Protein 6K67 (pdb70)

B-factor: mean 39.55, std 15.05, range [3.42, 124.25]

Radius of gyration: 27.29 Å; Cα contacts (8 Å, |Δi|>4): 750; chains: 4; bounding box: 52×38×87 Å

Organism: Homo sapiens (NCBI:txid9606)

Foldseek 3Di:
DQKAKDAADEEAFQAKDKIKIFHACQKLVVKAKWKWWDFPPGDIDTAATSQFHGDPPHDPLWGKHGDHRMIMIMRRGDDQRRQTWMKMWTAGNVVRGIDIYPTYGYHYD/DPVVVVVVVVVVVVVLVVLVVVQCQLPVVPPQWHALVSQQVVQVVPVDHDDSVVSLVLQVVLVPVPPSIHGSVSSVVSVVVVD/DQKAKDAADEEEFQAKDKIKIFHACQKLVPKWKWKWWAFVPGDIDTQATRQFHGDPPHDPLWGKHGDHRMIMIMRRGDDQRRQTWMKMWTAGNVVRGIDIYPTYGYHYD/DCVVVVVVVVVVVVVLVVLVVVVCQLVVVPPQWHALVSQQVVCVVVVHHDDSVVSQVLQVVQVPVPPSIAGSVSSCVSVVVD

Secondary structure (DSSP, 8-state):
--SEEPPPEEE-TT--EEEEEE--TTTTTTS--EEEEE-TTS--EEEEETTTEEPTT--TTEEEEEETTEEEEEESS--GGG-EEEEEEEEETTTTEEEE---EEEEE-/--HHHHHHHHHHHHHHHHHHHHHHHH-TT-SS-B-HHHHHHHHHHTT----HHHHHHHHHTT-SS-SSSB-HHHHHHHHHHH-/--SEEPPPEEE-TT--EEEEEE--TTTTTTS--EEEEE-TTS--EEEEETTTEEPTT--TTEEEEEETTEEEEEESS--GGG-EEEEEEEEETTTTEEEE---EEEEE-/--HHHHHHHHHHHHHHHHHHHHHHHH-TT--SSB-HHHHHHHHHHTT----HHHHHHHHHTT-SS-SSSB-HHHHHHHHHH-

Solvent-accessible surface area: 19875 Å² total; per-residue (Å²): 135,77,1,95,24,30,117,73,54,33,5,12,53,173,34,165,8,77,0,49,3,60,23,49,116,31,1,0,34,65,31,57,0,7,0,0,19,31,50,88,93,156,65,6,94,12,5,1,8,28,19,87,74,64,4,97,90,35,44,123,42,10,56,13,62,84,80,61,43,50,3,23,0,25,0,40,22,0,76,81,113,2,40,0,42,0,40,0,0,0,82,4,86,82,109,118,20,53,8,13,5,49,23,1,47,0,3,12,47,132,44,117,104,124,94,15,88,114,3,74,78,0,16,95,37,13,63,38,78,55,30,17,68,113,25,12,126,99,62,84,38,33,0,29,31,128,10,0,1,55,20,23,132,91,100,88,103,137,25,80,137,75,93,4,63,93,60,0,86,111,12,25,97,94,58,92,26,30,0,45,49,85,8,0,47,71,24,16,70,152,143,147,134,80,2,94,23,28,119,78,54,65,11,39,51,200,93,162,8,65,1,46,2,60,23,50,118,32,1,0,33,65,30,55,0,7,0,0,25,32,53,92,95,163,62,4,98,10,5,1,8,24,18,85,65,62,5,98,90,36,46,123,47,10,55,14,63,86,80,60,44,48,2,24,0,26,0,58,22,0,74,85,109,3,60,0,41,0,38,0,0,0,71,3,84,84,108,114,20,48,9,10,5,51,25,1,78,0,45,27,152,134,50,107,108,111,84,22,70,94,2,85,22,0,11,44,32,15,64,41,81,64,31,18,68,114,18,8,124,105,66,92,40,35,0,48,29,170,20,0,0,63,16,18,126,92,116,70,105,128,26,81,137,76,92,4,66,78,54,0,83,127,16,26,96,94,61,78,33,26,0,46,50,85,7,0,24,44,31,20,15,136,172

Sequence (383 aa):
PVLTQSPSVSAAPRQRVTISVSGSNSNIGSNTVNWIQQLPGRAPELLMYDDDLLAPGVSDRFSGSRSGTSASLTISGLQSEDEADYYAATWDDSLNGWVFGGGTKVTVLGSHMEKLMKAFESLQIFQFKEAFSLFDKDGDGTITTKELGTVMRSLGQNPTEAELQ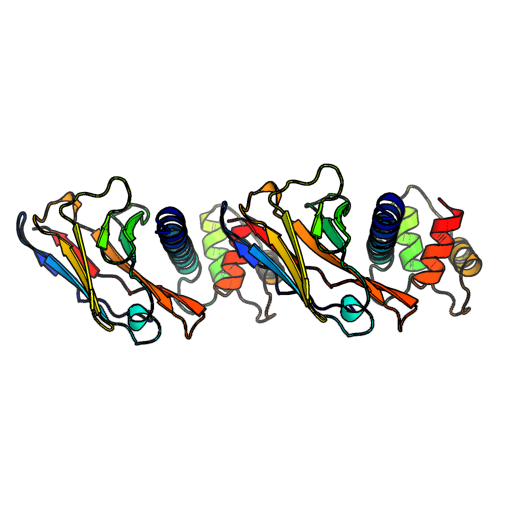DMINEVDADGNGTIDFPEFLTMMARKMPVLTQSPSVSAAPRQRVTISVSGSNSNIGSNTVNWIQQLPGRAPELLMYDDDLLAPGVSDRFSGSRSGTSASLTISGLQSEDEADYYAATWDDSLNGWVFGGGTKVTVLGSHMEKLMKAFESLQIFQFKEAFSLFDKDGDGTITTKELGTVMRSLGQNPTEAELQDMINEVDADGNGTIDFPEFLTMMARK

InterPro domains:
  IPR002048 EF-hand domain [PF13499] (12-73)
  IPR002048 EF-hand domain [PF13499] (83-147)
  IPR002048 EF-hand domain [PS50222] (8-43)
  IPR002048 EF-hand domain [PS50222] (44-79)
  IPR002048 EF-hand domain [PS50222] (81-116)
  IPR002048 EF-hand domain [PS50222] (117-149)
  IPR002048 EF-hand domain [SM00054] (12-40)
  IPR002048 EF-hand domain [SM00054] (48-76)
  IPR002048 EF-hand domain [SM00054] (85-113)
  IPR002048 EF-hand domain [SM00054] (121-149)
  IPR002048 EF-hand domain [cd00051] (12-74)
  IPR002048 EF-hand domain [cd00051] (85-147)
  IPR011992 EF-hand domain pair [SSF47473] (2-147)
  IPR018247 EF-Hand 1, calcium-binding site [PS00018] (21-33)
  IPR018247 EF-Hand 1, calcium-binding site [PS00018] (57-69)
  IPR018247 EF-Hand 1, calcium-binding site [PS00018] (94-106)
  IPR018247 EF-Hand 1, calcium-binding site [PS00018] (130-142)
  IPR050230 Calmodulin/Myosin light chain/Troponin C-like [PTHR23048] (2-148)

Structure (mmCIF, N/CA/C/O backbone):
data_6K67
#
_entry.id   6K67
#
_cell.length_a   115.298
_cell.length_b   115.298
_cell.length_c   93.275
_cell.angle_alpha   90.00
_cell.angle_beta   90.00
_cell.angle_gamma   120.00
#
_symmetry.space_group_name_H-M   'H 3'
#
loop_
_entity.id
_entity.type
_entity.pdbx_description
1 polymer '3LRH introbody'
2 polymer 'Engineered calmodulin'
3 non-polymer 'CALCIUM ION'
4 water water
#
loop_
_atom_site.group_PDB
_atom_site.id
_atom_site.type_symbol
_atom_site.label_atom_id
_atom_site.label_alt_id
_atom_site.label_comp_id
_atom_site.label_asym_id
_atom_site.label_entity_id
_atom_site.label_seq_id
_atom_site.pdbx_PDB_ins_code
_atom_site.Cartn_x
_atom_site.Cartn_y
_atom_site.Cartn_z
_atom_site.occupancy
_atom_site.B_iso_or_equiv
_atom_site.auth_seq_id
_atom_site.auth_comp_id
_atom_site.auth_asym_id
_atom_site.auth_atom_id
_atom_site.pdbx_PDB_model_num
ATOM 1 N N . PRO A 1 25 ? 84.985 98.210 -27.586 1.00 47.00 2 PRO A N 1
ATOM 2 C CA . PRO A 1 25 ? 83.533 97.855 -27.755 1.00 45.37 2 PRO A CA 1
ATOM 3 C C . PRO A 1 25 ? 82.683 99.132 -27.845 1.00 32.72 2 PRO A C 1
ATOM 4 O O . PRO A 1 25 ? 82.879 99.997 -27.060 1.00 36.41 2 PRO A O 1
ATOM 8 N N . VAL A 1 26 ? 81.800 99.239 -28.820 1.00 32.01 3 VAL A N 1
ATOM 9 C CA . VAL A 1 26 ? 80.938 100.451 -29.000 1.00 33.53 3 VAL A CA 1
ATOM 10 C C . VAL A 1 26 ? 79.875 100.487 -27.893 1.00 29.55 3 VAL A C 1
ATOM 11 O O . VAL A 1 26 ? 79.446 101.563 -27.516 1.00 33.81 3 VAL A O 1
ATOM 15 N N . LEU A 1 27 ? 79.432 99.337 -27.401 1.00 29.53 4 LEU A N 1
ATOM 16 C CA . LEU A 1 27 ? 78.457 99.282 -26.278 1.00 29.47 4 LEU A CA 1
ATOM 17 C C . LEU A 1 27 ? 79.215 99.054 -24.967 1.00 31.07 4 LEU A C 1
ATOM 18 O O . LEU A 1 27 ? 80.198 98.320 -24.964 1.00 28.19 4 LEU A O 1
ATOM 23 N N . THR A 1 28 ? 78.740 99.653 -23.883 1.00 24.58 5 THR A N 1
ATOM 24 C CA . THR A 1 28 ? 79.359 99.493 -22.567 1.00 24.30 5 THR A CA 1
ATOM 25 C C . THR A 1 28 ? 78.431 98.693 -21.671 1.00 25.42 5 THR A C 1
ATOM 26 O O . THR A 1 28 ? 77.286 99.139 -21.494 1.00 23.71 5 THR A O 1
ATOM 30 N N . GLN A 1 29 ? 78.943 97.615 -21.068 1.00 23.75 6 GLN A N 1
ATOM 31 C CA . GLN A 1 29 ? 78.169 96.719 -20.178 1.00 25.83 6 GLN A CA 1
ATOM 32 C C . GLN A 1 29 ? 78.491 96.975 -18.716 1.00 28.23 6 GLN A C 1
ATOM 33 O O . GLN A 1 29 ? 79.543 97.586 -18.403 1.00 26.77 6 GLN A O 1
ATOM 39 N N . SER A 1 30 ? 77.553 96.594 -17.855 1.00 27.78 7 SER A N 1
ATOM 40 C CA . SER A 1 30 ? 77.716 96.677 -16.386 1.00 27.52 7 SER A CA 1
ATOM 41 C C . SER A 1 30 ? 78.820 95.706 -15.958 1.00 30.14 7 SER A C 1
ATOM 42 O O . SER A 1 30 ? 79.115 94.715 -16.642 1.00 28.22 7 SER A O 1
ATOM 45 N N . PRO A 1 31 ? 79.501 95.993 -14.829 1.00 29.24 8 PRO A N 1
ATOM 46 C CA . PRO A 1 31 ? 80.641 95.192 -14.401 1.00 31.40 8 PRO A CA 1
ATOM 47 C C . PRO A 1 31 ? 80.219 93.774 -14.018 1.00 30.50 8 PRO A C 1
ATOM 48 O O . PRO A 1 31 ? 79.056 93.519 -13.717 1.00 27.94 8 PRO A O 1
ATOM 52 N N . SER A 1 32 ? 81.192 92.871 -13.989 1.00 31.40 9 SER A N 1
ATOM 53 C CA . SER A 1 32 ? 80.960 91.436 -13.690 1.00 29.06 9 SER A CA 1
ATOM 54 C C . SER A 1 32 ? 80.409 91.304 -12.274 1.00 32.36 9 SER A C 1
ATOM 55 O O . SER A 1 32 ? 80.643 92.205 -11.444 1.00 32.67 9 SER A O 1
ATOM 58 N N . VAL A 1 33 ? 79.580 90.297 -12.028 1.00 32.10 10 VAL A N 1
ATOM 59 C CA . VAL A 1 33 ? 78.790 90.226 -10.771 1.00 36.65 10 VAL A CA 1
ATOM 60 C C . VAL A 1 33 ? 78.872 88.796 -10.228 1.00 38.34 10 VAL A C 1
ATOM 61 O O . VAL A 1 33 ? 78.978 87.841 -11.029 1.00 37.15 10 VAL A O 1
ATOM 65 N N . SER A 1 34 ? 78.847 88.671 -8.905 1.00 38.20 11 SER A N 1
ATOM 66 C CA . SER A 1 34 ? 78.696 87.382 -8.175 1.00 39.69 11 SER A CA 1
ATOM 67 C C . SER A 1 34 ? 77.400 87.454 -7.374 1.00 37.33 11 SER A C 1
ATOM 68 O O . SER A 1 34 ? 77.125 88.514 -6.770 1.00 43.41 11 SER A O 1
ATOM 71 N N . ALA A 1 35 ? 76.627 86.381 -7.381 1.00 32.60 12 ALA A N 1
ATOM 72 C CA . ALA A 1 35 ? 75.346 86.302 -6.659 1.00 36.48 12 ALA A CA 1
ATOM 73 C C . ALA A 1 35 ? 75.065 84.850 -6.321 1.00 33.97 12 ALA A C 1
ATOM 74 O O . ALA A 1 35 ? 75.601 83.941 -6.967 1.00 36.81 12 ALA A O 1
ATOM 76 N N . ALA A 1 36 ? 74.248 84.643 -5.309 1.00 38.73 13 ALA A N 1
ATOM 77 C CA . ALA A 1 36 ? 73.917 83.305 -4.789 1.00 39.26 13 ALA A CA 1
ATOM 78 C C . ALA A 1 36 ? 72.733 82.781 -5.582 1.00 39.58 13 ALA A C 1
ATOM 79 O O . ALA A 1 36 ? 72.031 83.575 -6.203 1.00 40.67 13 ALA A O 1
ATOM 81 N N . PRO A 1 37 ? 72.498 81.453 -5.591 1.00 38.64 14 PRO A N 1
ATOM 82 C CA . PRO A 1 37 ? 71.320 80.863 -6.213 1.00 41.12 14 PRO A CA 1
ATOM 83 C C . PRO A 1 37 ? 69.993 81.478 -5.750 1.00 40.97 14 PRO A C 1
ATOM 84 O O . PRO A 1 37 ? 69.927 81.999 -4.650 1.00 41.40 14 PRO A O 1
ATOM 88 N N . ARG A 1 38 ? 69.023 81.522 -6.669 1.00 43.40 15 ARG A N 1
ATOM 89 C CA . ARG A 1 38 ? 67.666 82.113 -6.496 1.00 44.81 15 ARG A CA 1
ATOM 90 C C . ARG A 1 38 ? 67.675 83.648 -6.443 1.00 39.74 15 ARG A C 1
ATOM 91 O O . ARG A 1 38 ? 66.575 84.222 -6.412 1.00 43.25 15 ARG A O 1
ATOM 99 N N . GLN A 1 39 ? 68.824 84.314 -6.458 1.00 35.40 16 GLN A N 1
ATOM 100 C CA . GLN A 1 39 ? 68.883 85.793 -6.536 1.00 37.12 16 GLN A CA 1
ATOM 101 C C . GLN A 1 39 ? 68.439 86.275 -7.930 1.00 30.19 16 GLN A C 1
ATOM 102 O O . GLN A 1 39 ? 68.504 85.503 -8.901 1.00 29.65 16 GLN A O 1
ATOM 108 N N . ARG A 1 40 ? 68.050 87.536 -8.004 1.00 29.74 17 ARG A N 1
ATOM 109 C CA . ARG A 1 40 ? 67.750 88.264 -9.257 1.00 34.25 17 ARG A CA 1
ATOM 110 C C . ARG A 1 40 ? 69.006 89.038 -9.642 1.00 35.87 17 ARG A C 1
ATOM 111 O O . ARG A 1 40 ? 69.523 89.794 -8.809 1.00 40.51 17 ARG A O 1
ATOM 119 N N . VAL A 1 41 ? 69.504 88.836 -10.850 1.00 30.97 18 VAL A N 1
ATOM 120 C CA . VAL A 1 41 ? 70.653 89.630 -11.352 1.00 31.75 18 VAL A CA 1
ATOM 121 C C . VAL A 1 41 ? 70.191 90.356 -12.610 1.00 28.20 18 VAL A C 1
ATOM 122 O O . VAL A 1 41 ? 69.456 89.764 -13.447 1.00 25.07 18 VAL A O 1
ATOM 126 N N . THR A 1 42 ? 70.577 91.611 -12.710 1.00 23.18 19 THR A N 1
ATOM 127 C CA . THR A 1 42 ? 70.284 92.438 -13.901 1.00 26.67 19 THR A CA 1
ATOM 128 C C . THR A 1 42 ? 71.612 92.912 -14.452 1.00 28.34 19 THR A C 1
ATOM 129 O O . THR A 1 42 ? 72.378 93.564 -13.707 1.00 29.85 19 THR A O 1
ATOM 133 N N . ILE A 1 43 ? 71.855 92.583 -15.707 1.00 24.55 20 ILE A N 1
ATOM 134 C CA . ILE A 1 43 ? 73.010 93.068 -16.499 1.00 25.58 20 ILE A CA 1
ATOM 135 C C . ILE A 1 43 ? 72.457 94.180 -17.381 1.00 24.93 20 ILE A C 1
ATOM 136 O O . ILE A 1 43 ? 71.377 93.989 -17.984 1.00 23.63 20 ILE A O 1
ATOM 141 N N . SER A 1 44 ? 73.191 95.272 -17.505 1.00 21.96 21 SER A N 1
ATOM 142 C CA . SER A 1 44 ? 72.756 96.446 -18.290 1.00 23.57 21 SER A CA 1
ATOM 143 C C . SER A 1 44 ? 73.799 96.759 -19.351 1.00 22.90 21 SER A C 1
ATOM 144 O O . SER A 1 44 ? 74.939 96.296 -19.276 1.00 25.90 21 SER A O 1
ATOM 147 N N . VAL A 1 45 ? 73.362 97.450 -20.371 1.00 21.79 22 VAL A N 1
ATOM 148 C CA . VAL A 1 45 ? 74.237 97.922 -21.460 1.00 22.33 22 VAL A CA 1
ATOM 149 C C . VAL A 1 45 ? 73.755 99.312 -21.848 1.00 22.04 22 VAL A C 1
ATOM 150 O O . VAL A 1 45 ? 72.557 99.617 -21.724 1.00 22.02 22 VAL A O 1
ATOM 154 N N . SER A 1 46 ? 74.687 100.139 -22.281 1.00 23.75 23 SER A N 1
ATOM 155 C CA . SER A 1 46 ? 74.485 101.559 -22.592 1.00 21.30 23 SER A CA 1
ATOM 156 C C . SER A 1 46 ? 75.119 101.836 -23.940 1.00 24.02 23 SER A C 1
ATOM 157 O O . SER A 1 46 ? 76.320 101.489 -24.130 1.00 22.92 23 SER A O 1
ATOM 160 N N . GLY A 1 47 ? 74.353 102.421 -24.841 1.00 23.17 24 GLY A N 1
ATOM 161 C CA . GLY A 1 47 ? 74.841 102.745 -26.188 1.00 23.26 24 GLY A CA 1
ATOM 162 C C . GLY A 1 47 ? 74.554 104.169 -26.544 1.00 24.16 24 GLY A C 1
ATOM 163 O O . GLY A 1 47 ? 74.668 105.055 -25.700 1.00 24.31 24 GLY A O 1
ATOM 164 N N . SER A 1 48 ? 74.188 104.383 -27.788 1.00 23.27 25 SER A N 1
ATOM 165 C CA . SER A 1 48 ? 73.990 105.742 -28.312 1.00 26.90 25 SER A CA 1
ATOM 166 C C . SER A 1 48 ? 72.686 105.729 -29.093 1.00 25.21 25 SER A C 1
ATOM 167 O O . SER A 1 48 ? 72.111 104.623 -29.346 1.00 24.96 25 SER A O 1
ATOM 170 N N . ASN A 1 49 ? 72.255 106.904 -29.497 1.00 23.23 26 ASN A N 1
ATOM 171 C CA . ASN A 1 49 ? 71.004 107.084 -30.260 1.00 23.93 26 ASN A CA 1
ATOM 172 C C . ASN A 1 49 ? 71.018 106.271 -31.548 1.00 24.75 26 ASN A C 1
ATOM 173 O O . ASN A 1 49 ? 69.952 105.803 -31.942 1.00 22.75 26 ASN A O 1
ATOM 178 N N . SER A 1 50 ? 72.178 106.119 -32.179 1.00 24.35 27 SER A N 1
ATOM 179 C CA . SER A 1 50 ? 72.280 105.470 -33.504 1.00 26.95 27 SER A CA 1
ATOM 180 C C . SER A 1 50 ? 72.254 103.933 -33.386 1.00 25.25 27 SER A C 1
ATOM 181 O O . SER A 1 50 ? 71.926 103.290 -34.388 1.00 25.23 27 SER A O 1
ATOM 184 N N . ASN A 1 51 ? 72.570 103.361 -32.232 1.00 24.51 28 ASN A N 1
ATOM 185 C CA . ASN A 1 51 ? 72.536 101.887 -32.040 1.00 23.76 28 ASN A CA 1
ATOM 186 C C . ASN A 1 51 ? 71.318 101.528 -31.150 1.00 24.53 28 ASN A C 1
ATOM 187 O O . ASN A 1 51 ? 70.181 101.335 -31.676 1.00 22.19 28 ASN A O 1
ATOM 192 N N . ILE A 1 52 ? 71.497 101.396 -29.858 1.00 21.01 29 ILE A N 1
ATOM 193 C CA . ILE A 1 52 ? 70.385 100.961 -28.973 1.00 20.25 29 ILE A CA 1
ATOM 194 C C . ILE A 1 52 ? 69.190 101.905 -29.102 1.00 21.13 29 ILE A C 1
ATOM 195 O O . ILE A 1 52 ? 68.069 101.410 -29.067 1.00 20.44 29 ILE A O 1
ATOM 200 N N . GLY A 1 53 ? 69.408 103.196 -29.352 1.00 22.93 30 GLY A N 1
ATOM 201 C CA . GLY A 1 53 ? 68.346 104.186 -29.508 1.00 21.77 30 GLY A CA 1
ATOM 202 C C . GLY A 1 53 ? 67.489 103.914 -30.737 1.00 23.24 30 GLY A C 1
ATOM 203 O O . GLY A 1 53 ? 66.401 104.407 -30.799 1.00 20.66 30 GLY A O 1
ATOM 204 N N . SER A 1 54 ? 67.950 103.154 -31.704 1.00 21.41 31 SER A N 1
ATOM 205 C CA . SER A 1 54 ? 67.252 103.023 -33.004 1.00 24.60 31 SER A CA 1
ATOM 206 C C . SER A 1 54 ? 67.073 101.552 -33.393 1.00 22.90 31 SER A C 1
ATOM 207 O O . SER A 1 54 ? 66.436 101.303 -34.434 1.00 22.17 31 SER A O 1
ATOM 210 N N . ASN A 1 55 ? 67.654 100.607 -32.639 1.00 22.28 32 ASN A N 1
ATOM 211 C CA . ASN A 1 55 ? 67.684 99.188 -33.062 1.00 20.96 32 ASN A CA 1
ATOM 212 C C . ASN A 1 55 ? 67.460 98.311 -31.841 1.00 23.10 32 ASN A C 1
ATOM 213 O O . ASN A 1 55 ? 67.755 98.730 -30.706 1.00 21.74 32 ASN A O 1
ATOM 218 N N . THR A 1 56 ? 66.884 97.158 -32.075 1.00 20.65 33 THR A N 1
ATOM 219 C CA . THR A 1 56 ? 66.585 96.199 -30.989 1.00 22.43 33 THR A CA 1
ATOM 220 C C . THR A 1 56 ? 67.870 95.507 -30.558 1.00 25.33 33 THR A C 1
ATOM 221 O O . THR A 1 56 ? 68.832 95.385 -31.372 1.00 22.96 33 THR A O 1
ATOM 225 N N . VAL A 1 57 ? 67.859 95.016 -29.326 1.00 21.52 34 VAL A N 1
ATOM 226 C CA . VAL A 1 57 ? 69.055 94.435 -28.685 1.00 21.18 34 VAL A CA 1
ATOM 227 C C . VAL A 1 57 ? 68.909 92.913 -28.637 1.00 23.52 34 VAL A C 1
ATOM 228 O O . VAL A 1 57 ? 67.781 92.410 -28.347 1.00 24.73 34 VAL A O 1
ATOM 232 N N . ASN A 1 58 ? 70.011 92.230 -28.951 1.00 22.51 35 ASN A N 1
ATOM 233 C CA . ASN A 1 58 ? 70.159 90.768 -28.778 1.00 24.04 35 ASN A CA 1
ATOM 234 C C . ASN A 1 58 ? 71.117 90.497 -27.629 1.00 21.15 35 ASN A C 1
ATOM 235 O O . ASN A 1 58 ? 72.057 91.278 -27.446 1.00 25.42 35 ASN A O 1
ATOM 240 N N . TRP A 1 59 ? 70.891 89.399 -26.913 1.00 23.85 36 TRP A N 1
ATOM 241 C CA . TRP A 1 59 ? 71.772 88.931 -25.843 1.00 20.96 36 TRP A CA 1
ATOM 242 C C . TRP A 1 59 ? 72.365 87.562 -26.214 1.00 22.62 36 TRP A C 1
ATOM 243 O O . TRP A 1 59 ? 71.653 86.658 -26.660 1.00 21.27 36 TRP A O 1
ATOM 254 N N . ILE A 1 60 ? 73.669 87.443 -26.005 1.00 22.44 37 ILE A N 1
ATOM 255 C CA . ILE A 1 60 ? 74.472 86.237 -26.370 1.00 22.55 37 ILE A CA 1
ATOM 256 C C . ILE A 1 60 ? 75.061 85.691 -25.075 1.00 22.55 37 ILE A C 1
ATOM 257 O O . ILE A 1 60 ? 75.631 86.475 -24.291 1.00 25.05 37 ILE A O 1
ATOM 262 N N . GLN A 1 61 ? 74.908 84.400 -24.860 1.00 23.09 38 GLN A N 1
ATOM 263 C CA . GLN A 1 61 ? 75.431 83.685 -23.676 1.00 25.70 38 GLN A CA 1
ATOM 264 C C . GLN A 1 61 ? 76.576 82.740 -24.085 1.00 26.66 38 GLN A C 1
ATOM 265 O O . GLN A 1 61 ? 76.412 81.972 -25.039 1.00 27.09 38 GLN A O 1
ATOM 271 N N . GLN A 1 62 ? 77.698 82.826 -23.390 1.00 28.76 39 GLN A N 1
ATOM 272 C CA . GLN A 1 62 ? 78.807 81.864 -23.609 1.00 28.28 39 GLN A CA 1
ATOM 273 C C . GLN A 1 62 ? 79.072 81.115 -22.301 1.00 30.39 39 GLN A C 1
ATOM 274 O O . GLN A 1 62 ? 79.642 81.711 -21.363 1.00 26.34 39 GLN A O 1
ATOM 280 N N . LEU A 1 63 ? 78.667 79.854 -22.250 1.00 31.37 40 LEU A N 1
ATOM 281 C CA . LEU A 1 63 ? 78.941 79.009 -21.071 1.00 37.34 40 LEU A CA 1
ATOM 282 C C . LEU A 1 63 ? 80.412 78.599 -21.098 1.00 40.18 40 LEU A C 1
ATOM 283 O O . LEU A 1 63 ? 81.035 78.659 -22.153 1.00 36.28 40 LEU A O 1
ATOM 288 N N . PRO A 1 64 ? 81.018 78.254 -19.938 1.00 43.25 41 PRO A N 1
ATOM 289 C CA . PRO A 1 64 ? 82.431 77.870 -19.884 1.00 45.74 41 PRO A CA 1
ATOM 290 C C . PRO A 1 64 ? 82.757 76.727 -20.864 1.00 40.12 41 PRO A C 1
ATOM 291 O O . PRO A 1 64 ? 82.042 75.746 -20.906 1.00 46.65 41 PRO A O 1
ATOM 295 N N . GLY A 1 65 ? 83.766 76.948 -21.711 1.00 49.00 42 GLY A N 1
ATOM 296 C CA . GLY A 1 65 ? 84.261 75.969 -22.698 1.00 50.87 42 GLY A CA 1
ATOM 297 C C . GLY A 1 65 ? 83.260 75.691 -23.801 1.00 50.69 42 GLY A C 1
ATOM 298 O O . GLY A 1 65 ? 83.426 74.694 -24.489 1.00 47.34 42 GLY A O 1
ATOM 299 N N . ARG A 1 66 ? 82.221 76.512 -23.965 1.00 49.33 43 ARG A N 1
ATOM 300 C CA . ARG A 1 66 ? 81.225 76.293 -25.048 1.00 46.87 43 ARG A CA 1
ATOM 301 C C . ARG A 1 66 ? 81.268 77.458 -26.043 1.00 41.23 43 ARG A C 1
ATOM 302 O O . ARG A 1 66 ? 81.877 78.516 -25.752 1.00 30.94 43 ARG A O 1
ATOM 310 N N . ALA A 1 67 ? 80.656 77.257 -27.204 1.00 37.20 44 ALA A N 1
ATOM 311 C CA . ALA A 1 67 ? 80.488 78.309 -28.220 1.00 39.73 44 ALA A CA 1
ATOM 312 C C . ALA A 1 67 ? 79.443 79.305 -27.702 1.00 33.97 44 ALA A C 1
ATOM 313 O O . ALA A 1 67 ? 78.536 78.951 -26.950 1.00 38.13 44 ALA A O 1
ATOM 315 N N . PRO A 1 68 ? 79.561 80.593 -28.061 1.00 35.21 45 PRO A N 1
ATOM 316 C CA . PRO A 1 68 ? 78.503 81.563 -27.753 1.00 34.86 45 PRO A CA 1
ATOM 317 C C . PRO A 1 68 ? 77.211 81.173 -28.492 1.00 34.48 45 PRO A C 1
ATOM 318 O O . PRO A 1 68 ? 77.270 80.656 -29.598 1.00 29.41 45 PRO A O 1
ATOM 322 N N . GLU A 1 69 ? 76.062 81.352 -27.830 1.00 29.59 46 GLU A N 1
ATOM 323 C CA . GLU A 1 69 ? 74.739 81.042 -28.430 1.00 28.39 46 GLU A CA 1
ATOM 324 C C . GLU A 1 69 ? 73.810 82.248 -28.225 1.00 29.36 46 GLU A C 1
ATOM 325 O O . GLU A 1 69 ? 74.042 83.057 -27.286 1.00 24.63 46 GLU A O 1
ATOM 331 N N . LEU A 1 70 ? 72.767 82.322 -29.029 1.00 26.79 47 LEU A N 1
ATOM 332 C CA . LEU A 1 70 ? 71.742 83.384 -28.900 1.00 27.55 47 LEU A CA 1
ATOM 333 C C . LEU A 1 70 ? 70.881 83.070 -27.678 1.00 25.00 47 LEU A C 1
ATOM 334 O O . LEU A 1 70 ? 70.437 81.919 -27.484 1.00 26.10 47 LEU A O 1
ATOM 339 N N . LEU A 1 71 ? 70.696 84.054 -26.819 1.00 25.55 48 LEU A N 1
ATOM 340 C CA . LEU A 1 71 ? 69.899 83.910 -25.585 1.00 23.73 48 LEU A CA 1
ATOM 341 C C . LEU A 1 71 ? 68.607 84.690 -25.742 1.00 26.50 48 LEU A C 1
ATOM 342 O O . LEU A 1 71 ? 67.550 84.110 -25.528 1.00 24.30 48 LEU A O 1
ATOM 347 N N . MET A 1 72 ? 68.694 85.973 -26.113 1.00 21.85 49 MET A N 1
ATOM 348 C CA . MET A 1 72 ? 67.468 86.756 -26.314 1.00 23.65 49 MET A CA 1
ATOM 349 C C . MET A 1 72 ? 67.659 87.593 -27.570 1.00 22.95 49 MET A C 1
ATOM 350 O O . MET A 1 72 ? 68.798 87.849 -27.930 1.00 23.58 49 MET A O 1
ATOM 355 N N . TYR A 1 73 ? 66.554 87.996 -28.174 1.00 20.80 50 TYR A N 1
ATOM 356 C CA . TYR A 1 73 ? 66.539 88.886 -29.345 1.00 20.88 50 TYR A CA 1
ATOM 357 C C . TYR A 1 73 ? 65.303 89.774 -29.349 1.00 22.64 50 TYR A C 1
ATOM 358 O O . TYR A 1 73 ? 64.355 89.566 -28.583 1.00 24.77 50 TYR A O 1
ATOM 367 N N . ASP A 1 74 ? 65.347 90.786 -30.218 1.00 23.27 51 ASP A N 1
ATOM 368 C CA . ASP A 1 74 ? 64.272 91.781 -30.348 1.00 20.58 51 ASP A CA 1
ATOM 369 C C . ASP A 1 74 ? 64.003 92.384 -28.960 1.00 20.87 51 ASP A C 1
ATOM 370 O O . ASP A 1 74 ? 62.883 92.558 -28.614 1.00 15.93 51 ASP A O 1
ATOM 375 N N . ASP A 1 75 ? 65.033 92.623 -28.151 1.00 19.87 52 ASP A N 1
ATOM 376 C CA . ASP A 1 75 ? 64.950 93.212 -26.783 1.00 22.47 52 ASP A CA 1
ATOM 377 C C . ASP A 1 75 ? 64.462 92.167 -25.758 1.00 20.25 52 ASP A C 1
ATOM 378 O O . ASP A 1 75 ? 65.098 92.117 -24.685 1.00 22.46 52 ASP A O 1
ATOM 383 N N . ASP A 1 76 ? 63.335 91.489 -25.998 1.00 18.54 53 ASP A N 1
ATOM 384 C CA . ASP A 1 76 ? 62.535 90.854 -24.924 1.00 20.91 53 ASP A CA 1
ATOM 385 C C . ASP A 1 76 ? 61.992 89.475 -25.338 1.00 21.74 53 ASP A C 1
ATOM 386 O O . ASP A 1 76 ? 61.190 88.892 -24.537 1.00 23.78 53 ASP A O 1
ATOM 391 N N . LEU A 1 77 ? 62.510 88.881 -26.401 1.00 19.57 54 LEU A N 1
ATOM 392 C CA . LEU A 1 77 ? 62.097 87.505 -26.791 1.00 21.71 54 LEU A CA 1
ATOM 393 C C . LEU A 1 77 ? 63.213 86.495 -26.500 1.00 22.70 54 LEU A C 1
ATOM 394 O O . LEU A 1 77 ? 64.402 86.812 -26.736 1.00 25.21 54 LEU A O 1
ATOM 399 N N . LEU A 1 78 ? 62.827 85.334 -26.000 1.00 20.64 55 LEU A N 1
ATOM 400 C CA . LEU A 1 78 ? 63.726 84.191 -25.765 1.00 22.69 55 LEU A CA 1
ATOM 401 C C . LEU A 1 78 ? 64.010 83.471 -27.093 1.00 24.86 55 LEU A C 1
ATOM 402 O O . LEU A 1 78 ? 63.068 83.167 -27.888 1.00 24.36 55 LEU A O 1
ATOM 407 N N . ALA A 1 79 ? 65.278 83.211 -27.346 1.00 28.72 56 ALA A N 1
ATOM 408 C CA . ALA A 1 79 ? 65.708 82.334 -28.453 1.00 29.13 56 ALA A CA 1
ATOM 409 C C . ALA A 1 79 ? 65.151 80.937 -28.192 1.00 30.81 56 ALA A C 1
ATOM 410 O O . ALA A 1 79 ? 64.812 80.578 -27.058 1.00 28.32 56 ALA A O 1
ATOM 412 N N . PRO A 1 80 ? 64.932 80.127 -29.244 1.00 33.64 57 PRO A N 1
ATOM 413 C CA . PRO A 1 80 ? 64.406 78.775 -29.059 1.00 36.04 57 PRO A CA 1
ATOM 414 C C . PRO A 1 80 ? 65.228 77.965 -28.056 1.00 30.90 57 PRO A C 1
ATOM 415 O O . PRO A 1 80 ? 66.425 78.003 -28.127 1.00 31.37 57 PRO A O 1
ATOM 419 N N . GLY A 1 81 ? 64.547 77.315 -27.121 1.00 32.70 58 GLY A N 1
ATOM 420 C CA . GLY A 1 81 ? 65.146 76.431 -26.112 1.00 33.95 58 GLY A CA 1
ATOM 421 C C . GLY A 1 81 ? 65.529 77.163 -24.847 1.00 36.91 58 GLY A C 1
ATOM 422 O O . GLY A 1 81 ? 65.907 76.485 -23.904 1.00 33.99 58 GLY A O 1
ATOM 423 N N . VAL A 1 82 ? 65.523 78.505 -24.824 1.00 34.10 59 VAL A N 1
ATOM 424 C CA . VAL A 1 82 ? 66.126 79.259 -23.685 1.00 31.10 59 VAL A CA 1
ATOM 425 C C . VAL A 1 82 ? 65.124 79.283 -22.530 1.00 30.43 59 VAL A C 1
ATOM 426 O O . VAL A 1 82 ? 63.895 79.455 -22.795 1.00 34.36 59 VAL A O 1
ATOM 430 N N . SER A 1 83 ? 65.623 79.185 -21.303 1.00 26.95 60 SER A N 1
ATOM 431 C CA . SER A 1 83 ? 64.824 79.253 -20.057 1.00 29.61 60 SER A CA 1
ATOM 432 C C . SER A 1 83 ? 64.053 80.571 -19.962 1.00 30.15 60 SER A C 1
ATOM 433 O O . SER A 1 83 ? 64.660 81.660 -20.188 1.00 29.06 60 SER A O 1
ATOM 436 N N . ASP A 1 84 ? 62.831 80.508 -19.458 1.00 27.58 61 ASP A N 1
ATOM 437 C CA . ASP A 1 84 ? 61.981 81.706 -19.271 1.00 31.38 61 ASP A CA 1
ATOM 438 C C . ASP A 1 84 ? 62.360 82.404 -17.958 1.00 2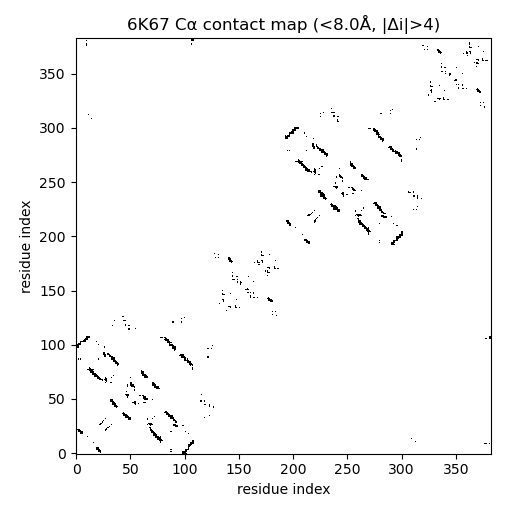7.79 61 ASP A C 1
ATOM 439 O O . ASP A 1 84 ? 61.667 83.342 -17.593 1.00 33.58 61 ASP A O 1
ATOM 444 N N . ARG A 1 85 ? 63.454 82.014 -17.303 1.00 24.38 62 ARG A N 1
ATOM 445 C CA . ARG A 1 85 ? 63.995 82.757 -16.152 1.00 25.91 62 ARG A CA 1
ATOM 446 C C . ARG A 1 85 ? 64.669 84.036 -16.674 1.00 26.48 62 ARG A C 1
ATOM 447 O O . ARG A 1 85 ? 64.968 84.905 -15.863 1.00 26.61 62 ARG A O 1
ATOM 455 N N . PHE A 1 86 ? 65.016 84.067 -17.952 1.00 25.02 63 PHE A N 1
ATOM 456 C CA . PHE A 1 86 ? 65.614 85.252 -18.611 1.00 24.47 63 PHE A CA 1
ATOM 457 C C . PHE A 1 86 ? 64.501 86.201 -19.076 1.00 24.61 63 PHE A C 1
ATOM 458 O O . PHE A 1 86 ? 63.526 85.771 -19.698 1.00 23.88 63 PHE A O 1
ATOM 466 N N . SER A 1 87 ? 64.689 87.503 -18.876 1.00 24.38 64 SER A N 1
ATOM 467 C CA . SER A 1 87 ? 63.852 88.538 -19.515 1.00 22.68 64 SER A CA 1
ATOM 468 C C . SER A 1 87 ? 64.732 89.723 -19.901 1.00 22.60 64 SER A C 1
ATOM 469 O O . SER A 1 87 ? 65.780 89.885 -19.298 1.00 25.57 64 SER A O 1
ATOM 472 N N . GLY A 1 88 ? 64.309 90.483 -20.896 1.00 22.08 65 GLY A N 1
ATOM 473 C CA . GLY A 1 88 ? 65.058 91.623 -21.444 1.00 21.14 65 GLY A CA 1
ATOM 474 C C . GLY A 1 88 ? 64.178 92.834 -21.641 1.00 23.64 65 GLY A C 1
ATOM 475 O O . GLY A 1 88 ? 62.933 92.691 -21.783 1.00 20.84 65 GLY A O 1
ATOM 476 N N . SER A 1 89 ? 64.776 94.015 -21.578 1.00 23.35 66 SER A N 1
ATOM 477 C CA . SER A 1 89 ? 64.055 95.264 -21.890 1.00 25.00 66 SER A CA 1
ATOM 478 C C . SER A 1 89 ? 64.985 96.237 -22.598 1.00 21.77 66 SER A C 1
ATOM 479 O O . SER A 1 89 ? 66.243 96.037 -22.584 1.00 20.54 66 SER A O 1
ATOM 482 N N . ARG A 1 90 ? 64.381 97.242 -23.242 1.00 22.85 67 ARG A N 1
ATOM 483 C CA . ARG A 1 90 ? 65.147 98.333 -23.923 1.00 22.82 67 ARG A CA 1
ATOM 484 C C . ARG A 1 90 ? 64.420 99.661 -23.672 1.00 23.96 67 ARG A C 1
ATOM 485 O O . ARG A 1 90 ? 63.198 99.709 -23.762 1.00 21.31 67 ARG A O 1
ATOM 493 N N . SER A 1 91 ? 65.122 100.697 -23.229 1.00 22.49 68 SER A N 1
ATOM 494 C CA . SER A 1 91 ? 64.511 102.036 -23.094 1.00 23.59 68 SER A CA 1
ATOM 495 C C . SER A 1 91 ? 65.569 103.080 -23.414 1.00 21.79 68 SER A C 1
ATOM 496 O O . SER A 1 91 ? 66.633 103.044 -22.781 1.00 21.73 68 SER A O 1
ATOM 499 N N . GLY A 1 92 ? 65.283 103.959 -24.371 1.00 21.10 69 GLY A N 1
ATOM 500 C CA . GLY A 1 92 ? 66.252 104.978 -24.781 1.00 21.47 69 GLY A CA 1
ATOM 501 C C . GLY A 1 92 ? 67.513 104.293 -25.296 1.00 22.55 69 GLY A C 1
ATOM 502 O O . GLY A 1 92 ? 67.388 103.421 -26.112 1.00 22.50 69 GLY A O 1
ATOM 503 N N . THR A 1 93 ? 68.697 104.662 -24.787 1.00 22.94 70 THR A N 1
ATOM 504 C CA . THR A 1 93 ? 69.989 104.075 -25.233 1.00 22.71 70 THR A CA 1
ATOM 505 C C . THR A 1 93 ? 70.397 102.941 -24.278 1.00 23.55 70 THR A C 1
ATOM 506 O O . THR A 1 93 ? 71.569 102.514 -24.318 1.00 22.82 70 THR A O 1
ATOM 510 N N . SER A 1 94 ? 69.516 102.513 -23.379 1.00 21.65 71 SER A N 1
ATOM 511 C CA . SER A 1 94 ? 69.847 101.458 -22.410 1.00 23.51 71 SER A CA 1
ATOM 512 C C . SER A 1 94 ? 69.068 100.166 -22.675 1.00 25.54 71 SER A C 1
ATOM 513 O O . SER A 1 94 ? 67.959 100.178 -23.294 1.00 21.95 71 SER A O 1
ATOM 516 N N . ALA A 1 95 ? 69.678 99.033 -22.323 1.00 21.47 72 ALA A N 1
ATOM 517 C CA . ALA A 1 95 ? 68.937 97.759 -22.355 1.00 21.90 72 ALA A CA 1
ATOM 518 C C . ALA A 1 95 ? 69.392 96.942 -21.171 1.00 20.23 72 ALA A C 1
ATOM 519 O O . ALA A 1 95 ? 70.490 97.230 -20.597 1.00 20.58 72 ALA A O 1
ATOM 521 N N . SER A 1 96 ? 68.613 95.937 -20.823 1.00 20.15 73 SER A N 1
ATOM 522 C CA . SER A 1 96 ? 68.914 95.112 -19.639 1.00 21.15 73 SER A CA 1
ATOM 523 C C . SER A 1 96 ? 68.446 93.685 -19.852 1.00 24.41 73 SER A C 1
ATOM 524 O O . SER A 1 96 ? 67.431 93.440 -20.604 1.00 23.19 73 SER A O 1
ATOM 527 N N . LEU A 1 97 ? 69.207 92.773 -19.267 1.00 23.20 74 LEU A N 1
ATOM 528 C CA . LEU A 1 97 ? 68.909 91.328 -19.215 1.00 23.01 74 LEU A CA 1
ATOM 529 C C . LEU A 1 97 ? 68.767 90.988 -17.743 1.00 26.08 74 LEU A C 1
ATOM 530 O O . LEU A 1 97 ? 69.703 91.256 -16.990 1.00 23.46 74 LEU A O 1
ATOM 535 N N . THR A 1 98 ? 67.618 90.431 -17.364 1.00 25.79 75 THR A N 1
ATOM 536 C CA . THR A 1 98 ? 67.367 90.033 -15.973 1.00 26.70 75 THR A CA 1
ATOM 537 C C . THR A 1 98 ? 67.324 88.505 -15.926 1.00 24.69 75 THR A C 1
ATOM 538 O O . THR A 1 98 ? 66.556 87.875 -16.710 1.00 22.77 75 THR A O 1
ATOM 542 N N . ILE A 1 99 ? 67.985 87.948 -14.926 1.00 24.33 76 ILE A N 1
ATOM 543 C CA . ILE A 1 99 ? 67.907 86.487 -14.619 1.00 26.63 76 ILE A CA 1
ATOM 544 C C . ILE A 1 99 ? 67.155 86.386 -13.303 1.00 28.78 76 ILE A C 1
ATOM 545 O O . ILE A 1 99 ? 67.673 86.919 -12.277 1.00 32.94 76 ILE A O 1
ATOM 550 N N . SER A 1 100 ? 65.924 85.896 -13.332 1.00 25.24 77 SER A N 1
ATOM 551 C CA . SER A 1 100 ? 65.077 86.038 -12.139 1.00 35.21 77 SER A CA 1
ATOM 552 C C . SER A 1 100 ? 65.537 85.041 -11.072 1.00 43.81 77 SER A C 1
ATOM 553 O O . SER A 1 100 ? 65.899 85.496 -9.975 1.00 69.73 77 SER A O 1
ATOM 556 N N . GLY A 1 101 ? 65.577 83.758 -11.344 1.00 46.47 78 GLY A N 1
ATOM 557 C CA . GLY A 1 101 ? 66.016 82.839 -10.265 1.00 45.15 78 GLY A CA 1
ATOM 558 C C . GLY A 1 101 ? 67.338 82.192 -10.583 1.00 35.83 78 GLY A C 1
ATOM 559 O O . GLY A 1 101 ? 67.325 81.166 -11.243 1.00 43.58 78 GLY A O 1
ATOM 560 N N . LEU A 1 102 ? 68.441 82.795 -10.124 1.00 35.57 79 LEU A N 1
ATOM 561 C CA . LEU A 1 102 ? 69.808 82.483 -10.596 1.00 33.70 79 LEU A CA 1
ATOM 562 C C . LEU A 1 102 ? 70.131 81.037 -10.236 1.00 34.60 79 LEU A C 1
ATOM 563 O O . LEU A 1 102 ? 69.843 80.638 -9.107 1.00 35.76 79 LEU A O 1
ATOM 568 N N . GLN A 1 103 ? 70.718 80.302 -11.174 1.00 33.46 80 GLN A N 1
ATOM 569 C CA . GLN A 1 103 ? 71.096 78.883 -10.991 1.00 38.16 80 GLN A CA 1
ATOM 570 C C . GLN A 1 103 ? 72.514 78.688 -11.516 1.00 39.06 80 GLN A C 1
ATOM 571 O O . GLN A 1 103 ? 72.958 79.515 -12.341 1.00 32.06 80 GLN A O 1
ATOM 577 N N . SER A 1 104 ? 73.204 77.650 -11.024 1.00 38.35 81 SER A N 1
ATOM 578 C CA . SER A 1 104 ? 74.617 77.308 -11.358 1.00 38.38 81 SER A CA 1
ATOM 579 C C . SER A 1 104 ? 74.848 77.343 -12.864 1.00 29.44 81 SER A C 1
ATOM 580 O O . SER A 1 104 ? 75.859 77.868 -13.285 1.00 37.44 81 SER A O 1
ATOM 583 N N . GLU A 1 105 ? 73.929 76.798 -13.641 1.00 32.13 82 GLU A N 1
ATOM 584 C CA . GLU A 1 105 ? 74.044 76.695 -15.117 1.00 35.84 82 GLU A CA 1
ATOM 585 C C . GLU A 1 105 ? 74.057 78.107 -15.750 1.00 35.89 82 GLU A C 1
ATOM 586 O O . GLU A 1 105 ? 74.390 78.211 -16.932 1.00 36.50 82 GLU A O 1
ATOM 592 N N . ASP A 1 106 ? 73.702 79.164 -15.009 1.00 30.78 83 ASP A N 1
ATOM 593 C CA . ASP A 1 106 ? 73.738 80.559 -15.538 1.00 29.72 83 ASP A CA 1
ATOM 594 C C . ASP A 1 106 ? 75.132 81.158 -15.456 1.00 30.38 83 ASP A C 1
ATOM 595 O O . ASP A 1 106 ? 75.304 82.297 -15.980 1.00 30.16 83 ASP A O 1
ATOM 600 N N . GLU A 1 107 ? 76.087 80.475 -14.798 1.00 31.03 84 GLU A N 1
ATOM 601 C CA . GLU A 1 107 ? 77.476 80.997 -14.709 1.00 34.38 84 GLU A CA 1
ATOM 602 C C . GLU A 1 107 ? 78.053 81.099 -16.127 1.00 31.87 84 GLU A C 1
ATOM 603 O O . GLU A 1 107 ? 78.138 80.071 -16.812 1.00 30.66 84 GLU A O 1
ATOM 609 N N . ALA A 1 108 ? 78.357 82.303 -16.591 1.00 28.66 85 ALA A N 1
ATOM 610 C CA . ALA A 1 108 ? 78.628 82.524 -18.029 1.00 28.76 85 ALA A CA 1
ATOM 611 C C . ALA A 1 108 ? 78.991 83.962 -18.288 1.00 27.08 85 ALA A C 1
ATOM 612 O O . ALA A 1 108 ? 78.802 84.807 -17.451 1.00 28.22 85 ALA A O 1
ATOM 614 N N . ASP A 1 109 ? 79.455 84.203 -19.498 1.00 29.55 86 ASP A N 1
ATOM 615 C CA . ASP A 1 109 ? 79.707 85.560 -20.030 1.00 27.90 86 ASP A CA 1
ATOM 616 C C . ASP A 1 109 ? 78.518 85.953 -20.915 1.00 27.98 86 ASP A C 1
ATOM 617 O O . ASP A 1 109 ? 78.109 85.128 -21.743 1.00 27.79 86 ASP A O 1
ATOM 622 N N . TYR A 1 110 ? 77.994 87.166 -20.712 1.00 26.23 87 TYR A N 1
ATOM 623 C CA . TYR A 1 110 ? 76.789 87.679 -21.423 1.00 25.14 87 TYR A CA 1
ATOM 624 C C . TYR A 1 110 ? 77.219 88.886 -22.221 1.00 22.12 87 TYR A C 1
ATOM 625 O O . TYR A 1 110 ? 77.900 89.761 -21.660 1.00 25.37 87 TYR A O 1
ATOM 634 N N . TYR A 1 111 ? 76.876 88.909 -23.497 1.00 22.65 88 TYR A N 1
ATOM 635 C CA . TYR A 1 111 ? 77.235 89.985 -24.446 1.00 23.42 88 TYR A CA 1
ATOM 636 C C . TYR A 1 111 ? 75.965 90.567 -25.074 1.00 23.68 88 TYR A C 1
ATOM 637 O O . TYR A 1 111 ? 75.079 89.815 -25.515 1.00 23.56 88 TYR A O 1
ATOM 646 N N . ALA A 1 112 ? 75.947 91.882 -25.212 1.00 24.81 89 ALA A N 1
ATOM 647 C CA . ALA A 1 112 ? 74.880 92.631 -25.912 1.00 23.80 89 ALA A CA 1
ATOM 648 C C . ALA A 1 112 ? 75.343 92.870 -27.348 1.00 22.85 89 ALA A C 1
ATOM 649 O O . ALA A 1 112 ? 76.535 93.079 -27.592 1.00 25.79 89 ALA A O 1
ATOM 651 N N . ALA A 1 113 ? 74.401 92.802 -28.264 1.00 22.12 90 ALA A N 1
ATOM 652 C CA . ALA A 1 113 ? 74.596 93.077 -29.701 1.00 23.10 90 ALA A CA 1
ATOM 653 C C . ALA A 1 113 ? 73.466 93.930 -30.237 1.00 22.36 90 ALA A C 1
ATOM 654 O O . ALA A 1 113 ? 72.314 93.696 -29.870 1.00 23.11 90 ALA A O 1
ATOM 656 N N . THR A 1 114 ? 73.777 94.842 -31.161 1.00 21.34 91 THR A N 1
ATOM 657 C CA . THR A 1 114 ? 72.720 95.531 -31.901 1.00 21.26 91 THR A CA 1
ATOM 658 C C . THR A 1 114 ? 73.319 96.076 -33.182 1.00 23.16 91 THR A C 1
ATOM 659 O O . THR A 1 114 ? 74.545 95.991 -33.389 1.00 24.06 91 THR A O 1
ATOM 663 N N . TRP A 1 115 ? 72.463 96.618 -34.006 1.00 23.85 92 TRP A N 1
ATOM 664 C CA . TRP A 1 115 ? 72.857 97.308 -35.256 1.00 23.83 92 TRP A CA 1
ATOM 665 C C . TRP A 1 115 ? 73.151 98.768 -34.930 1.00 26.08 92 TRP A C 1
ATOM 666 O O . TRP A 1 115 ? 72.406 99.373 -34.085 1.00 25.45 92 TRP A O 1
ATOM 677 N N . ASP A 1 116 ? 74.157 99.339 -35.586 1.00 21.82 93 ASP A N 1
ATOM 678 C CA . ASP A 1 116 ? 74.459 100.775 -35.472 1.00 24.84 93 ASP A CA 1
ATOM 679 C C . ASP A 1 116 ? 74.223 101.444 -36.822 1.00 31.90 93 ASP A C 1
ATOM 680 O O . ASP A 1 116 ? 74.948 101.115 -37.797 1.00 33.35 93 ASP A O 1
ATOM 685 N N . ASP A 1 117 ? 73.254 102.360 -36.873 1.00 29.43 94 ASP A N 1
ATOM 686 C CA . ASP A 1 117 ? 72.819 103.032 -38.131 1.00 31.21 94 ASP A CA 1
ATOM 687 C C . ASP A 1 117 ? 73.928 103.950 -38.640 1.00 32.68 94 ASP A C 1
ATOM 688 O O . ASP A 1 117 ? 73.968 104.199 -39.856 1.00 35.86 94 ASP A O 1
ATOM 693 N N . SER A 1 118 ? 74.768 104.467 -37.750 1.00 30.94 95 SER A N 1
ATOM 694 C CA . SER A 1 118 ? 75.861 105.387 -38.141 1.00 37.64 95 SER A CA 1
ATOM 695 C C . SER A 1 118 ? 77.076 104.587 -38.660 1.00 40.67 95 SER A C 1
ATOM 696 O O . SER A 1 118 ? 77.732 105.051 -39.583 1.00 40.82 95 SER A O 1
ATOM 699 N N . LEU A 1 119 ? 77.366 103.409 -38.120 1.00 38.75 96 LEU A N 1
ATOM 700 C CA . LEU A 1 119 ? 78.509 102.565 -38.565 1.00 38.94 96 LEU A CA 1
ATOM 701 C C . LEU A 1 119 ? 78.037 101.585 -39.633 1.00 40.41 96 LEU A C 1
ATOM 702 O O . LEU A 1 119 ? 78.890 100.989 -40.270 1.00 43.19 96 LEU A O 1
ATOM 707 N N . ASN A 1 120 ? 76.730 101.429 -39.810 1.00 35.74 97 ASN A N 1
ATOM 708 C CA . ASN A 1 120 ? 76.111 100.541 -40.822 1.00 38.59 97 ASN A CA 1
ATOM 709 C C . ASN A 1 120 ? 76.585 99.108 -40.571 1.00 41.68 97 ASN A C 1
ATOM 710 O O . ASN A 1 120 ? 77.045 98.445 -41.522 1.00 40.52 97 ASN A O 1
ATOM 715 N N . GLY A 1 121 ? 76.509 98.638 -39.327 1.00 37.41 98 GLY A N 1
ATOM 716 C CA . GLY A 1 121 ? 77.041 97.311 -38.985 1.00 28.74 98 GLY A CA 1
ATOM 717 C C . GLY A 1 121 ? 76.709 96.919 -37.566 1.00 31.23 98 GLY A C 1
ATOM 718 O O . GLY A 1 121 ? 76.194 97.771 -36.797 1.00 29.35 98 GLY A O 1
ATOM 719 N N . TRP A 1 122 ? 77.015 95.677 -37.214 1.00 27.65 99 TRP A N 1
ATOM 720 C CA . TRP A 1 122 ? 76.784 95.161 -35.849 1.00 28.09 99 TRP A CA 1
ATOM 721 C C . TRP A 1 122 ? 77.793 95.755 -34.884 1.00 29.89 99 TRP A C 1
ATOM 722 O O . TRP A 1 122 ? 78.950 95.939 -35.260 1.00 29.70 99 TRP A O 1
ATOM 733 N N . VAL A 1 123 ? 77.351 96.040 -33.670 1.00 24.35 100 VAL A N 1
ATOM 734 C CA . VAL A 1 123 ? 78.221 96.511 -32.572 1.00 25.79 100 VAL A CA 1
ATOM 735 C C . VAL A 1 123 ? 77.905 95.645 -31.371 1.00 24.36 100 VAL A C 1
ATOM 736 O O . VAL A 1 123 ? 76.820 95.097 -31.289 1.00 22.42 100 VAL A O 1
ATOM 740 N N . PHE A 1 124 ? 78.825 95.615 -30.423 1.00 24.85 101 PHE A N 1
ATOM 741 C CA . PHE A 1 124 ? 78.781 94.638 -29.321 1.00 24.24 101 PHE A CA 1
ATOM 742 C C . PHE A 1 124 ? 79.251 95.324 -28.049 1.00 27.30 101 PHE A C 1
ATOM 743 O O . PHE A 1 124 ? 80.050 96.287 -28.136 1.00 26.35 101 PHE A O 1
ATOM 751 N N . GLY A 1 125 ? 78.750 94.826 -26.917 1.00 25.90 102 GLY A N 1
ATOM 752 C CA .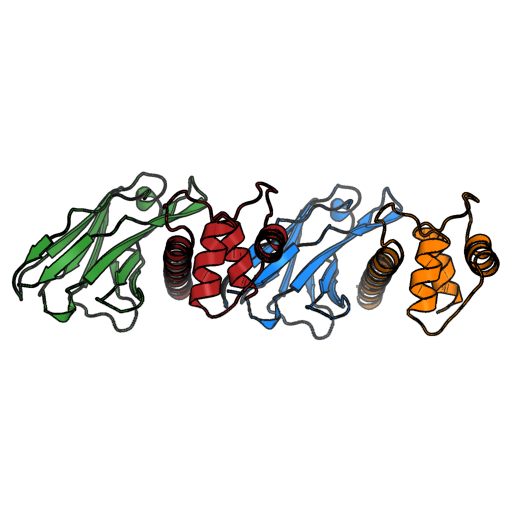 GLY A 1 125 ? 79.364 95.091 -25.603 1.00 29.38 102 GLY A CA 1
ATOM 753 C C . GLY A 1 125 ? 80.603 94.241 -25.356 1.00 29.27 102 GLY A C 1
ATOM 754 O O . GLY A 1 125 ? 80.856 93.296 -26.150 1.00 27.21 102 GLY A O 1
ATOM 755 N N . GLY A 1 126 ? 81.328 94.553 -24.271 1.00 29.54 103 GLY A N 1
ATOM 756 C CA . GLY A 1 126 ? 82.591 93.891 -23.913 1.00 31.45 103 GLY A CA 1
ATOM 757 C C . GLY A 1 126 ? 82.341 92.705 -23.023 1.00 32.18 103 GLY A C 1
ATOM 758 O O . GLY A 1 126 ? 83.294 92.012 -22.695 1.00 30.82 103 GLY A O 1
ATOM 759 N N . GLY A 1 127 ? 81.084 92.436 -22.680 1.00 27.92 104 GLY A N 1
ATOM 760 C CA . GLY A 1 127 ? 80.721 91.221 -21.931 1.00 26.47 104 GLY A CA 1
ATOM 761 C C . GLY A 1 127 ? 80.634 91.493 -20.446 1.00 26.12 104 GLY A C 1
ATOM 762 O O . GLY A 1 127 ? 81.311 92.416 -19.924 1.00 28.28 104 GLY A O 1
ATOM 763 N N . THR A 1 128 ? 79.790 90.731 -19.792 1.00 25.56 105 THR A N 1
ATOM 764 C CA . THR A 1 128 ? 79.614 90.751 -18.330 1.00 26.45 105 THR A CA 1
ATOM 765 C C . THR A 1 128 ? 79.665 89.297 -17.872 1.00 27.73 105 THR A C 1
ATOM 766 O O . THR A 1 128 ? 78.866 88.497 -18.373 1.00 26.09 105 THR A O 1
ATOM 770 N N . LYS A 1 129 ? 80.524 88.990 -16.901 1.00 31.15 106 LYS A N 1
ATOM 771 C CA . LYS A 1 129 ? 80.574 87.638 -16.309 1.00 32.66 106 LYS A CA 1
ATOM 772 C C . LYS A 1 129 ? 79.613 87.576 -15.125 1.00 29.39 106 LYS A C 1
ATOM 773 O O . LYS A 1 129 ? 79.704 88.422 -14.218 1.00 31.48 106 LYS A O 1
ATOM 779 N N . VAL A 1 130 ? 78.801 86.532 -15.100 1.00 28.91 107 VAL A N 1
ATOM 780 C CA . VAL A 1 130 ? 77.990 86.168 -13.916 1.00 31.49 107 VAL A CA 1
ATOM 781 C C . VAL A 1 130 ? 78.655 84.935 -13.273 1.00 34.06 107 VAL A C 1
ATOM 782 O O . VAL A 1 130 ? 78.786 83.916 -13.936 1.00 30.30 107 VAL A O 1
ATOM 786 N N . THR A 1 131 ? 79.065 85.064 -12.017 1.00 32.95 108 THR A N 1
ATOM 787 C CA . THR A 1 131 ? 79.572 83.931 -11.191 1.00 39.09 108 THR A CA 1
ATOM 788 C C . THR A 1 131 ? 78.565 83.661 -10.078 1.00 37.22 108 THR A C 1
ATOM 789 O O . THR A 1 131 ? 78.049 84.619 -9.495 1.00 39.24 108 THR A O 1
ATOM 793 N N . VAL A 1 132 ? 78.216 82.400 -9.851 1.00 38.36 109 VAL A N 1
ATOM 794 C CA . VAL A 1 132 ? 77.172 82.053 -8.850 1.00 43.14 109 VAL A CA 1
ATOM 795 C C . VAL A 1 132 ? 77.845 81.446 -7.605 1.00 44.96 109 VAL A C 1
ATOM 796 O O . VAL A 1 132 ? 78.714 80.600 -7.775 1.00 43.20 109 VAL A O 1
ATOM 800 N N . LEU A 1 133 ? 77.478 81.912 -6.403 1.00 45.08 110 LEU A N 1
ATOM 801 C CA . LEU A 1 133 ? 78.049 81.487 -5.086 1.00 47.70 110 LEU A CA 1
ATOM 802 C C . LEU A 1 133 ? 77.215 80.343 -4.494 1.00 42.21 110 LEU A C 1
ATOM 803 O O . LEU A 1 133 ? 77.318 79.220 -5.039 1.00 56.31 110 LEU A O 1
ATOM 808 N N . GLY B 2 18 ? 53.305 90.736 -38.185 1.00 42.29 1 GLY B N 1
ATOM 809 C CA . GLY B 2 18 ? 54.659 90.985 -37.701 1.00 38.07 1 GLY B CA 1
ATOM 810 C C . GLY B 2 18 ? 55.657 90.355 -38.651 1.00 45.30 1 GLY B C 1
ATOM 811 O O . GLY B 2 18 ? 55.246 89.829 -39.691 1.00 50.43 1 GLY B O 1
ATOM 812 N N . SER B 2 19 ? 56.938 90.376 -38.321 1.00 42.17 2 SER B N 1
ATOM 813 C CA . SER B 2 19 ? 57.981 89.751 -39.174 1.00 40.05 2 SER B CA 1
ATOM 814 C C . SER B 2 19 ? 58.882 88.900 -38.268 1.00 36.91 2 SER B C 1
ATOM 815 O O . SER B 2 19 ? 60.079 89.163 -38.168 1.00 34.31 2 SER B O 1
ATOM 818 N N . HIS B 2 20 ? 58.246 87.959 -37.570 1.00 35.62 3 HIS B N 1
ATOM 819 C CA . HIS B 2 20 ? 58.845 87.023 -36.586 1.00 29.63 3 HIS B CA 1
ATOM 820 C C . HIS B 2 20 ? 60.110 86.409 -37.198 1.00 29.84 3 HIS B C 1
ATOM 821 O O . HIS B 2 20 ? 61.178 86.567 -36.641 1.00 27.69 3 HIS B O 1
ATOM 828 N N . MET B 2 21 ? 59.999 85.719 -38.327 1.00 32.28 4 MET B N 1
ATOM 829 C CA . MET B 2 21 ? 61.156 84.967 -38.893 1.00 36.19 4 MET B CA 1
ATOM 830 C C . MET B 2 21 ? 62.267 85.932 -39.316 1.00 31.80 4 MET B C 1
ATOM 831 O O . MET B 2 21 ? 63.428 85.628 -39.024 1.00 32.37 4 MET B O 1
ATOM 836 N N . GLU B 2 22 ? 61.945 87.072 -39.921 1.00 31.61 5 GLU B N 1
ATOM 837 C CA . GLU B 2 22 ? 62.946 88.100 -40.304 1.00 35.68 5 GLU B CA 1
ATOM 838 C C . GLU B 2 22 ? 63.741 88.572 -39.070 1.00 36.50 5 GLU B C 1
ATOM 839 O O . GLU B 2 22 ? 65.002 88.596 -39.104 1.00 29.42 5 GLU B O 1
ATOM 845 N N . LYS B 2 23 ? 63.057 88.874 -37.975 1.00 29.42 6 LYS B N 1
ATOM 846 C CA . LYS B 2 23 ? 63.733 89.336 -36.732 1.00 32.09 6 LYS B CA 1
ATOM 847 C C . LYS B 2 23 ? 64.672 88.257 -36.186 1.00 27.68 6 LYS B C 1
ATOM 848 O O . LYS B 2 23 ? 65.790 88.621 -35.722 1.00 26.20 6 LYS B O 1
ATOM 854 N N . LEU B 2 24 ? 64.216 87.005 -36.149 1.00 28.41 7 LEU B N 1
ATOM 855 C CA . LEU B 2 24 ? 65.006 85.884 -35.587 1.00 31.01 7 LEU B CA 1
ATOM 856 C C . LEU B 2 24 ? 66.243 85.651 -36.483 1.00 31.44 7 LEU B C 1
ATOM 857 O O . LEU B 2 24 ? 67.378 85.480 -35.941 1.00 28.38 7 LEU B O 1
ATOM 862 N N . MET B 2 25 ? 66.068 85.730 -37.800 1.00 28.35 8 MET B N 1
ATOM 863 C CA . MET B 2 25 ? 67.187 85.447 -38.739 1.00 35.60 8 MET B CA 1
ATOM 864 C C . MET B 2 25 ? 68.229 86.559 -38.622 1.00 32.09 8 MET B C 1
ATOM 865 O O . MET B 2 25 ? 69.435 86.242 -38.582 1.00 30.80 8 MET B O 1
ATOM 870 N N . LYS B 2 26 ? 67.794 87.811 -38.446 1.00 28.41 9 LYS B N 1
ATOM 871 C CA . LYS B 2 26 ? 68.729 88.941 -38.216 1.00 27.06 9 LYS B CA 1
ATOM 872 C C . LYS B 2 26 ? 69.506 88.739 -36.921 1.00 26.85 9 LYS B C 1
ATOM 873 O O . LYS B 2 26 ? 70.763 88.917 -36.922 1.00 27.74 9 LYS B O 1
ATOM 879 N N . ALA B 2 27 ? 68.840 88.333 -35.854 1.00 26.87 10 ALA B N 1
ATOM 880 C CA . ALA B 2 27 ? 69.514 88.094 -34.561 1.00 26.52 10 ALA B CA 1
ATOM 881 C C . ALA B 2 27 ? 70.605 87.022 -34.749 1.00 27.90 10 ALA B C 1
ATOM 882 O O . ALA B 2 27 ? 71.713 87.204 -34.231 1.00 25.23 10 ALA B O 1
ATOM 884 N N . PHE B 2 28 ? 70.301 85.928 -35.439 1.00 29.60 11 PHE B N 1
ATOM 885 C CA . PHE B 2 28 ? 71.269 84.833 -35.716 1.00 28.63 11 PHE B CA 1
ATOM 886 C C . PHE B 2 28 ? 72.435 85.319 -36.581 1.00 28.23 11 PHE B C 1
ATOM 887 O O . PHE B 2 28 ? 73.566 84.815 -36.381 1.00 30.66 11 PHE B O 1
ATOM 895 N N . GLU B 2 29 ? 72.226 86.281 -37.475 1.00 30.55 12 GLU B N 1
ATOM 896 C CA . GLU B 2 29 ? 73.346 86.927 -38.209 1.00 30.95 12 GLU B CA 1
ATOM 897 C C . GLU B 2 29 ? 74.283 87.640 -37.212 1.00 33.21 12 GLU B C 1
ATOM 898 O O . GLU B 2 29 ? 75.506 87.508 -37.360 1.00 30.12 12 GLU B O 1
ATOM 904 N N . SER B 2 30 ? 73.762 88.355 -36.202 1.00 27.99 13 SER B N 1
ATOM 905 C CA . SER B 2 30 ? 74.602 89.089 -35.226 1.00 25.93 13 SER B CA 1
ATOM 906 C C . SER B 2 30 ? 75.379 88.054 -34.419 1.00 25.34 13 SER B C 1
ATOM 907 O O . SER B 2 30 ? 76.511 88.348 -34.028 1.00 27.67 13 SER B O 1
ATOM 910 N N . LEU B 2 31 ? 74.771 86.914 -34.107 1.00 23.80 14 LEU B N 1
ATOM 911 C CA . LEU B 2 31 ? 75.461 85.852 -33.351 1.00 25.46 14 LEU B CA 1
ATOM 912 C C . LEU B 2 31 ? 76.609 85.273 -34.209 1.00 29.17 14 LEU B C 1
ATOM 913 O O . LEU B 2 31 ? 77.713 85.156 -33.690 1.00 28.41 14 LEU B O 1
ATOM 918 N N . GLN B 2 32 ? 76.381 85.081 -35.505 1.00 28.56 15 GLN B N 1
ATOM 919 C CA . GLN B 2 32 ? 77.406 84.574 -36.468 1.00 32.07 15 GLN B CA 1
ATOM 920 C C . GLN B 2 32 ? 78.584 85.554 -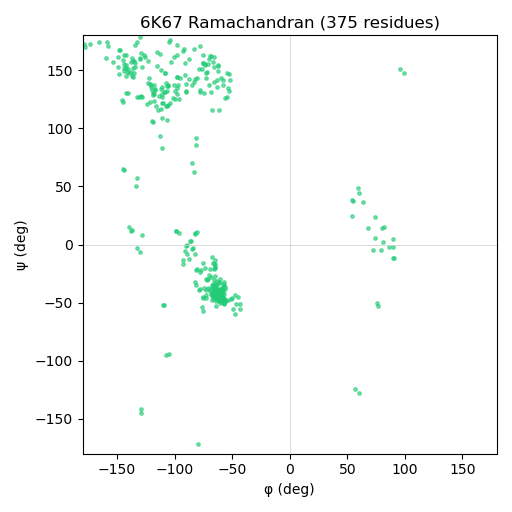36.539 1.00 31.86 15 GLN B C 1
ATOM 921 O O . GLN B 2 32 ? 79.741 85.101 -36.372 1.00 32.73 15 GLN B O 1
ATOM 927 N N . ILE B 2 33 ? 78.332 86.856 -36.679 1.00 26.73 16 ILE B N 1
ATOM 928 C CA . ILE B 2 33 ? 79.430 87.857 -36.628 1.00 29.83 16 ILE B CA 1
ATOM 929 C C . ILE B 2 33 ? 80.158 87.770 -35.281 1.00 30.69 16 ILE B C 1
ATOM 930 O O . ILE B 2 33 ? 81.398 87.785 -35.239 1.00 29.72 16 ILE B O 1
ATOM 935 N N . PHE B 2 34 ? 79.429 87.735 -34.180 1.00 26.72 17 PHE B N 1
ATOM 936 C CA . PHE B 2 34 ? 80.104 87.662 -32.875 1.00 29.36 17 PHE B CA 1
ATOM 937 C C . PHE B 2 34 ? 81.029 86.420 -32.837 1.00 28.56 17 PHE B C 1
ATOM 938 O O . PHE B 2 34 ? 82.145 86.495 -32.306 1.00 27.12 17 PHE B O 1
ATOM 946 N N . GLN B 2 35 ? 80.558 85.293 -33.339 1.00 27.16 18 GLN B N 1
ATOM 947 C CA . GLN B 2 35 ? 81.337 84.032 -33.343 1.00 32.27 18 GLN B CA 1
ATOM 948 C C . GLN B 2 35 ? 82.623 84.189 -34.153 1.00 32.60 18 GLN B C 1
ATOM 949 O O . GLN B 2 35 ? 83.670 83.678 -33.686 1.00 30.85 18 GLN B O 1
ATOM 955 N N . PHE B 2 36 ? 82.561 84.891 -35.278 1.00 28.76 19 PHE B N 1
ATOM 956 C CA . PHE B 2 36 ? 83.739 85.218 -36.110 1.00 32.76 19 PHE B CA 1
ATOM 957 C C . PHE B 2 36 ? 84.668 86.163 -35.361 1.00 37.77 19 PHE B C 1
ATOM 958 O O . PHE B 2 36 ? 85.890 86.039 -35.546 1.00 33.42 19 PHE B O 1
ATOM 966 N N . LYS B 2 37 ? 84.121 87.081 -34.562 1.00 32.72 20 LYS B N 1
ATOM 967 C CA . LYS B 2 37 ? 84.953 88.012 -33.778 1.00 34.51 20 LYS B CA 1
ATOM 968 C C . LYS B 2 37 ? 85.799 87.193 -32.806 1.00 33.28 20 LYS B C 1
ATOM 969 O O . LYS B 2 37 ? 87.009 87.490 -32.665 1.00 35.52 20 LYS B O 1
ATOM 975 N N . GLU B 2 38 ? 85.195 86.213 -32.159 1.00 29.81 21 GLU B N 1
ATOM 976 C CA . GLU B 2 38 ? 85.909 85.318 -31.214 1.00 40.07 21 GLU B CA 1
ATOM 977 C C . GLU B 2 38 ? 86.981 84.490 -31.967 1.00 34.90 21 GLU B C 1
ATOM 978 O O . GLU B 2 38 ? 88.098 84.330 -31.458 1.00 34.78 21 GLU B O 1
ATOM 984 N N . ALA B 2 39 ? 86.661 84.015 -33.153 1.00 29.61 22 ALA B N 1
ATOM 985 C CA . ALA B 2 39 ? 87.605 83.254 -33.992 1.00 31.11 22 ALA B CA 1
ATOM 986 C C . ALA B 2 39 ? 88.761 84.173 -34.360 1.00 33.07 22 ALA B C 1
ATOM 987 O O . ALA B 2 39 ? 89.924 83.817 -34.049 1.00 36.11 22 ALA B O 1
ATOM 989 N N . PHE B 2 40 ? 88.476 85.352 -34.919 1.00 30.32 23 PHE B N 1
ATOM 990 C CA . PHE B 2 40 ? 89.494 86.396 -35.191 1.00 32.28 23 PHE B CA 1
ATOM 991 C C . PHE B 2 40 ? 90.448 86.555 -34.012 1.00 38.47 23 PHE B C 1
ATOM 992 O O . PHE B 2 40 ? 91.695 86.576 -34.201 1.00 34.38 23 PHE B O 1
ATOM 1000 N N . SER B 2 41 ? 89.884 86.728 -32.826 1.00 35.79 24 SER B N 1
ATOM 1001 C CA . SER B 2 41 ? 90.631 86.903 -31.561 1.00 39.36 24 SER B CA 1
ATOM 1002 C C . SER B 2 41 ? 91.574 85.705 -31.344 1.00 41.90 24 SER B C 1
ATOM 1003 O O . SER B 2 41 ? 92.690 85.910 -30.878 1.00 45.62 24 SER B O 1
ATOM 1006 N N . LEU B 2 42 ? 91.167 84.489 -31.711 1.00 42.92 25 LEU B N 1
ATOM 1007 C CA . LEU B 2 42 ? 92.015 83.280 -31.510 1.00 46.32 25 LEU B CA 1
ATOM 1008 C C . LEU B 2 42 ? 93.198 83.315 -32.488 1.00 43.42 25 LEU B C 1
ATOM 1009 O O . LEU B 2 42 ? 94.262 82.807 -32.109 1.00 45.02 25 LEU B O 1
ATOM 1014 N N . PHE B 2 43 ? 93.043 83.926 -33.669 1.00 34.53 26 PHE B N 1
ATOM 1015 C CA . PHE B 2 43 ? 94.152 84.122 -34.635 1.00 35.80 26 PHE B CA 1
ATOM 1016 C C . PHE B 2 43 ? 95.067 85.255 -34.130 1.00 40.01 26 PHE B C 1
ATOM 1017 O O . PHE B 2 43 ? 96.304 85.090 -34.084 1.00 31.31 26 PHE B O 1
ATOM 1025 N N . ASP B 2 44 ? 94.463 86.352 -33.675 1.00 38.26 27 ASP B N 1
ATOM 1026 C CA . ASP B 2 44 ? 95.153 87.620 -33.317 1.00 41.79 27 ASP B CA 1
ATOM 1027 C C . ASP B 2 44 ? 95.702 87.512 -31.890 1.00 42.98 27 ASP B C 1
ATOM 1028 O O . ASP B 2 44 ? 95.288 88.293 -31.011 1.00 41.62 27 ASP B O 1
ATOM 1033 N N . LYS B 2 45 ? 96.613 86.578 -31.653 1.00 41.07 28 LYS B N 1
ATOM 1034 C CA . LYS B 2 45 ? 97.055 86.247 -30.268 1.00 48.78 28 LYS B CA 1
ATOM 1035 C C . LYS B 2 45 ? 97.807 87.451 -29.693 1.00 55.82 28 LYS B C 1
ATOM 1036 O O . LYS B 2 45 ? 97.983 87.496 -28.480 1.00 56.54 28 LYS B O 1
ATOM 1042 N N . ASP B 2 46 ? 98.212 88.378 -30.561 1.00 55.55 29 ASP B N 1
ATOM 1043 C CA . ASP B 2 46 ? 98.770 89.713 -30.230 1.00 62.10 29 ASP B CA 1
ATOM 1044 C C . ASP B 2 46 ? 97.704 90.553 -29.521 1.00 64.40 29 ASP B C 1
ATOM 1045 O O . ASP B 2 46 ? 98.022 91.184 -28.505 1.00 59.59 29 ASP B O 1
ATOM 1050 N N . GLY B 2 47 ? 96.498 90.584 -30.092 1.00 61.19 30 GLY B N 1
ATOM 1051 C CA . GLY B 2 47 ? 95.434 91.543 -29.756 1.00 54.85 30 GLY B CA 1
ATOM 1052 C C . GLY B 2 47 ? 95.624 92.876 -30.454 1.00 53.87 30 GLY B C 1
ATOM 1053 O O . GLY B 2 47 ? 94.946 93.811 -30.052 1.00 60.58 30 GLY B O 1
ATOM 1054 N N . ASP B 2 48 ? 96.480 92.979 -31.479 1.00 48.19 31 ASP B N 1
ATOM 1055 C CA . ASP B 2 48 ? 96.783 94.268 -32.160 1.00 46.55 31 ASP B CA 1
ATOM 1056 C C . ASP B 2 48 ? 95.730 94.568 -33.242 1.00 45.01 31 ASP B C 1
ATOM 1057 O O . ASP B 2 48 ? 95.859 95.606 -33.918 1.00 46.83 31 ASP B O 1
ATOM 1062 N N . GLY B 2 49 ? 94.760 93.680 -33.484 1.00 45.36 32 GLY B N 1
ATOM 1063 C CA . GLY B 2 49 ? 93.678 93.935 -34.465 1.00 40.23 32 GLY B CA 1
ATOM 1064 C C . GLY B 2 49 ? 94.023 93.477 -35.872 1.00 40.79 32 GLY B C 1
ATOM 1065 O O . GLY B 2 49 ? 93.239 93.735 -36.822 1.00 39.57 32 GLY B O 1
ATOM 1066 N N . THR B 2 50 ? 95.171 92.823 -36.051 1.00 42.67 33 THR B N 1
ATOM 1067 C CA . THR B 2 50 ? 95.581 92.308 -37.379 1.00 39.94 33 THR B CA 1
ATOM 1068 C C . THR B 2 50 ? 96.125 90.891 -37.216 1.00 33.46 33 THR B C 1
ATOM 1069 O O . THR B 2 50 ? 96.738 90.607 -36.168 1.00 35.02 33 THR B O 1
ATOM 1073 N N . ILE B 2 51 ? 95.987 90.094 -38.276 1.00 33.31 34 ILE B N 1
ATOM 1074 C CA . ILE B 2 51 ? 96.545 88.720 -38.354 1.00 29.60 34 ILE B CA 1
ATOM 1075 C C . ILE B 2 51 ? 97.732 88.749 -39.309 1.00 30.20 34 ILE B C 1
ATOM 1076 O O . ILE B 2 51 ? 97.552 89.068 -40.482 1.00 32.19 34 ILE B O 1
ATOM 1081 N N . THR B 2 52 ? 98.895 88.412 -38.781 1.00 29.40 35 THR B N 1
ATOM 1082 C CA . THR B 2 52 ? 100.176 88.398 -39.504 1.00 32.62 35 THR B CA 1
ATOM 1083 C C . THR B 2 52 ? 100.383 8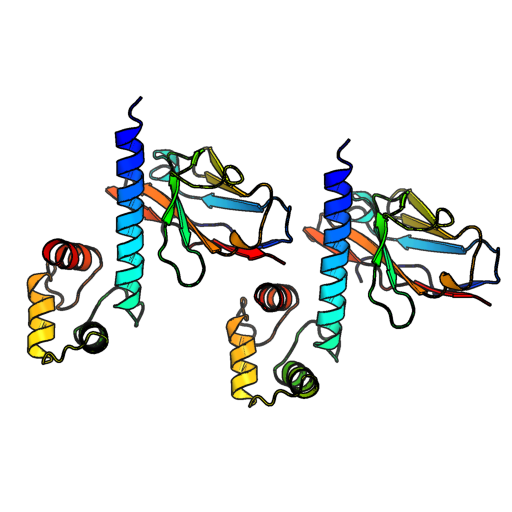7.005 -40.075 1.00 29.75 35 THR B C 1
ATOM 1084 O O . THR B 2 52 ? 99.683 86.049 -39.654 1.00 26.13 35 THR B O 1
ATOM 1088 N N . THR B 2 53 ? 101.368 86.869 -40.954 1.00 28.92 36 THR B N 1
ATOM 1089 C CA . THR B 2 53 ? 101.888 85.553 -41.376 1.00 31.48 36 THR B CA 1
ATOM 1090 C C . THR B 2 53 ? 102.199 84.684 -40.148 1.00 30.46 36 THR B C 1
ATOM 1091 O O . THR B 2 53 ? 101.879 83.481 -40.136 1.00 28.20 36 THR B O 1
ATOM 1095 N N . LYS B 2 54 ? 102.862 85.252 -39.151 1.00 29.83 37 LYS B N 1
ATOM 1096 C CA . LYS B 2 54 ? 103.314 84.498 -37.956 1.00 32.54 37 LYS B CA 1
ATOM 1097 C C . LYS B 2 54 ? 102.102 83.936 -37.215 1.00 29.46 37 LYS B C 1
ATOM 1098 O O . LYS B 2 54 ? 102.109 82.764 -36.816 1.00 28.99 37 LYS B O 1
ATOM 1104 N N . GLU B 2 55 ? 101.047 84.740 -37.054 1.00 31.57 38 GLU B N 1
ATOM 1105 C CA . GLU B 2 55 ? 99.864 84.309 -36.269 1.00 29.56 38 GLU B CA 1
ATOM 1106 C C . GLU B 2 55 ? 99.086 83.265 -37.071 1.00 27.34 38 GLU B C 1
ATOM 1107 O O . GLU B 2 55 ? 98.706 82.224 -36.512 1.00 26.75 38 GLU B O 1
ATOM 1113 N N . LEU B 2 56 ? 98.912 83.512 -38.357 1.00 25.42 39 LEU B N 1
ATOM 1114 C CA . LEU B 2 56 ? 98.234 82.571 -39.275 1.00 27.68 39 LEU B CA 1
ATOM 1115 C C . LEU B 2 56 ? 98.988 81.236 -39.284 1.00 24.79 39 LEU B C 1
ATOM 1116 O O . LEU B 2 56 ? 98.340 80.174 -39.268 1.00 28.44 39 LEU B O 1
ATOM 1121 N N . GLY B 2 57 ? 100.316 81.277 -39.233 1.00 25.76 40 GLY B N 1
ATOM 1122 C CA . GLY B 2 57 ? 101.128 80.051 -39.232 1.00 30.79 40 GLY B CA 1
ATOM 1123 C C . GLY B 2 57 ? 100.887 79.221 -37.981 1.00 29.37 40 GLY B C 1
ATOM 1124 O O . GLY B 2 57 ? 100.688 78.002 -38.073 1.00 31.53 40 GLY B O 1
ATOM 1125 N N . THR B 2 58 ? 100.826 79.879 -36.840 1.00 30.35 41 THR B N 1
ATOM 1126 C CA . THR B 2 58 ? 100.533 79.226 -35.550 1.00 29.07 41 THR B CA 1
ATOM 1127 C C . THR B 2 58 ? 99.178 78.540 -35.635 1.00 30.83 41 THR B C 1
ATOM 1128 O O . THR B 2 58 ? 99.071 77.388 -35.191 1.00 30.74 41 THR B O 1
ATOM 1132 N N . VAL B 2 59 ? 98.162 79.206 -36.182 1.00 29.30 42 VAL B N 1
ATOM 1133 C CA . VAL B 2 59 ? 96.839 78.543 -36.276 1.00 28.79 42 VAL B CA 1
ATOM 1134 C C . VAL B 2 59 ? 96.929 77.353 -37.240 1.00 29.71 42 VAL B C 1
ATOM 1135 O O . VAL B 2 59 ? 96.399 76.240 -36.911 1.00 30.08 42 VAL B O 1
ATOM 1139 N N . MET B 2 60 ? 97.570 77.541 -38.388 1.00 27.56 43 MET B N 1
ATOM 1140 C CA . MET B 2 60 ? 97.615 76.457 -39.426 1.00 27.74 43 MET B CA 1
ATOM 1141 C C . MET B 2 60 ? 98.339 75.230 -38.842 1.00 28.74 43 MET B C 1
ATOM 1142 O O . MET B 2 60 ? 97.881 74.069 -39.039 1.00 30.27 43 MET B O 1
ATOM 1147 N N . ARG B 2 61 ? 99.381 75.440 -38.066 1.00 28.72 44 ARG B N 1
ATOM 1148 C CA . ARG B 2 61 ? 100.093 74.282 -37.493 1.00 31.96 44 ARG B CA 1
ATOM 1149 C C . ARG B 2 61 ? 99.312 73.689 -36.311 1.00 34.84 44 ARG B C 1
ATOM 1150 O O . ARG B 2 61 ? 99.478 72.483 -36.105 1.00 32.05 44 ARG B O 1
ATOM 1158 N N . SER B 2 62 ? 98.406 74.430 -35.641 1.00 31.04 45 SER B N 1
ATOM 1159 C CA . SER B 2 62 ? 97.526 73.844 -34.606 1.00 31.42 45 SER B CA 1
ATOM 1160 C C . SER B 2 62 ? 96.592 72.843 -35.296 1.00 35.69 45 SER B C 1
ATOM 1161 O O . SER B 2 62 ? 96.135 71.864 -34.666 1.00 35.38 45 SER B O 1
ATOM 1164 N N . LEU B 2 63 ? 96.263 73.111 -36.554 1.00 35.51 46 LEU B N 1
ATOM 1165 C CA . LEU B 2 63 ? 95.561 72.129 -37.410 1.00 39.70 46 LEU B CA 1
ATOM 1166 C C . LEU B 2 63 ? 96.693 71.194 -37.858 1.00 42.45 46 LEU B C 1
ATOM 1167 O O . LEU B 2 63 ? 97.803 71.333 -37.343 1.00 47.80 46 LEU B O 1
ATOM 1172 N N . GLY B 2 64 ? 96.526 70.266 -38.762 1.00 42.44 47 GLY B N 1
ATOM 1173 C CA . GLY B 2 64 ? 97.762 69.465 -39.009 1.00 48.90 47 GLY B CA 1
ATOM 1174 C C . GLY B 2 64 ? 98.823 70.091 -39.933 1.00 37.49 47 GLY B C 1
ATOM 1175 O O . GLY B 2 64 ? 99.716 69.347 -40.369 1.00 31.74 47 GLY B O 1
ATOM 1176 N N . GLN B 2 65 ? 98.734 71.373 -40.302 1.00 32.42 48 GLN B N 1
ATOM 1177 C CA . GLN B 2 65 ? 99.270 71.840 -41.605 1.00 33.43 48 GLN B CA 1
ATOM 1178 C C . GLN B 2 65 ? 100.651 72.454 -41.407 1.00 34.81 48 GLN B C 1
ATOM 1179 O O . GLN B 2 65 ? 101.060 72.762 -40.270 1.00 34.12 48 GLN B O 1
ATOM 1185 N N . ASN B 2 66 ? 101.369 72.578 -42.511 1.00 32.96 49 ASN B N 1
ATOM 1186 C CA . ASN B 2 66 ? 102.782 72.986 -42.471 1.00 32.74 49 ASN B CA 1
ATOM 1187 C C . ASN B 2 66 ? 103.097 73.863 -43.678 1.00 33.27 49 ASN B C 1
ATOM 1188 O O . ASN B 2 66 ? 103.936 73.524 -44.514 1.00 34.06 49 ASN B O 1
ATOM 1193 N N . PRO B 2 67 ? 102.481 75.048 -43.802 1.00 32.33 50 PRO B N 1
ATOM 1194 C CA . PRO B 2 67 ? 102.826 75.941 -44.904 1.00 26.99 50 PRO B CA 1
ATOM 1195 C C . PRO B 2 67 ? 104.113 76.717 -44.695 1.00 27.56 50 PRO B C 1
ATOM 1196 O O . PRO B 2 67 ? 104.470 76.964 -43.585 1.00 28.74 50 PRO B O 1
ATOM 1200 N N . THR B 2 68 ? 104.794 77.049 -45.800 1.00 27.55 51 THR B N 1
ATOM 1201 C CA . THR B 2 68 ? 105.959 77.943 -45.803 1.00 28.12 51 THR B CA 1
ATOM 1202 C C . THR B 2 68 ? 105.489 79.351 -45.451 1.00 28.34 51 THR B C 1
ATOM 1203 O O . THR B 2 68 ? 104.285 79.641 -45.562 1.00 26.85 51 THR B O 1
ATOM 1207 N N . GLU B 2 69 ? 106.411 80.212 -45.044 1.00 24.99 52 GLU B N 1
ATOM 1208 C CA . GLU B 2 69 ? 106.049 81.634 -44.806 1.00 26.70 52 GLU B CA 1
ATOM 1209 C C . GLU B 2 69 ? 105.494 82.270 -46.088 1.00 28.57 52 GLU B C 1
ATOM 1210 O O . GLU B 2 69 ? 104.569 83.100 -45.983 1.00 26.84 52 GLU B O 1
ATOM 1216 N N . ALA B 2 70 ? 106.042 81.934 -47.256 1.00 25.57 53 ALA B N 1
ATOM 1217 C CA . ALA B 2 70 ? 105.561 82.490 -48.548 1.00 23.76 53 ALA B CA 1
ATOM 1218 C C . ALA B 2 70 ? 104.133 82.024 -48.817 1.00 23.89 53 ALA B C 1
ATOM 1219 O O . ALA B 2 70 ? 103.350 82.794 -49.362 1.00 25.22 53 ALA B O 1
ATOM 1221 N N . GLU B 2 71 ? 103.807 80.788 -48.491 1.00 23.41 54 GLU B N 1
ATOM 1222 C CA . GLU B 2 71 ? 102.435 80.253 -48.679 1.00 24.77 54 GLU B CA 1
ATOM 1223 C C . GLU B 2 71 ? 101.476 80.988 -47.732 1.00 23.00 54 GLU B C 1
ATOM 1224 O O . GLU B 2 71 ? 100.349 81.267 -48.134 1.00 26.10 54 GLU B O 1
ATOM 1230 N N . LEU B 2 72 ? 101.926 81.329 -46.528 1.00 23.04 55 LEU B N 1
ATOM 1231 C CA . LEU B 2 72 ? 101.056 82.063 -45.543 1.00 22.58 55 LEU B CA 1
ATOM 1232 C C . LEU B 2 72 ? 100.812 83.466 -46.108 1.00 26.36 55 LEU B C 1
ATOM 1233 O O . LEU B 2 72 ? 99.655 83.984 -46.066 1.00 26.98 55 LEU B O 1
ATOM 1238 N N . GLN B 2 73 ? 101.855 84.095 -46.620 1.00 27.06 56 GLN B N 1
ATOM 1239 C CA . GLN B 2 73 ? 101.720 85.444 -47.232 1.00 28.25 56 GLN B CA 1
ATOM 1240 C C . GLN B 2 73 ? 100.743 85.372 -48.410 1.00 31.15 56 GLN B C 1
ATOM 1241 O O . GLN B 2 73 ? 99.966 86.331 -48.625 1.00 30.12 56 GLN B O 1
ATOM 1247 N N . ASP B 2 74 ? 100.804 84.310 -49.192 1.00 30.80 57 ASP B N 1
ATOM 1248 C CA . ASP B 2 74 ? 99.913 84.128 -50.357 1.00 32.04 57 ASP B CA 1
ATOM 1249 C C . ASP B 2 74 ? 98.456 83.988 -49.875 1.00 32.68 57 ASP B C 1
ATOM 1250 O O . ASP B 2 74 ? 97.552 84.567 -50.493 1.00 31.78 57 ASP B O 1
ATOM 1255 N N . MET B 2 75 ? 98.215 83.285 -48.775 1.00 30.47 58 MET B N 1
ATOM 1256 C CA . MET B 2 75 ? 96.848 83.176 -48.198 1.00 31.32 58 MET B CA 1
ATOM 1257 C C . MET B 2 75 ? 96.367 84.573 -47.794 1.00 33.73 58 MET B C 1
ATOM 1258 O O . MET B 2 75 ? 95.216 84.903 -48.083 1.00 33.86 58 MET B O 1
ATOM 1263 N N . ILE B 2 76 ? 97.217 85.351 -47.144 1.00 32.26 59 ILE B N 1
ATOM 1264 C CA . ILE B 2 76 ? 96.932 86.756 -46.762 1.00 33.46 59 ILE B CA 1
ATOM 1265 C C . ILE B 2 76 ? 96.620 87.597 -48.001 1.00 36.12 59 ILE B C 1
ATOM 1266 O O . ILE B 2 76 ? 95.581 88.315 -47.990 1.00 37.28 59 ILE B O 1
ATOM 1271 N N . ASN B 2 77 ? 97.458 87.526 -49.026 1.00 31.99 60 ASN B N 1
ATOM 1272 C CA . ASN B 2 77 ? 97.362 88.420 -50.208 1.00 33.41 60 ASN B CA 1
ATOM 1273 C C . ASN B 2 77 ? 96.017 88.204 -50.915 1.00 36.24 60 ASN B C 1
ATOM 1274 O O . ASN B 2 77 ? 95.478 89.166 -51.453 1.00 43.99 60 ASN B O 1
ATOM 1279 N N . GLU B 2 78 ? 95.492 86.993 -50.905 1.00 36.71 61 GLU B N 1
ATOM 1280 C CA . GLU B 2 78 ? 94.216 86.641 -51.568 1.00 44.57 61 GLU B CA 1
ATOM 1281 C C . GLU B 2 78 ? 93.006 87.349 -50.907 1.00 48.22 61 GLU B C 1
ATOM 1282 O O . GLU B 2 78 ? 91.938 87.391 -51.549 1.00 48.42 61 GLU B O 1
ATOM 1288 N N . VAL B 2 79 ? 93.113 87.893 -49.691 1.00 41.46 62 VAL B N 1
ATOM 1289 C CA . VAL B 2 79 ? 91.989 88.645 -49.036 1.00 40.94 62 VAL B CA 1
ATOM 1290 C C . VAL B 2 79 ? 92.454 90.018 -48.552 1.00 42.73 62 VAL B C 1
ATOM 1291 O O . VAL B 2 79 ? 91.657 90.683 -47.827 1.00 40.88 62 VAL B O 1
ATOM 1295 N N . ASP B 2 80 ? 93.679 90.429 -48.895 1.00 35.60 63 ASP B N 1
ATOM 1296 C CA . ASP B 2 80 ? 94.271 91.705 -48.412 1.00 43.78 63 ASP B CA 1
ATOM 1297 C C . ASP B 2 80 ? 93.727 92.846 -49.291 1.00 54.27 63 ASP B C 1
ATOM 1298 O O . ASP B 2 80 ? 94.293 93.083 -50.381 1.00 52.96 63 ASP B O 1
ATOM 1303 N N . ALA B 2 81 ? 92.620 93.478 -48.890 1.00 52.30 64 ALA B N 1
ATOM 1304 C CA . ALA B 2 81 ? 91.899 94.459 -49.742 1.00 51.57 64 ALA B CA 1
ATOM 1305 C C . ALA B 2 81 ? 92.643 95.797 -49.684 1.00 49.63 64 ALA B C 1
ATOM 1306 O O . ALA B 2 81 ? 92.787 96.421 -50.728 1.00 57.29 64 ALA B O 1
ATOM 1308 N N . ASP B 2 82 ? 93.159 96.190 -48.523 1.00 53.65 65 ASP B N 1
ATOM 1309 C CA . ASP B 2 82 ? 93.826 97.504 -48.342 1.00 57.68 65 ASP B CA 1
ATOM 1310 C C . ASP B 2 82 ? 95.315 97.390 -48.711 1.00 58.23 65 ASP B C 1
ATOM 1311 O O . ASP B 2 82 ? 95.982 98.436 -48.765 1.00 68.97 65 ASP B O 1
ATOM 1316 N N . GLY B 2 83 ? 95.838 96.168 -48.877 1.00 57.25 66 GLY B N 1
ATOM 1317 C CA . GLY B 2 83 ? 97.220 95.895 -49.329 1.00 52.33 66 GLY B CA 1
ATOM 1318 C C . GLY B 2 83 ? 98.294 96.165 -48.284 1.00 49.83 66 GLY B C 1
ATOM 1319 O O . GLY B 2 83 ? 99.441 96.374 -48.699 1.00 56.93 66 GLY B O 1
ATOM 1320 N N . ASN B 2 84 ? 97.994 96.152 -46.984 1.00 46.63 67 ASN B N 1
ATOM 1321 C CA . ASN B 2 84 ? 99.016 96.400 -45.929 1.00 43.06 67 ASN B CA 1
ATOM 1322 C C . ASN B 2 84 ? 99.743 95.096 -45.540 1.00 44.73 67 ASN B C 1
ATOM 1323 O O . ASN B 2 84 ? 100.561 95.151 -44.590 1.00 48.52 67 ASN B O 1
ATOM 1328 N N . GLY B 2 85 ? 99.439 93.972 -46.201 1.00 41.11 68 GLY B N 1
ATOM 1329 C CA . GLY B 2 85 ? 100.136 92.672 -46.032 1.00 45.08 68 GLY B CA 1
ATOM 1330 C C . GLY B 2 85 ? 99.686 91.855 -44.816 1.00 46.97 68 GLY B C 1
ATOM 1331 O O . GLY B 2 85 ? 100.303 90.775 -44.603 1.00 43.67 68 GLY B O 1
ATOM 1332 N N . THR B 2 86 ? 98.694 92.335 -44.038 1.00 41.18 69 THR B N 1
ATOM 1333 C CA . THR B 2 86 ? 98.076 91.631 -42.870 1.00 42.61 69 THR B CA 1
ATOM 1334 C C . THR B 2 86 ? 96.538 91.622 -42.984 1.00 44.76 69 THR B C 1
ATOM 1335 O O . THR B 2 86 ? 95.954 92.307 -43.863 1.00 34.05 69 THR B O 1
ATOM 1339 N N . ILE B 2 87 ? 95.894 90.765 -42.195 1.00 37.72 70 ILE B N 1
ATOM 1340 C CA . ILE B 2 87 ? 94.423 90.525 -42.273 1.00 35.82 70 ILE B CA 1
ATOM 1341 C C . ILE B 2 87 ? 93.744 91.294 -41.145 1.00 38.53 70 ILE B C 1
ATOM 1342 O O . ILE B 2 87 ? 94.103 91.078 -39.949 1.00 34.35 70 ILE B O 1
ATOM 1347 N N . ASP B 2 88 ? 92.757 92.111 -41.509 1.00 42.90 71 ASP B N 1
ATOM 1348 C CA . ASP B 2 88 ? 91.874 92.783 -40.513 1.00 43.94 71 ASP B CA 1
ATOM 1349 C C . ASP B 2 88 ? 90.525 92.062 -40.534 1.00 35.93 71 ASP B C 1
ATOM 1350 O O . ASP B 2 88 ? 90.289 91.183 -41.410 1.00 38.49 71 ASP B O 1
ATOM 1355 N N . PHE B 2 89 ? 89.635 92.438 -39.624 1.00 39.08 72 PHE B N 1
ATOM 1356 C CA . PHE B 2 89 ? 88.389 91.682 -39.377 1.00 36.58 72 PHE B CA 1
ATOM 1357 C C . PHE B 2 89 ? 87.556 91.541 -40.648 1.00 36.18 72 PHE B C 1
ATOM 1358 O O . PHE B 2 89 ? 87.173 90.422 -41.000 1.00 35.43 72 PHE B O 1
ATOM 1366 N N . PRO B 2 90 ? 87.252 92.619 -41.416 1.00 40.20 73 PRO B N 1
ATOM 1367 C CA . PRO B 2 90 ? 86.461 92.454 -42.636 1.00 36.08 73 PRO B CA 1
ATOM 1368 C C . PRO B 2 90 ? 87.086 91.500 -43.661 1.00 37.21 73 PRO B C 1
ATOM 1369 O O . PRO B 2 90 ? 86.365 90.714 -44.275 1.00 41.35 73 PRO B O 1
ATOM 1373 N N . GLU B 2 91 ? 88.403 91.590 -43.849 1.00 38.04 74 GLU B N 1
ATOM 1374 C CA . GLU B 2 91 ? 89.151 90.689 -44.764 1.00 34.62 74 GLU B CA 1
ATOM 1375 C C . GLU B 2 91 ? 89.082 89.277 -44.191 1.00 34.07 74 GLU B C 1
ATOM 1376 O O . GLU B 2 91 ? 88.969 88.319 -44.973 1.00 38.36 74 GLU B O 1
ATOM 1382 N N . PHE B 2 92 ? 89.158 89.129 -42.864 1.00 33.70 75 PHE B N 1
ATOM 1383 C CA . PHE B 2 92 ? 88.993 87.788 -42.231 1.00 31.59 75 PHE B CA 1
ATOM 1384 C C . PHE B 2 92 ? 87.611 87.215 -42.586 1.00 36.68 75 PHE B C 1
ATOM 1385 O O . PHE B 2 92 ? 87.480 85.994 -42.840 1.00 33.86 75 PHE B O 1
ATOM 1393 N N . LEU B 2 93 ? 86.572 88.062 -42.575 1.00 40.78 76 LEU B N 1
ATOM 1394 C CA . LEU B 2 93 ? 85.185 87.635 -42.933 1.00 42.37 76 LEU B CA 1
ATOM 1395 C C . LEU B 2 93 ? 85.171 87.130 -44.380 1.00 44.25 76 LEU B C 1
ATOM 1396 O O . LEU B 2 93 ? 84.641 86.016 -44.641 1.00 42.09 76 LEU B O 1
ATOM 1401 N N . THR B 2 94 ? 85.798 87.858 -45.305 1.00 48.00 77 THR B N 1
ATOM 1402 C CA . THR B 2 94 ? 85.874 87.389 -46.712 1.00 50.91 77 THR B CA 1
ATOM 1403 C C . THR B 2 94 ? 86.611 86.038 -46.714 1.00 46.48 77 THR B C 1
ATOM 1404 O O . THR B 2 94 ? 86.120 85.093 -47.343 1.00 46.70 77 THR B O 1
ATOM 1408 N N . MET B 2 95 ? 87.710 85.884 -45.971 1.00 47.24 78 MET B N 1
ATOM 1409 C CA . MET B 2 95 ? 88.489 84.608 -46.001 1.00 45.48 78 MET B CA 1
ATOM 1410 C C . MET B 2 95 ? 87.616 83.451 -45.481 1.00 47.07 78 MET B C 1
ATOM 1411 O O . MET B 2 95 ? 87.739 82.312 -46.000 1.00 46.89 78 MET B O 1
ATOM 1416 N N . MET B 2 96 ? 86.793 83.702 -44.461 1.00 51.00 79 MET B N 1
ATOM 1417 C CA . MET B 2 96 ? 85.933 82.644 -43.861 1.00 50.71 79 MET B CA 1
ATOM 1418 C C . MET B 2 96 ? 84.764 82.352 -44.816 1.00 59.57 79 MET B C 1
ATOM 1419 O O . MET B 2 96 ? 84.432 81.149 -44.971 1.00 58.69 79 MET B O 1
ATOM 1424 N N . ALA B 2 97 ? 84.214 83.378 -45.490 1.00 59.14 80 ALA B N 1
ATOM 1425 C CA . ALA B 2 97 ? 83.132 83.213 -46.493 1.00 62.24 80 ALA B CA 1
ATOM 1426 C C . ALA B 2 97 ? 83.532 82.100 -47.466 1.00 68.14 80 ALA B C 1
ATOM 1427 O O . ALA B 2 97 ? 82.790 81.110 -47.578 1.00 73.06 80 ALA B O 1
ATOM 1429 N N . ARG B 2 98 ? 84.703 82.228 -48.090 1.00 61.76 81 ARG B N 1
ATOM 1430 C CA . ARG B 2 98 ? 85.151 81.319 -49.171 1.00 67.77 81 ARG B CA 1
ATOM 1431 C C . ARG B 2 98 ? 85.379 79.929 -48.590 1.00 77.75 81 ARG B C 1
ATOM 1432 O O . ARG B 2 98 ? 85.113 78.951 -49.302 1.00 88.10 81 ARG B O 1
ATOM 1440 N N . LYS B 2 99 ? 85.851 79.846 -47.346 1.00 83.34 82 LYS B N 1
ATOM 1441 C CA . LYS B 2 99 ? 86.172 78.538 -46.726 1.00 88.10 82 LYS B CA 1
ATOM 1442 C C . LYS B 2 99 ? 84.853 77.830 -46.414 1.00 87.95 82 LYS B C 1
ATOM 1443 O O . LYS B 2 99 ? 84.749 76.636 -46.748 1.00 96.36 82 LYS B O 1
ATOM 1449 N N . MET B 2 100 ? 83.890 78.550 -45.826 1.00 87.22 83 MET B N 1
ATOM 1450 C CA . MET B 2 100 ? 82.563 78.009 -45.414 1.00 96.40 83 MET B CA 1
ATOM 1451 C C . MET B 2 100 ? 81.613 78.055 -46.617 1.00 90.65 83 MET B C 1
ATOM 1452 O O . MET B 2 100 ? 81.762 77.308 -47.584 1.00 96.30 83 MET B O 1
ATOM 1457 N N . PRO C 1 25 ? 84.920 97.539 12.091 1.00 54.66 2 PRO C N 1
ATOM 1458 C CA . PRO C 1 25 ? 83.467 97.200 11.940 1.00 50.48 2 PRO C CA 1
ATOM 1459 C C . PRO C 1 25 ? 82.616 98.478 11.936 1.00 41.99 2 PRO C C 1
ATOM 1460 O O . PRO C 1 25 ? 82.839 99.305 12.792 1.00 41.66 2 PRO C O 1
ATOM 1464 N N . VAL C 1 26 ? 81.714 98.632 10.967 1.00 36.27 3 VAL C N 1
ATOM 1465 C CA . VAL C 1 26 ? 80.932 99.886 10.801 1.00 39.57 3 VAL C CA 1
ATOM 1466 C C . VAL C 1 26 ? 79.899 99.964 11.935 1.00 36.77 3 VAL C C 1
ATOM 1467 O O . VAL C 1 26 ? 79.555 101.064 12.335 1.00 35.85 3 VAL C O 1
ATOM 1471 N N . LEU C 1 27 ? 79.430 98.821 12.432 1.00 34.00 4 LEU C N 1
ATOM 1472 C CA . LEU C 1 27 ? 78.447 98.772 13.548 1.00 34.36 4 LEU C CA 1
ATOM 1473 C C . LEU C 1 27 ? 79.200 98.518 14.851 1.00 35.98 4 LEU C C 1
ATOM 1474 O O . LEU C 1 27 ? 80.191 97.768 14.834 1.00 37.07 4 LEU C O 1
ATOM 1479 N N . THR C 1 28 ? 78.740 99.126 15.934 1.00 33.18 5 THR C N 1
ATOM 1480 C CA . THR C 1 28 ? 79.341 99.000 17.278 1.00 32.12 5 THR C CA 1
ATOM 1481 C C . THR C 1 28 ? 78.384 98.203 18.159 1.00 30.89 5 THR C C 1
ATOM 1482 O O . THR C 1 28 ? 77.240 98.671 18.339 1.00 28.54 5 THR C O 1
ATOM 1486 N N . GLN C 1 29 ? 78.850 97.077 18.706 1.00 28.59 6 GLN C N 1
ATOM 1487 C CA . GLN C 1 29 ? 78.068 96.212 19.608 1.00 32.76 6 GLN C CA 1
ATOM 1488 C C . GLN C 1 29 ? 78.446 96.457 21.066 1.00 33.10 6 GLN C C 1
ATOM 1489 O O . GLN C 1 29 ? 79.473 97.090 21.370 1.00 35.08 6 GLN C O 1
ATOM 1495 N N . SER C 1 30 ? 77.570 96.035 21.951 1.00 34.05 7 SER C N 1
ATOM 1496 C CA . SER C 1 30 ? 77.760 96.161 23.414 1.00 32.30 7 SER C CA 1
ATOM 1497 C C . SER C 1 30 ? 78.853 95.181 23.860 1.00 34.99 7 SER C C 1
ATOM 1498 O O . SER C 1 30 ? 79.163 94.183 23.191 1.00 31.73 7 SER C O 1
ATOM 1501 N N . PRO C 1 31 ? 79.535 95.463 24.993 1.00 41.62 8 PRO C N 1
ATOM 1502 C CA . PRO C 1 31 ? 80.630 94.608 25.446 1.00 43.06 8 PRO C CA 1
ATOM 1503 C C . PRO C 1 31 ? 80.159 93.213 25.873 1.00 43.77 8 PRO C C 1
ATOM 1504 O O . PRO C 1 31 ? 79.021 92.996 26.231 1.00 41.96 8 PRO C O 1
ATOM 1508 N N . SER C 1 32 ? 81.087 92.268 25.830 1.00 48.32 9 SER C N 1
ATOM 1509 C CA . SER C 1 32 ? 80.859 90.856 26.206 1.00 45.12 9 SER C CA 1
ATOM 1510 C C . SER C 1 32 ? 80.280 90.774 27.623 1.00 43.58 9 SER C C 1
ATOM 1511 O O . SER C 1 32 ? 80.537 91.682 28.432 1.00 39.68 9 SER C O 1
ATOM 1514 N N . VAL C 1 33 ? 79.434 89.776 27.868 1.00 42.06 10 VAL C N 1
ATOM 1515 C CA . VAL C 1 33 ? 78.560 89.730 29.073 1.00 45.45 10 VAL C CA 1
ATOM 1516 C C . VAL C 1 33 ? 78.548 88.289 29.579 1.00 44.29 10 VAL C C 1
ATOM 1517 O O . VAL C 1 33 ? 78.754 87.366 28.774 1.00 44.39 10 VAL C O 1
ATOM 1521 N N . SER C 1 34 ? 78.422 88.144 30.892 1.00 45.93 11 SER C N 1
ATOM 1522 C CA . SER C 1 34 ? 78.291 86.860 31.613 1.00 47.30 11 SER C CA 1
ATOM 1523 C C . SER C 1 34 ? 76.991 86.948 32.389 1.00 44.34 11 SER C C 1
ATOM 1524 O O . SER C 1 34 ? 76.633 88.054 32.814 1.00 47.70 11 SER C O 1
ATOM 1527 N N . ALA C 1 35 ? 76.272 85.844 32.485 1.00 46.91 12 ALA C N 1
ATOM 1528 C CA . ALA C 1 35 ? 74.996 85.798 33.221 1.00 47.08 12 ALA C CA 1
ATOM 1529 C C . ALA C 1 35 ? 74.685 84.353 33.585 1.00 43.20 12 ALA C C 1
ATOM 1530 O O . ALA C 1 35 ? 75.251 83.429 32.963 1.00 48.83 12 ALA C O 1
ATOM 1532 N N . ALA C 1 36 ? 73.814 84.184 34.572 1.00 47.41 13 ALA C N 1
ATOM 1533 C CA . ALA C 1 36 ? 73.428 82.872 35.136 1.00 49.08 13 ALA C CA 1
ATOM 1534 C C . ALA C 1 36 ? 72.219 82.365 34.375 1.00 53.98 13 ALA C C 1
ATOM 1535 O O . ALA C 1 36 ? 71.495 83.169 33.790 1.00 58.56 13 ALA C O 1
ATOM 1537 N N . PRO C 1 37 ? 71.981 81.035 34.354 1.00 55.48 14 PRO C N 1
ATOM 1538 C CA . PRO C 1 37 ? 70.811 80.461 33.699 1.00 51.54 14 PRO C CA 1
ATOM 1539 C C . PRO C 1 37 ? 69.513 81.128 34.155 1.00 51.78 14 PRO C C 1
ATOM 1540 O O . PRO C 1 37 ? 69.449 81.541 35.296 1.00 51.38 14 PRO C O 1
ATOM 1544 N N . ARG C 1 38 ? 68.583 81.311 33.207 1.00 46.11 15 ARG C N 1
ATOM 1545 C CA . ARG C 1 38 ? 67.206 81.829 33.411 1.00 47.36 15 ARG C CA 1
ATOM 1546 C C . ARG C 1 38 ? 67.212 83.353 33.544 1.00 44.92 15 ARG C C 1
ATOM 1547 O O . ARG C 1 38 ? 66.113 83.939 33.592 1.00 45.87 15 ARG C O 1
ATOM 1555 N N . GLN C 1 39 ? 68.372 83.996 33.565 1.00 39.00 16 GLN C N 1
ATOM 1556 C CA . GLN C 1 39 ? 68.434 85.479 33.535 1.00 43.99 16 GLN C CA 1
ATOM 1557 C C . GLN C 1 39 ? 68.132 86.007 32.121 1.00 39.76 16 GLN C C 1
ATOM 1558 O O . GLN C 1 39 ? 68.227 85.249 31.123 1.00 36.45 16 GLN C O 1
ATOM 1564 N N . ARG C 1 40 ? 67.815 87.291 32.037 1.00 40.40 17 ARG C N 1
ATOM 1565 C CA . ARG C 1 40 ? 67.571 87.977 30.744 1.00 45.20 17 ARG C CA 1
ATOM 1566 C C . ARG C 1 40 ? 68.865 88.695 30.362 1.00 45.41 17 ARG C C 1
ATOM 1567 O O . ARG C 1 40 ? 69.397 89.368 31.232 1.00 45.74 17 ARG C O 1
ATOM 1575 N N . VAL C 1 41 ? 69.368 88.522 29.131 1.00 40.36 18 VAL C N 1
ATOM 1576 C CA . VAL C 1 41 ? 70.515 89.316 28.603 1.00 38.99 18 VAL C CA 1
ATOM 1577 C C . VAL C 1 41 ? 70.073 90.078 27.349 1.00 34.23 18 VAL C C 1
ATOM 1578 O O . VAL C 1 41 ? 69.358 89.509 26.514 1.00 32.09 18 VAL C O 1
ATOM 1582 N N . THR C 1 42 ? 70.445 91.345 27.265 1.00 32.19 19 THR C N 1
ATOM 1583 C CA . THR C 1 42 ? 70.217 92.212 26.085 1.00 32.55 19 THR C CA 1
ATOM 1584 C C . THR C 1 42 ? 71.570 92.622 25.495 1.00 34.82 19 THR C C 1
ATOM 1585 O O . THR C 1 42 ? 72.383 93.257 26.203 1.00 35.26 19 THR C O 1
ATOM 1589 N N . ILE C 1 43 ? 71.794 92.237 24.249 1.00 31.71 20 ILE C N 1
ATOM 1590 C CA . ILE C 1 43 ? 72.943 92.663 23.404 1.00 30.84 20 ILE C CA 1
ATOM 1591 C C . ILE C 1 43 ? 72.421 93.807 22.562 1.00 29.78 20 ILE C C 1
ATOM 1592 O O . ILE C 1 43 ? 71.284 93.689 22.010 1.00 28.50 20 ILE C O 1
ATOM 1597 N N . SER C 1 44 ? 73.196 94.867 22.408 1.00 26.87 21 SER C N 1
ATOM 1598 C CA . SER C 1 44 ? 72.750 96.019 21.609 1.00 28.77 21 SER C CA 1
ATOM 1599 C C . SER C 1 44 ? 73.796 96.332 20.545 1.00 29.22 21 SER C C 1
ATOM 1600 O O . SER C 1 44 ? 74.920 95.832 20.631 1.00 29.56 21 SER C O 1
ATOM 1603 N N . VAL C 1 45 ? 73.372 97.073 19.540 1.00 25.44 22 VAL C N 1
ATOM 1604 C CA . VAL C 1 45 ? 74.204 97.500 18.400 1.00 24.92 22 VAL C CA 1
ATOM 1605 C C . VAL C 1 45 ? 73.771 98.912 18.059 1.00 26.14 22 VAL C C 1
ATOM 1606 O O . VAL C 1 45 ? 72.568 99.263 18.227 1.00 26.49 22 VAL C O 1
ATOM 1610 N N . SER C 1 46 ? 74.731 99.721 17.647 1.00 26.86 23 SER C N 1
ATOM 1611 C CA . SER C 1 46 ? 74.559 101.148 17.338 1.00 26.44 23 SER C CA 1
ATOM 1612 C C . SER C 1 46 ? 75.150 101.424 15.968 1.00 27.53 23 SER C C 1
ATOM 1613 O O . SER C 1 46 ? 76.315 101.013 15.686 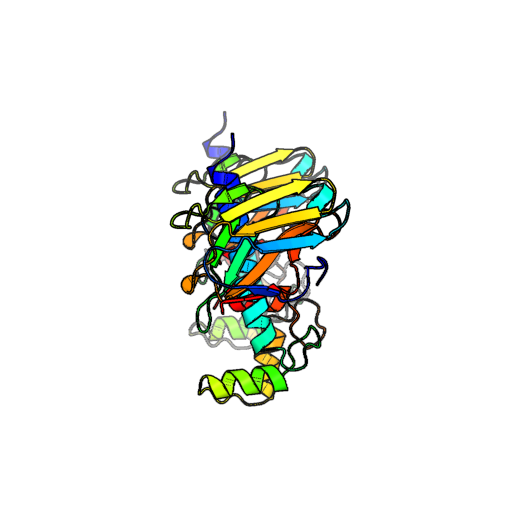1.00 28.16 23 SER C O 1
ATOM 1616 N N . GLY C 1 47 ? 74.372 102.047 15.111 1.00 29.91 24 GLY C N 1
ATOM 1617 C CA . GLY C 1 47 ? 74.826 102.360 13.742 1.00 27.81 24 GLY C CA 1
ATOM 1618 C C . GLY C 1 47 ? 74.597 103.802 13.403 1.00 28.32 24 GLY C C 1
ATOM 1619 O O . GLY C 1 47 ? 74.753 104.702 14.268 1.00 26.18 24 GLY C O 1
ATOM 1620 N N . SER C 1 48 ? 74.269 104.032 12.154 1.00 25.78 25 SER C N 1
ATOM 1621 C CA . SER C 1 48 ? 74.056 105.398 11.637 1.00 29.60 25 SER C CA 1
ATOM 1622 C C . SER C 1 48 ? 72.760 105.421 10.838 1.00 27.64 25 SER C C 1
ATOM 1623 O O . SER C 1 48 ? 72.201 104.330 10.566 1.00 25.27 25 SER C O 1
ATOM 1626 N N . ASN C 1 49 ? 72.361 106.613 10.399 1.00 26.17 26 ASN C N 1
ATOM 1627 C CA . ASN C 1 49 ? 71.125 106.824 9.628 1.00 28.88 26 ASN C CA 1
ATOM 1628 C C . ASN C 1 49 ? 71.145 105.960 8.369 1.00 29.22 26 ASN C C 1
ATOM 1629 O O . ASN C 1 49 ? 70.084 105.512 7.948 1.00 26.62 26 ASN C O 1
ATOM 1634 N N . SER C 1 50 ? 72.309 105.753 7.763 1.00 29.36 27 SER C N 1
ATOM 1635 C CA . SER C 1 50 ? 72.409 105.090 6.439 1.00 29.85 27 SER C CA 1
ATOM 1636 C C . SER C 1 50 ? 72.338 103.557 6.584 1.00 26.64 27 SER C C 1
ATOM 1637 O O . SER C 1 50 ? 71.968 102.918 5.599 1.00 27.93 27 SER C O 1
ATOM 1640 N N . ASN C 1 51 ? 72.647 102.985 7.744 1.00 26.18 28 ASN C N 1
ATOM 1641 C CA . ASN C 1 51 ? 72.555 101.507 7.941 1.00 26.14 28 ASN C CA 1
ATOM 1642 C C . ASN C 1 51 ? 71.313 101.169 8.792 1.00 23.70 28 ASN C C 1
ATOM 1643 O O . ASN C 1 51 ? 70.225 100.979 8.229 1.00 22.84 28 ASN C O 1
ATOM 1648 N N . ILE C 1 52 ? 71.461 101.044 10.084 1.00 23.23 29 ILE C N 1
ATOM 1649 C CA . ILE C 1 52 ? 70.348 100.630 10.972 1.00 23.73 29 ILE C CA 1
ATOM 1650 C C . ILE C 1 52 ? 69.215 101.650 10.857 1.00 23.81 29 ILE C C 1
ATOM 1651 O O . ILE C 1 52 ? 68.068 101.233 10.974 1.00 25.20 29 ILE C O 1
ATOM 1656 N N . GLY C 1 53 ? 69.496 102.921 10.575 1.00 24.70 30 GLY C N 1
ATOM 1657 C CA . GLY C 1 53 ? 68.460 103.958 10.430 1.00 24.12 30 GLY C CA 1
ATOM 1658 C C . GLY C 1 53 ? 67.548 103.699 9.244 1.00 25.67 30 GLY C C 1
ATOM 1659 O O . GLY C 1 53 ? 66.442 104.251 9.197 1.00 25.15 30 GLY C O 1
ATOM 1660 N N . SER C 1 54 ? 67.979 102.901 8.277 1.00 25.58 31 SER C N 1
ATOM 1661 C CA . SER C 1 54 ? 67.267 102.768 6.984 1.00 25.25 31 SER C CA 1
ATOM 1662 C C . SER C 1 54 ? 67.073 101.316 6.570 1.00 22.68 31 SER C C 1
ATOM 1663 O O . SER C 1 54 ? 66.459 101.111 5.513 1.00 21.95 31 SER C O 1
ATOM 1666 N N . ASN C 1 55 ? 67.592 100.349 7.327 1.00 21.13 32 ASN C N 1
ATOM 1667 C CA . ASN C 1 55 ? 67.603 98.929 6.920 1.00 23.15 32 ASN C CA 1
ATOM 1668 C C . ASN C 1 55 ? 67.386 98.058 8.149 1.00 23.33 32 ASN C C 1
ATOM 1669 O O . ASN C 1 55 ? 67.748 98.452 9.292 1.00 24.73 32 ASN C O 1
ATOM 1674 N N . THR C 1 56 ? 66.767 96.927 7.924 1.00 20.65 33 THR C N 1
ATOM 1675 C CA . THR C 1 56 ? 66.476 95.950 8.994 1.00 22.90 33 THR C CA 1
ATOM 1676 C C . THR C 1 56 ? 67.757 95.234 9.421 1.00 28.04 33 THR C C 1
ATOM 1677 O O . THR C 1 56 ? 68.721 95.078 8.607 1.00 25.99 33 THR C O 1
ATOM 1681 N N . VAL C 1 57 ? 67.740 94.751 10.653 1.00 25.51 34 VAL C N 1
ATOM 1682 C CA . VAL C 1 57 ? 68.927 94.138 11.275 1.00 25.59 34 VAL C CA 1
ATOM 1683 C C . VAL C 1 57 ? 68.731 92.629 11.339 1.00 27.69 34 VAL C C 1
ATOM 1684 O O . VAL C 1 57 ? 67.586 92.154 11.653 1.00 24.97 34 VAL C O 1
ATOM 1688 N N . ASN C 1 58 ? 69.803 91.918 10.985 1.00 26.07 35 ASN C N 1
ATOM 1689 C CA . ASN C 1 58 ? 69.917 90.449 11.120 1.00 26.16 35 ASN C CA 1
ATOM 1690 C C . ASN C 1 58 ? 70.899 90.142 12.248 1.00 24.83 35 ASN C C 1
ATOM 1691 O O . ASN C 1 58 ? 71.857 90.912 12.449 1.00 28.25 35 ASN C O 1
ATOM 1696 N N . TRP C 1 59 ? 70.675 89.046 12.966 1.00 27.00 36 TRP C N 1
ATOM 1697 C CA . TRP C 1 59 ? 71.562 88.598 14.039 1.00 23.32 36 TRP C CA 1
ATOM 1698 C C . TRP C 1 59 ? 72.094 87.208 13.677 1.00 27.47 36 TRP C C 1
ATOM 1699 O O . TRP C 1 59 ? 71.334 86.336 13.251 1.00 26.63 36 TRP C O 1
ATOM 1710 N N . ILE C 1 60 ? 73.392 87.054 13.838 1.00 27.43 37 ILE C N 1
ATOM 1711 C CA . ILE C 1 60 ? 74.150 85.813 13.481 1.00 27.84 37 ILE C CA 1
ATOM 1712 C C . ILE C 1 60 ? 74.754 85.218 14.764 1.00 28.21 37 ILE C C 1
ATOM 1713 O O . ILE C 1 60 ? 75.343 85.949 15.561 1.00 30.31 37 ILE C O 1
ATOM 1718 N N . GLN C 1 61 ? 74.602 83.918 14.957 1.00 30.11 38 GLN C N 1
ATOM 1719 C CA . GLN C 1 61 ? 75.084 83.232 16.170 1.00 31.64 38 GLN C CA 1
ATOM 1720 C C . GLN C 1 61 ? 76.212 82.273 15.765 1.00 35.25 38 GLN C C 1
ATOM 1721 O O . GLN C 1 61 ? 76.036 81.485 14.827 1.00 34.78 38 GLN C O 1
ATOM 1727 N N . GLN C 1 62 ? 77.351 82.369 16.432 1.00 36.38 39 GLN C N 1
ATOM 1728 C CA . GLN C 1 62 ? 78.463 81.418 16.187 1.00 36.87 39 GLN C CA 1
ATOM 1729 C C . GLN C 1 62 ? 78.736 80.674 17.491 1.00 34.30 39 GLN C C 1
ATOM 1730 O O . GLN C 1 62 ? 79.257 81.302 18.431 1.00 35.15 39 GLN C O 1
ATOM 1736 N N . LEU C 1 63 ? 78.321 79.418 17.554 1.00 36.85 40 LEU C N 1
ATOM 1737 C CA . LEU C 1 63 ? 78.556 78.558 18.743 1.00 45.72 40 LEU C CA 1
ATOM 1738 C C . LEU C 1 63 ? 80.032 78.168 18.776 1.00 52.63 40 LEU C C 1
ATOM 1739 O O . LEU C 1 63 ? 80.703 78.190 17.742 1.00 45.61 40 LEU C O 1
ATOM 1744 N N . PRO C 1 64 ? 80.596 77.852 19.964 1.00 58.30 41 PRO C N 1
ATOM 1745 C CA . PRO C 1 64 ? 82.009 77.489 20.066 1.00 60.29 41 PRO C CA 1
ATOM 1746 C C . PRO C 1 64 ? 82.317 76.307 19.140 1.00 56.50 41 PRO C C 1
ATOM 1747 O O . PRO C 1 64 ? 81.610 75.317 19.195 1.00 55.28 41 PRO C O 1
ATOM 1751 N N . GLY C 1 65 ? 83.318 76.485 18.277 1.00 59.03 42 GLY C N 1
ATOM 1752 C CA . GLY C 1 65 ? 83.812 75.457 17.347 1.00 59.48 42 GLY C CA 1
ATOM 1753 C C . GLY C 1 65 ? 82.866 75.228 16.188 1.00 62.91 42 GLY C C 1
ATOM 1754 O O . GLY C 1 65 ? 83.163 74.348 15.391 1.00 64.56 42 GLY C O 1
ATOM 1755 N N . ARG C 1 66 ? 81.787 76.008 16.052 1.00 55.53 43 ARG C N 1
ATOM 1756 C CA . ARG C 1 66 ? 80.806 75.796 14.959 1.00 53.13 43 ARG C CA 1
ATOM 1757 C C . ARG C 1 66 ? 80.844 76.966 13.964 1.00 46.04 43 ARG C C 1
ATOM 1758 O O . ARG C 1 66 ? 81.436 78.006 14.264 1.00 48.69 43 ARG C O 1
ATOM 1766 N N . ALA C 1 67 ? 80.272 76.748 12.784 1.00 41.10 44 ALA C N 1
ATOM 1767 C CA . ALA C 1 67 ? 80.090 77.752 11.722 1.00 43.84 44 ALA C CA 1
ATOM 1768 C C . ALA C 1 67 ? 78.981 78.721 12.145 1.00 41.43 44 ALA C C 1
ATOM 1769 O O . ALA C 1 67 ? 78.058 78.353 12.862 1.00 43.62 44 ALA C O 1
ATOM 1771 N N . PRO C 1 68 ? 79.075 79.999 11.743 1.00 44.27 45 PRO C N 1
ATOM 1772 C CA . PRO C 1 68 ? 78.044 80.993 12.062 1.00 42.34 45 PRO C CA 1
ATOM 1773 C C . PRO C 1 68 ? 76.725 80.635 11.362 1.00 41.57 45 PRO C C 1
ATOM 1774 O O . PRO C 1 68 ? 76.774 80.178 10.243 1.00 40.80 45 PRO C O 1
ATOM 1778 N N . GLU C 1 69 ? 75.588 80.817 12.050 1.00 39.43 46 GLU C N 1
ATOM 1779 C CA . GLU C 1 69 ? 74.232 80.551 11.499 1.00 39.61 46 GLU C CA 1
ATOM 1780 C C . GLU C 1 69 ? 73.336 81.791 11.709 1.00 34.25 46 GLU C C 1
ATOM 1781 O O . GLU C 1 69 ? 73.574 82.583 12.654 1.00 28.59 46 GLU C O 1
ATOM 1787 N N . LEU C 1 70 ? 72.347 81.967 10.839 1.00 31.65 47 LEU C N 1
ATOM 1788 C CA . LEU C 1 70 ? 71.348 83.061 10.993 1.00 29.79 47 LEU C CA 1
ATOM 1789 C C . LEU C 1 70 ? 70.468 82.775 12.214 1.00 28.77 47 LEU C C 1
ATOM 1790 O O . LEU C 1 70 ? 69.978 81.646 12.379 1.00 29.05 47 LEU C O 1
ATOM 1795 N N . LEU C 1 71 ? 70.297 83.762 13.085 1.00 28.21 48 LEU C N 1
ATOM 1796 C CA . LEU C 1 71 ? 69.545 83.613 14.352 1.00 27.20 48 LEU C CA 1
ATOM 1797 C C . LEU C 1 71 ? 68.260 84.414 14.224 1.00 27.54 48 LEU C C 1
ATOM 1798 O O . LEU C 1 71 ? 67.189 83.825 14.417 1.00 25.81 48 LEU C O 1
ATOM 1803 N N . MET C 1 72 ? 68.374 85.696 13.839 1.00 25.44 49 MET C N 1
ATOM 1804 C CA . MET C 1 72 ? 67.175 86.526 13.610 1.00 26.61 49 MET C CA 1
ATOM 1805 C C . MET C 1 72 ? 67.349 87.328 12.328 1.00 25.40 49 MET C C 1
ATOM 1806 O O . MET C 1 72 ? 68.480 87.565 11.914 1.00 26.67 49 MET C O 1
ATOM 1811 N N . TYR C 1 73 ? 66.241 87.754 11.743 1.00 23.38 50 TYR C N 1
ATOM 1812 C CA . TYR C 1 73 ? 66.266 88.655 10.569 1.00 23.32 50 TYR C CA 1
ATOM 1813 C C . TYR C 1 73 ? 65.043 89.571 10.597 1.00 22.52 50 TYR C C 1
ATOM 1814 O O . TYR C 1 73 ? 64.123 89.392 11.413 1.00 26.62 50 TYR C O 1
ATOM 1823 N N . ASP C 1 74 ? 65.076 90.598 9.751 1.00 22.67 51 ASP C N 1
ATOM 1824 C CA . ASP C 1 74 ? 63.993 91.606 9.678 1.00 20.47 51 ASP C CA 1
ATOM 1825 C C . ASP C 1 74 ? 63.751 92.226 11.065 1.00 19.45 51 ASP C C 1
ATOM 1826 O O . ASP C 1 74 ? 62.596 92.516 11.422 1.00 21.86 51 ASP C O 1
ATOM 1831 N N . ASP C 1 75 ? 64.817 92.438 11.822 1.00 20.93 52 ASP C N 1
ATOM 1832 C CA . ASP C 1 75 ? 64.799 93.026 13.191 1.00 23.66 52 ASP C CA 1
ATOM 1833 C C . ASP C 1 75 ? 64.299 91.995 14.205 1.00 20.88 52 ASP C C 1
ATOM 1834 O O . ASP C 1 75 ? 64.913 91.910 15.282 1.00 22.37 52 ASP C O 1
ATOM 1839 N N . ASP C 1 76 ? 63.165 91.350 13.957 1.00 21.36 53 ASP C N 1
ATOM 1840 C CA . ASP C 1 76 ? 62.380 90.702 15.046 1.00 24.41 53 ASP C CA 1
ATOM 1841 C C . ASP C 1 76 ? 61.853 89.316 14.647 1.00 21.72 53 ASP C C 1
ATOM 1842 O O . ASP C 1 76 ? 60.955 88.793 15.382 1.00 22.69 53 ASP C O 1
ATOM 1847 N N . LEU C 1 77 ? 62.316 88.732 13.552 1.00 20.81 54 LEU C N 1
ATOM 1848 C CA . LEU C 1 77 ? 61.807 87.405 13.138 1.00 22.09 54 LEU C CA 1
ATOM 1849 C C . LEU C 1 77 ? 62.866 86.327 13.425 1.00 25.54 54 LEU C C 1
ATOM 1850 O O . LEU C 1 77 ? 64.069 86.556 13.144 1.00 27.12 54 LEU C O 1
ATOM 1855 N N . LEU C 1 78 ? 62.438 85.196 13.967 1.00 24.87 55 LEU C N 1
ATOM 1856 C CA . LEU C 1 78 ? 63.352 84.060 14.217 1.00 25.39 55 LEU C CA 1
ATOM 1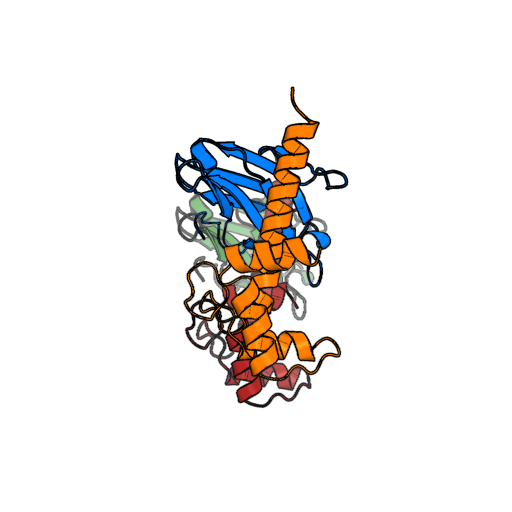857 C C . LEU C 1 78 ? 63.613 83.335 12.900 1.00 26.12 55 LEU C C 1
ATOM 1858 O O . LEU C 1 78 ? 62.665 83.049 12.153 1.00 26.29 55 LEU C O 1
ATOM 1863 N N . ALA C 1 79 ? 64.881 83.042 12.631 1.00 30.34 56 ALA C N 1
ATOM 1864 C CA . ALA C 1 79 ? 65.263 82.147 11.519 1.00 30.55 56 ALA C CA 1
ATOM 1865 C C . ALA C 1 79 ? 64.674 80.758 11.789 1.00 35.72 56 ALA C C 1
ATOM 1866 O O . ALA C 1 79 ? 64.367 80.405 12.928 1.00 34.89 56 ALA C O 1
ATOM 1868 N N . PRO C 1 80 ? 64.425 79.940 10.747 1.00 41.06 57 PRO C N 1
ATOM 1869 C CA . PRO C 1 80 ? 63.884 78.596 10.953 1.00 43.42 57 PRO C CA 1
ATOM 1870 C C . PRO C 1 80 ? 64.735 77.787 11.944 1.00 38.89 57 PRO C C 1
ATOM 1871 O O . PRO C 1 80 ? 65.938 77.859 11.921 1.00 37.76 57 PRO C O 1
ATOM 1875 N N . GLY C 1 81 ? 64.060 77.113 12.869 1.00 42.80 58 GLY C N 1
ATOM 1876 C CA . GLY C 1 81 ? 64.694 76.229 13.864 1.00 43.92 58 GLY C CA 1
ATOM 1877 C C . GLY C 1 81 ? 65.077 76.960 15.139 1.00 41.17 58 GLY C C 1
ATOM 1878 O O . GLY C 1 81 ? 65.453 76.292 16.084 1.00 36.54 58 GLY C O 1
ATOM 1879 N N . VAL C 1 82 ? 65.050 78.295 15.179 1.00 37.03 59 VAL C N 1
ATOM 1880 C CA . VAL C 1 82 ? 65.660 79.055 16.315 1.00 34.17 59 VAL C CA 1
ATOM 1881 C C . VAL C 1 82 ? 64.675 79.106 17.494 1.00 35.13 59 VAL C C 1
ATOM 1882 O O . VAL C 1 82 ? 63.446 79.233 17.278 1.00 36.66 59 VAL C O 1
ATOM 1886 N N . SER C 1 83 ? 65.198 79.006 18.712 1.00 32.32 60 SER C N 1
ATOM 1887 C CA . SER C 1 83 ? 64.411 79.048 19.967 1.00 36.67 60 SER C CA 1
ATOM 1888 C C . SER C 1 83 ? 63.666 80.378 20.073 1.00 37.41 60 SER C C 1
ATOM 1889 O O . SER C 1 83 ? 64.264 81.436 19.799 1.00 36.71 60 SER C O 1
ATOM 1892 N N . ASP C 1 84 ? 62.456 80.351 20.610 1.00 33.88 61 ASP C N 1
ATOM 1893 C CA . ASP C 1 84 ? 61.637 81.571 20.761 1.00 34.80 61 ASP C CA 1
ATOM 1894 C C . ASP C 1 84 ? 62.065 82.298 22.026 1.00 34.42 61 ASP C C 1
ATOM 1895 O O . ASP C 1 84 ? 61.416 83.280 22.354 1.00 38.24 61 ASP C O 1
ATOM 1900 N N . ARG C 1 85 ? 63.159 81.890 22.670 1.00 29.27 62 ARG C N 1
ATOM 1901 C CA . ARG C 1 85 ? 63.696 82.623 23.840 1.00 29.81 62 ARG C CA 1
ATOM 1902 C C . ARG C 1 85 ? 64.393 83.900 23.338 1.00 29.68 62 ARG C C 1
ATOM 1903 O O . ARG C 1 85 ? 64.709 84.771 24.166 1.00 28.53 62 ARG C O 1
ATOM 1911 N N . PHE C 1 86 ? 64.687 83.949 22.043 1.00 28.24 63 PHE C N 1
ATOM 1912 C CA . PHE C 1 86 ? 65.352 85.083 21.364 1.00 27.57 63 PHE C CA 1
ATOM 1913 C C . PHE C 1 86 ? 64.279 86.053 20.872 1.00 27.73 63 PHE C C 1
ATOM 1914 O O . PHE C 1 86 ? 63.267 85.633 20.296 1.00 27.78 63 PHE C O 1
ATOM 1922 N N . SER C 1 87 ? 64.529 87.346 21.046 1.00 28.64 64 SER C N 1
ATOM 1923 C CA . SER C 1 87 ? 63.651 88.404 20.492 1.00 25.25 64 SER C CA 1
ATOM 1924 C C . SER C 1 87 ? 64.526 89.571 20.060 1.00 23.16 64 SER C C 1
ATOM 1925 O O . SER C 1 87 ? 65.607 89.699 20.626 1.00 24.84 64 SER C O 1
ATOM 1928 N N . GLY C 1 88 ? 64.086 90.328 19.070 1.00 23.73 65 GLY C N 1
ATOM 1929 C CA . GLY C 1 88 ? 64.873 91.454 18.554 1.00 23.79 65 GLY C CA 1
ATOM 1930 C C . GLY C 1 88 ? 64.035 92.692 18.348 1.00 26.35 65 GLY C C 1
ATOM 1931 O O . GLY C 1 88 ? 62.807 92.590 18.193 1.00 24.82 65 GLY C O 1
ATOM 1932 N N . SER C 1 89 ? 64.677 93.855 18.333 1.00 25.20 66 SER C N 1
ATOM 1933 C CA . SER C 1 89 ? 63.988 95.134 18.073 1.00 26.80 66 SER C CA 1
ATOM 1934 C C . SER C 1 89 ? 64.948 96.100 17.390 1.00 24.46 66 SER C C 1
ATOM 1935 O O . SER C 1 89 ? 66.178 95.909 17.470 1.00 24.65 66 SER C O 1
ATOM 1938 N N . ARG C 1 90 ? 64.372 97.131 16.764 1.00 22.51 67 ARG C N 1
ATOM 1939 C CA . ARG C 1 90 ? 65.124 98.204 16.084 1.00 22.29 67 ARG C CA 1
ATOM 1940 C C . ARG C 1 90 ? 64.374 99.506 16.345 1.00 23.62 67 ARG C C 1
ATOM 1941 O O . ARG C 1 90 ? 63.143 99.548 16.180 1.00 25.21 67 ARG C O 1
ATOM 1949 N N . SER C 1 91 ? 65.098 100.532 16.780 1.00 24.14 68 SER C N 1
ATOM 1950 C CA . SER C 1 91 ? 64.577 101.907 16.958 1.00 26.47 68 SER C CA 1
ATOM 1951 C C . SER C 1 91 ? 65.674 102.906 16.612 1.00 25.51 68 SER C C 1
ATOM 1952 O O . SER C 1 91 ? 66.766 102.835 17.203 1.00 23.74 68 SER C O 1
ATOM 1955 N N . GLY C 1 92 ? 65.388 103.784 15.665 1.00 23.95 69 GLY C N 1
ATOM 1956 C CA . GLY C 1 92 ? 66.367 104.764 15.176 1.00 23.24 69 GLY C CA 1
ATOM 1957 C C . GLY C 1 92 ? 67.600 104.043 14.688 1.00 24.82 69 GLY C C 1
ATOM 1958 O O . GLY C 1 92 ? 67.447 103.179 13.867 1.00 22.98 69 GLY C O 1
ATOM 1959 N N . THR C 1 93 ? 68.786 104.392 15.219 1.00 22.54 70 THR C N 1
ATOM 1960 C CA . THR C 1 93 ? 70.069 103.797 14.745 1.00 24.45 70 THR C CA 1
ATOM 1961 C C . THR C 1 93 ? 70.485 102.671 15.701 1.00 24.33 70 THR C C 1
ATOM 1962 O O . THR C 1 93 ? 71.642 102.206 15.611 1.00 27.34 70 THR C O 1
ATOM 1966 N N . SER C 1 94 ? 69.618 102.235 16.609 1.00 23.55 71 SER C N 1
ATOM 1967 C CA . SER C 1 94 ? 69.972 101.134 17.531 1.00 25.29 71 SER C CA 1
ATOM 1968 C C . SER C 1 94 ? 69.103 99.893 17.314 1.00 24.41 71 SER C C 1
ATOM 1969 O O . SER C 1 94 ? 67.991 99.963 16.758 1.00 25.01 71 SER C O 1
ATOM 1972 N N . ALA C 1 95 ? 69.650 98.755 17.666 1.00 24.57 72 ALA C N 1
ATOM 1973 C CA . ALA C 1 95 ? 68.906 97.489 17.582 1.00 23.85 72 ALA C CA 1
ATOM 1974 C C . ALA C 1 95 ? 69.371 96.660 18.743 1.00 22.53 72 ALA C C 1
ATOM 1975 O O . ALA C 1 95 ? 70.471 96.933 19.293 1.00 23.52 72 ALA C O 1
ATOM 1977 N N . SER C 1 96 ? 68.568 95.691 19.125 1.00 22.64 73 SER C N 1
ATOM 1978 C CA . SER C 1 96 ? 68.928 94.847 20.271 1.00 25.61 73 SER C CA 1
ATOM 1979 C C . SER C 1 96 ? 68.370 93.444 20.109 1.00 28.56 73 SER C C 1
ATOM 1980 O O . SER C 1 96 ? 67.308 93.248 19.431 1.00 28.01 73 SER C O 1
ATOM 1983 N N . LEU C 1 97 ? 69.066 92.510 20.740 1.00 25.78 74 LEU C N 1
ATOM 1984 C CA . LEU C 1 97 ? 68.747 91.065 20.765 1.00 26.13 74 LEU C CA 1
ATOM 1985 C C . LEU C 1 97 ? 68.644 90.698 22.221 1.00 27.45 74 LEU C C 1
ATOM 1986 O O . LEU C 1 97 ? 69.636 90.910 22.941 1.00 26.75 74 LEU C O 1
ATOM 1991 N N . THR C 1 98 ? 67.482 90.205 22.617 1.00 27.99 75 THR C N 1
ATOM 1992 C CA . THR C 1 98 ? 67.199 89.800 24.014 1.00 30.23 75 THR C CA 1
ATOM 1993 C C . THR C 1 98 ? 67.116 88.274 24.055 1.00 28.64 75 THR C C 1
ATOM 1994 O O . THR C 1 98 ? 66.395 87.676 23.182 1.00 26.33 75 THR C O 1
ATOM 1998 N N . ILE C 1 99 ? 67.833 87.680 25.014 1.00 28.40 76 ILE C N 1
ATOM 1999 C CA . ILE C 1 99 ? 67.741 86.233 25.357 1.00 31.33 76 ILE C CA 1
ATOM 2000 C C . ILE C 1 99 ? 67.006 86.142 26.685 1.00 34.95 76 ILE C C 1
ATOM 2001 O O . ILE C 1 99 ? 67.575 86.572 27.697 1.00 37.29 76 ILE C O 1
ATOM 2006 N N . SER C 1 100 ? 65.757 85.689 26.669 1.00 33.16 77 SER C N 1
ATOM 2007 C CA . SER C 1 100 ? 64.877 85.814 27.859 1.00 43.68 77 SER C CA 1
ATOM 2008 C C . SER C 1 100 ? 65.221 84.783 28.948 1.00 53.91 77 SER C C 1
ATOM 2009 O O . SER C 1 100 ? 65.474 85.200 30.107 1.00 73.10 77 SER C O 1
ATOM 2012 N N . GLY C 1 101 ? 65.257 83.501 28.635 1.00 59.04 78 GLY C N 1
ATOM 2013 C CA . GLY C 1 101 ? 65.568 82.492 29.673 1.00 57.59 78 GLY C CA 1
ATOM 2014 C C . GLY C 1 101 ? 66.914 81.860 29.426 1.00 49.22 78 GLY C C 1
ATOM 2015 O O . GLY C 1 101 ? 66.937 80.788 28.800 1.00 53.65 78 GLY C O 1
ATOM 2016 N N . LEU C 1 102 ? 67.996 82.509 29.867 1.00 43.77 79 LEU C N 1
ATOM 2017 C CA . LEU C 1 102 ? 69.366 82.193 29.393 1.00 42.68 79 LEU C CA 1
ATOM 2018 C C . LEU C 1 102 ? 69.665 80.727 29.688 1.00 48.54 79 LEU C C 1
ATOM 2019 O O . LEU C 1 102 ? 69.301 80.263 30.797 1.00 44.46 79 LEU C O 1
ATOM 2024 N N . GLN C 1 103 ? 70.282 80.024 28.734 1.00 50.58 80 GLN C N 1
ATOM 2025 C CA . GLN C 1 103 ? 70.619 78.585 28.894 1.00 51.61 80 GLN C CA 1
ATOM 2026 C C . GLN C 1 103 ? 72.028 78.293 28.364 1.00 53.97 80 GLN C C 1
ATOM 2027 O O . GLN C 1 103 ? 72.567 79.108 27.561 1.00 46.26 80 GLN C O 1
ATOM 2033 N N . SER C 1 104 ? 72.604 77.164 28.806 1.00 44.54 81 SER C N 1
ATOM 2034 C CA . SER C 1 104 ? 73.971 76.705 28.445 1.00 49.16 81 SER C CA 1
ATOM 2035 C C . SER C 1 104 ? 74.216 76.865 26.942 1.00 41.06 81 SER C C 1
ATOM 2036 O O . SER C 1 104 ? 75.278 77.304 26.580 1.00 40.67 81 SER C O 1
ATOM 2039 N N . GLU C 1 105 ? 73.259 76.459 26.109 1.00 47.83 82 GLU C N 1
ATOM 2040 C CA . GLU C 1 105 ? 73.404 76.402 24.629 1.00 50.15 82 GLU C CA 1
ATOM 2041 C C . GLU C 1 105 ? 73.592 77.815 24.046 1.00 44.92 82 GLU C C 1
ATOM 2042 O O . GLU C 1 105 ? 74.026 77.900 22.906 1.00 43.37 82 GLU C O 1
ATOM 2048 N N . ASP C 1 106 ? 73.280 78.873 24.799 1.00 41.15 83 ASP C N 1
ATOM 2049 C CA . ASP C 1 106 ? 73.330 80.284 24.321 1.00 40.22 83 ASP C CA 1
ATOM 2050 C C . ASP C 1 106 ? 74.737 80.872 24.461 1.00 40.62 83 ASP C C 1
ATOM 2051 O O . ASP C 1 106 ? 74.967 82.034 24.020 1.00 38.36 83 ASP C O 1
ATOM 2056 N N . GLU C 1 107 ? 75.671 80.119 25.035 1.00 42.19 84 GLU C N 1
ATOM 2057 C CA . GLU C 1 107 ? 77.080 80.571 25.128 1.00 41.37 84 GLU C CA 1
ATOM 2058 C C . GLU C 1 107 ? 77.642 80.610 23.709 1.00 38.70 84 GLU C C 1
ATOM 2059 O O . GLU C 1 107 ? 77.739 79.554 23.077 1.00 40.45 84 GLU C O 1
ATOM 2065 N N . ALA C 1 108 ? 78.002 81.791 23.218 1.00 37.14 85 ALA C N 1
ATOM 2066 C CA . ALA C 1 108 ? 78.327 81.976 21.789 1.00 39.49 85 ALA C CA 1
ATOM 2067 C C . ALA C 1 108 ? 78.724 83.421 21.525 1.00 33.55 85 ALA C C 1
ATOM 2068 O O . ALA C 1 108 ? 78.648 84.250 22.420 1.00 37.79 85 ALA C O 1
ATOM 2070 N N . ASP C 1 109 ? 79.190 83.673 20.311 1.00 37.90 86 ASP C N 1
ATOM 2071 C CA . ASP C 1 109 ? 79.455 85.039 19.798 1.00 33.98 86 ASP C CA 1
ATOM 2072 C C . ASP C 1 109 ? 78.241 85.466 18.957 1.00 37.87 86 ASP C C 1
ATOM 2073 O O . ASP C 1 109 ? 77.736 84.647 18.156 1.00 36.29 86 ASP C O 1
ATOM 2078 N N . TYR C 1 110 ? 77.771 86.691 19.151 1.00 35.41 87 TYR C N 1
ATOM 2079 C CA . TYR C 1 110 ? 76.571 87.216 18.451 1.00 32.31 87 TYR C CA 1
ATOM 2080 C C . TYR C 1 110 ? 76.988 88.413 17.616 1.00 28.34 87 TYR C C 1
ATOM 2081 O O . TYR C 1 110 ? 77.692 89.307 18.138 1.00 28.84 87 TYR C O 1
ATOM 2090 N N . TYR C 1 111 ? 76.627 88.405 16.343 1.00 30.08 88 TYR C N 1
ATOM 2091 C CA . TYR C 1 111 ? 76.993 89.494 15.398 1.00 30.64 88 TYR C CA 1
ATOM 2092 C C . TYR C 1 111 ? 75.749 90.136 14.802 1.00 27.67 88 TYR C C 1
ATOM 2093 O O . TYR C 1 111 ? 74.875 89.393 14.350 1.00 25.02 88 TYR C O 1
ATOM 2102 N N . ALA C 1 112 ? 75.743 91.458 14.696 1.00 30.03 89 ALA C N 1
ATOM 2103 C CA . ALA C 1 112 ? 74.687 92.214 13.983 1.00 30.58 89 ALA C CA 1
ATOM 2104 C C . ALA C 1 112 ? 75.145 92.378 12.545 1.00 30.17 89 ALA C C 1
ATOM 2105 O O . ALA C 1 112 ? 76.352 92.582 12.327 1.00 33.70 89 ALA C O 1
ATOM 2107 N N . ALA C 1 113 ? 74.195 92.368 11.621 1.00 29.24 90 ALA C N 1
ATOM 2108 C CA . ALA C 1 113 ? 74.404 92.676 10.196 1.00 28.77 90 ALA C CA 1
ATOM 2109 C C . ALA C 1 113 ? 73.277 93.566 9.683 1.00 30.60 90 ALA C C 1
ATOM 2110 O O . ALA C 1 113 ? 72.113 93.349 10.058 1.00 25.82 90 ALA C O 1
ATOM 2112 N N . THR C 1 114 ? 73.593 94.483 8.774 1.00 28.29 91 THR C N 1
ATOM 2113 C CA . THR C 1 114 ? 72.547 95.210 8.048 1.00 28.13 91 THR C CA 1
ATOM 2114 C C . THR C 1 114 ? 73.140 95.744 6.768 1.00 28.96 91 THR C C 1
ATOM 2115 O O . THR C 1 114 ? 74.372 95.724 6.608 1.00 30.55 91 THR C O 1
ATOM 2119 N N . TRP C 1 115 ? 72.276 96.260 5.917 1.00 28.87 92 TRP C N 1
ATOM 2120 C CA . TRP C 1 115 ? 72.666 96.954 4.670 1.00 29.89 92 TRP C CA 1
ATOM 2121 C C . TRP C 1 115 ? 73.006 98.397 4.995 1.00 35.83 92 TRP C C 1
ATOM 2122 O O . TRP C 1 115 ? 72.305 99.010 5.851 1.00 31.61 92 TRP C O 1
ATOM 2133 N N . ASP C 1 116 ? 74.058 98.923 4.355 1.00 33.58 93 ASP C N 1
ATOM 2134 C CA . ASP C 1 116 ? 74.433 100.344 4.461 1.00 29.26 93 ASP C CA 1
ATOM 2135 C C . ASP C 1 116 ? 74.185 101.017 3.107 1.00 35.00 93 ASP C C 1
ATOM 2136 O O . ASP C 1 116 ? 74.815 100.611 2.104 1.00 34.10 93 ASP C O 1
ATOM 2141 N N . ASP C 1 117 ? 73.266 101.984 3.056 1.00 31.01 94 ASP C N 1
ATOM 2142 C CA . ASP C 1 117 ? 72.875 102.680 1.794 1.00 33.26 94 ASP C CA 1
ATOM 2143 C C . ASP C 1 117 ? 74.018 103.572 1.305 1.00 35.18 94 ASP C C 1
ATOM 2144 O O . ASP C 1 117 ? 74.066 103.855 0.109 1.00 42.25 94 ASP C O 1
ATOM 2149 N N . SER C 1 118 ? 74.889 104.039 2.186 1.00 33.28 95 SER C N 1
ATOM 2150 C CA . SER C 1 118 ? 76.004 104.924 1.769 1.00 40.61 95 SER C CA 1
ATOM 2151 C C . SER C 1 118 ? 77.175 104.093 1.213 1.00 42.66 95 SER C C 1
ATOM 2152 O O . SER C 1 118 ? 77.859 104.606 0.333 1.00 46.69 95 SER C O 1
ATOM 2155 N N . LEU C 1 119 ? 77.409 102.873 1.706 1.00 40.06 96 LEU C N 1
ATOM 2156 C CA . LEU C 1 119 ? 78.466 101.942 1.215 1.00 38.85 96 LEU C CA 1
ATOM 2157 C C . LEU C 1 119 ? 77.891 101.019 0.151 1.00 42.82 96 LEU C C 1
ATOM 2158 O O . LEU C 1 119 ? 78.666 100.391 -0.557 1.00 45.87 96 LEU C O 1
ATOM 2163 N N . ASN C 1 120 ? 76.568 100.928 0.089 1.00 40.47 97 ASN C N 1
ATOM 2164 C CA . ASN C 1 120 ? 75.823 100.121 -0.894 1.00 43.44 97 ASN C CA 1
ATOM 2165 C C . ASN C 1 120 ? 76.247 98.661 -0.725 1.00 44.80 97 ASN C C 1
ATOM 2166 O O . ASN C 1 120 ? 76.490 97.987 -1.750 1.00 45.02 97 ASN C O 1
ATOM 2171 N N . GLY C 1 121 ? 76.337 98.201 0.526 1.00 36.41 98 GLY C N 1
ATOM 2172 C CA . GLY C 1 121 ? 76.749 96.828 0.855 1.00 31.83 98 GLY C CA 1
ATOM 2173 C C . GLY C 1 121 ? 76.453 96.433 2.298 1.00 32.62 98 GLY C C 1
ATOM 2174 O O . GLY C 1 121 ? 75.982 97.269 3.095 1.00 27.32 98 GLY C O 1
ATOM 2175 N N . TRP C 1 122 ? 76.692 95.165 2.623 1.00 32.90 99 TRP C N 1
ATOM 2176 C CA . TRP C 1 122 ? 76.507 94.611 3.982 1.00 31.61 99 TRP C CA 1
ATOM 2177 C C . TRP C 1 122 ? 77.571 95.169 4.895 1.00 35.90 99 TRP C C 1
ATOM 2178 O O . TRP C 1 122 ? 78.737 95.311 4.443 1.00 38.19 99 TRP C O 1
ATOM 2189 N N . VAL C 1 123 ? 77.156 95.545 6.100 1.00 29.45 100 VAL C N 1
ATOM 2190 C CA . VAL C 1 123 ? 78.061 95.928 7.207 1.00 28.34 100 VAL C CA 1
ATOM 2191 C C . VAL C 1 123 ? 77.686 95.074 8.424 1.0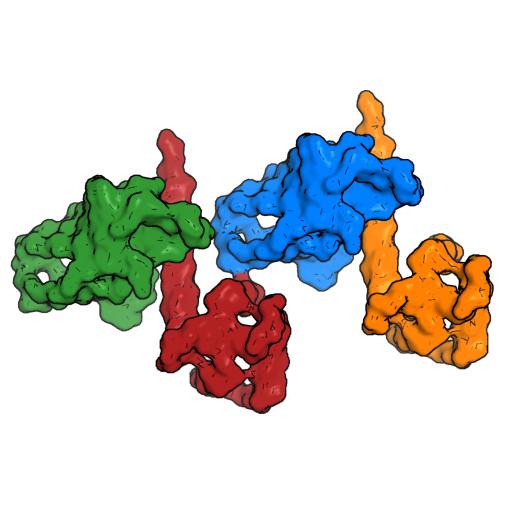0 30.25 100 VAL C C 1
ATOM 2192 O O . VAL C 1 123 ? 76.555 94.561 8.501 1.00 29.09 100 VAL C O 1
ATOM 2196 N N . PHE C 1 124 ? 78.584 95.014 9.391 1.00 30.79 101 PHE C N 1
ATOM 2197 C CA . PHE C 1 124 ? 78.536 94.058 10.515 1.00 33.02 101 PHE C CA 1
ATOM 2198 C C . PHE C 1 124 ? 79.048 94.763 11.761 1.00 30.56 101 PHE C C 1
ATOM 2199 O O . PHE C 1 124 ? 79.837 95.742 11.644 1.00 36.30 101 PHE C O 1
ATOM 2207 N N . GLY C 1 125 ? 78.610 94.271 12.912 1.00 29.18 102 GLY C N 1
ATOM 2208 C CA . GLY C 1 125 ? 79.241 94.543 14.215 1.00 31.80 102 GLY C CA 1
ATOM 2209 C C . GLY C 1 125 ? 80.429 93.608 14.461 1.00 32.46 102 GLY C C 1
ATOM 2210 O O . GLY C 1 125 ? 80.608 92.670 13.708 1.00 30.41 102 GLY C O 1
ATOM 2211 N N . GLY C 1 126 ? 81.230 93.912 15.480 1.00 35.47 103 GLY C N 1
ATOM 2212 C CA . GLY C 1 126 ? 82.467 93.184 15.790 1.00 37.35 103 GLY C CA 1
ATOM 2213 C C . GLY C 1 126 ? 82.213 92.018 16.724 1.00 42.17 103 GLY C C 1
ATOM 2214 O O . GLY C 1 126 ? 83.159 91.339 17.056 1.00 41.28 103 GLY C O 1
ATOM 2215 N N . GLY C 1 127 ? 80.967 91.801 17.147 1.00 36.15 104 GLY C N 1
ATOM 2216 C CA . GLY C 1 127 ? 80.604 90.629 17.944 1.00 31.52 104 GLY C CA 1
ATOM 2217 C C . GLY C 1 127 ? 80.531 90.958 19.408 1.00 32.20 104 GLY C C 1
ATOM 2218 O O . GLY C 1 127 ? 81.244 91.847 19.890 1.00 36.18 104 GLY C O 1
ATOM 2219 N N . THR C 1 128 ? 79.645 90.271 20.090 1.00 34.86 105 THR C N 1
ATOM 2220 C CA . THR C 1 128 ? 79.489 90.300 21.555 1.00 32.04 105 THR C CA 1
ATOM 2221 C C . THR C 1 128 ? 79.509 88.848 22.017 1.00 36.27 105 THR C C 1
ATOM 2222 O O . THR C 1 128 ? 78.681 88.028 21.500 1.00 34.01 105 THR C O 1
ATOM 2226 N N . LYS C 1 129 ? 80.380 88.525 22.967 1.00 37.55 106 LYS C N 1
ATOM 2227 C CA . LYS C 1 129 ? 80.418 87.155 23.530 1.00 40.63 106 LYS C CA 1
ATOM 2228 C C . LYS C 1 129 ? 79.469 87.081 24.732 1.00 38.02 106 LYS C C 1
ATOM 2229 O O . LYS C 1 129 ? 79.513 87.970 25.601 1.00 39.96 106 LYS C O 1
ATOM 2235 N N . VAL C 1 130 ? 78.624 86.058 24.756 1.00 38.44 107 VAL C N 1
ATOM 2236 C CA . VAL C 1 130 ? 77.775 85.710 25.924 1.00 40.59 107 VAL C CA 1
ATOM 2237 C C . VAL C 1 130 ? 78.384 84.451 26.567 1.00 40.18 107 VAL C C 1
ATOM 2238 O O . VAL C 1 130 ? 78.494 83.426 25.900 1.00 40.95 107 VAL C O 1
ATOM 2242 N N . THR C 1 131 ? 78.795 84.565 27.826 1.00 47.25 108 THR C N 1
ATOM 2243 C CA . THR C 1 131 ? 79.229 83.425 28.671 1.00 46.17 108 THR C CA 1
ATOM 2244 C C . THR C 1 131 ? 78.160 83.160 29.729 1.00 44.61 108 THR C C 1
ATOM 2245 O O . THR C 1 131 ? 77.712 84.107 30.412 1.00 43.64 108 THR C O 1
ATOM 2249 N N . VAL C 1 132 ? 77.777 81.890 29.846 1.00 44.68 109 VAL C N 1
ATOM 2250 C CA . VAL C 1 132 ? 76.747 81.392 30.799 1.00 52.59 109 VAL C CA 1
ATOM 2251 C C . VAL C 1 132 ? 77.448 80.781 32.019 1.00 54.49 109 VAL C C 1
ATOM 2252 O O . VAL C 1 132 ? 78.255 79.845 31.830 1.00 55.73 109 VAL C O 1
ATOM 2256 N N . LEU C 1 133 ? 77.103 81.267 33.212 1.00 54.57 110 LEU C N 1
ATOM 2257 C CA . LEU C 1 133 ? 77.601 80.755 34.515 1.00 57.73 110 LEU C CA 1
ATOM 2258 C C . LEU C 1 133 ? 76.699 79.603 34.963 1.00 56.18 110 LEU C C 1
ATOM 2259 O O . LEU C 1 133 ? 77.164 78.658 35.602 1.00 74.41 110 LEU C O 1
ATOM 2264 N N . GLY D 2 18 ? 53.025 90.765 1.813 1.00 42.21 1 GLY D N 1
ATOM 2265 C CA . GLY D 2 18 ? 54.378 91.101 2.301 1.00 41.27 1 GLY D CA 1
ATOM 2266 C C . GLY D 2 18 ? 55.388 90.515 1.346 1.00 44.49 1 GLY D C 1
ATOM 2267 O O . GLY D 2 18 ? 54.968 90.050 0.260 1.00 50.06 1 GLY D O 1
ATOM 2268 N N . SER D 2 19 ? 56.659 90.482 1.719 1.00 44.49 2 SER D N 1
ATOM 2269 C CA . SER D 2 19 ? 57.713 89.875 0.871 1.00 39.24 2 SER D CA 1
ATOM 2270 C C . SER D 2 19 ? 58.573 88.978 1.751 1.00 37.63 2 SER D C 1
ATOM 2271 O O . SER D 2 19 ? 59.787 89.142 1.769 1.00 36.48 2 SER D O 1
ATOM 2274 N N . HIS D 2 20 ? 57.912 88.100 2.509 1.00 34.94 3 HIS D N 1
ATOM 2275 C CA . HIS D 2 20 ? 58.512 87.106 3.441 1.00 35.24 3 HIS D CA 1
ATOM 2276 C C . HIS D 2 20 ? 59.729 86.438 2.785 1.00 38.20 3 HIS D C 1
ATOM 2277 O O . HIS D 2 20 ? 60.837 86.527 3.324 1.00 32.68 3 HIS D O 1
ATOM 2284 N N . MET D 2 21 ? 59.544 85.857 1.607 1.00 38.05 4 MET D N 1
ATOM 2285 C CA . MET D 2 21 ? 60.620 85.114 0.903 1.00 43.35 4 MET D CA 1
ATOM 2286 C C . MET D 2 21 ? 61.804 86.036 0.582 1.00 37.59 4 MET D C 1
ATOM 2287 O O . MET D 2 21 ? 62.949 85.622 0.868 1.00 37.13 4 MET D O 1
ATOM 2292 N N . GLU D 2 22 ? 61.560 87.216 0.008 1.00 35.34 5 GLU D N 1
ATOM 2293 C CA . GLU D 2 22 ? 62.628 88.191 -0.333 1.00 39.04 5 GLU D CA 1
ATOM 2294 C C . GLU D 2 22 ? 63.430 88.548 0.922 1.00 33.28 5 GLU D C 1
ATOM 2295 O O . GLU D 2 22 ? 64.654 88.484 0.866 1.00 33.54 5 GLU D O 1
ATOM 2301 N N . LYS D 2 23 ? 62.762 88.864 2.024 1.00 29.21 6 LYS D N 1
ATOM 2302 C CA . LYS D 2 23 ? 63.413 89.215 3.318 1.00 30.93 6 LYS D CA 1
ATOM 2303 C C . LYS D 2 23 ? 64.316 88.076 3.814 1.00 28.54 6 LYS D C 1
ATOM 2304 O O . LYS D 2 23 ? 65.431 88.364 4.316 1.00 30.64 6 LYS D O 1
ATOM 2310 N N . LEU D 2 24 ? 63.830 86.838 3.774 1.00 29.99 7 LEU D N 1
ATOM 2311 C CA . LEU D 2 24 ? 64.604 85.665 4.286 1.00 34.00 7 LEU D CA 1
ATOM 2312 C C . LEU D 2 24 ? 65.812 85.401 3.367 1.00 35.03 7 LEU D C 1
ATOM 2313 O O . LEU D 2 24 ? 66.939 85.192 3.881 1.00 34.25 7 LEU D O 1
ATOM 2318 N N . MET D 2 25 ? 65.619 85.522 2.056 1.00 35.35 8 MET D N 1
ATOM 2319 C CA . MET D 2 25 ? 66.691 85.280 1.054 1.00 38.60 8 MET D CA 1
ATOM 2320 C C . MET D 2 25 ? 67.812 86.289 1.288 1.00 38.87 8 MET D C 1
ATOM 2321 O O . MET D 2 25 ? 68.948 85.824 1.393 1.00 37.01 8 MET D O 1
ATOM 2326 N N . LYS D 2 26 ? 67.488 87.584 1.451 1.00 35.50 9 LYS D N 1
ATOM 2327 C CA . LYS D 2 26 ? 68.483 88.652 1.711 1.00 33.27 9 LYS D CA 1
ATOM 2328 C C . LYS D 2 26 ? 69.188 88.413 3.048 1.00 30.11 9 LYS D C 1
ATOM 2329 O O . LYS D 2 26 ? 70.419 88.581 3.116 1.00 32.31 9 LYS D O 1
ATOM 2335 N N . ALA D 2 27 ? 68.479 88.011 4.092 1.00 29.00 10 ALA D N 1
ATOM 2336 C CA . ALA D 2 27 ? 69.116 87.723 5.394 1.00 27.69 10 ALA D CA 1
ATOM 2337 C C . ALA D 2 27 ? 70.212 86.655 5.189 1.00 31.48 10 ALA D C 1
ATOM 2338 O O . ALA D 2 27 ? 71.304 86.824 5.735 1.00 30.35 10 ALA D O 1
ATOM 2340 N N . PHE D 2 28 ? 69.896 85.570 4.487 1.00 32.20 11 PHE D N 1
ATOM 2341 C CA . PHE D 2 28 ? 70.844 84.452 4.197 1.00 35.37 11 PHE D CA 1
ATOM 2342 C C . PHE D 2 28 ? 71.983 84.961 3.310 1.00 35.66 11 PHE D C 1
ATOM 2343 O O . PHE D 2 28 ? 73.139 84.560 3.511 1.00 33.40 11 PHE D O 1
ATOM 2351 N N . GLU D 2 29 ? 71.713 85.886 2.394 1.00 35.02 12 GLU D N 1
ATOM 2352 C CA . GLU D 2 29 ? 72.831 86.532 1.670 1.00 36.22 12 GLU D CA 1
ATOM 2353 C C . GLU D 2 29 ? 73.772 87.184 2.693 1.00 38.97 12 GLU D C 1
ATOM 2354 O O . GLU D 2 29 ? 74.988 87.025 2.555 1.00 36.33 12 GLU D O 1
ATOM 2360 N N . SER D 2 30 ? 73.268 87.922 3.691 1.00 32.14 13 SER D N 1
ATOM 2361 C CA . SER D 2 30 ? 74.146 88.652 4.632 1.00 31.71 13 SER D CA 1
ATOM 2362 C C . SER D 2 30 ? 74.989 87.624 5.397 1.00 29.20 13 SER D C 1
ATOM 2363 O O . SER D 2 30 ? 76.132 87.974 5.806 1.00 30.82 13 SER D O 1
ATOM 2366 N N . LEU D 2 31 ? 74.411 86.458 5.689 1.00 29.38 14 LEU D N 1
ATOM 2367 C CA . LEU D 2 31 ? 75.111 85.356 6.412 1.00 31.85 14 LEU D CA 1
ATOM 2368 C C . LEU D 2 31 ? 76.244 84.813 5.522 1.00 32.81 14 LEU D C 1
ATOM 2369 O O . LEU D 2 31 ? 77.367 84.705 5.994 1.00 31.10 14 LEU D O 1
ATOM 2374 N N . GLN D 2 32 ? 75.968 84.603 4.237 1.00 34.26 15 GLN D N 1
ATOM 2375 C CA . GLN D 2 32 ? 76.987 84.041 3.303 1.00 34.16 15 GLN D CA 1
ATOM 2376 C C . GLN D 2 32 ? 78.138 85.033 3.203 1.00 36.69 15 GLN D C 1
ATOM 2377 O O . GLN D 2 32 ? 79.296 84.604 3.350 1.00 34.47 15 GLN D O 1
ATOM 2383 N N . ILE D 2 33 ? 77.851 86.329 3.025 1.00 31.47 16 ILE D N 1
ATOM 2384 C CA . ILE D 2 33 ? 78.920 87.357 3.006 1.00 35.03 16 ILE D CA 1
ATOM 2385 C C . ILE D 2 33 ? 79.696 87.351 4.337 1.00 34.29 16 ILE D C 1
ATOM 2386 O O . ILE D 2 33 ? 80.925 87.515 4.312 1.00 33.69 16 ILE D O 1
ATOM 2391 N N . PHE D 2 34 ? 79.033 87.198 5.470 1.00 31.77 17 PHE D N 1
ATOM 2392 C CA . PHE D 2 34 ? 79.717 87.110 6.773 1.00 32.64 17 PHE D CA 1
ATOM 2393 C C . PHE D 2 34 ? 80.683 85.899 6.770 1.00 32.86 17 PHE D C 1
ATOM 2394 O O . PHE D 2 34 ? 81.775 86.034 7.304 1.00 32.63 17 PHE D O 1
ATOM 2402 N N . GLN D 2 35 ? 80.244 84.748 6.272 1.00 33.87 18 GLN D N 1
ATOM 2403 C CA . GLN D 2 35 ? 81.057 83.505 6.194 1.00 41.25 18 GLN D CA 1
ATOM 2404 C C . GLN D 2 35 ? 82.297 83.789 5.326 1.00 42.43 18 GLN D C 1
ATOM 2405 O O . GLN D 2 35 ? 83.418 83.413 5.759 1.00 41.60 18 GLN D O 1
ATOM 2411 N N . PHE D 2 36 ? 82.137 84.484 4.197 1.00 36.13 19 PHE D N 1
ATOM 2412 C CA . PHE D 2 36 ? 83.275 84.834 3.306 1.00 36.87 19 PHE D CA 1
ATOM 2413 C C . PHE D 2 36 ? 84.212 85.805 4.023 1.00 38.71 19 PHE D C 1
ATOM 2414 O O . PHE D 2 36 ? 85.454 85.720 3.799 1.00 37.10 19 PHE D O 1
ATOM 2422 N N . LYS D 2 37 ? 83.695 86.688 4.883 1.00 32.01 20 LYS D N 1
ATOM 2423 C CA . LYS D 2 37 ? 84.561 87.646 5.585 1.00 33.30 20 LYS D CA 1
ATOM 2424 C C . LYS D 2 37 ? 85.434 86.872 6.573 1.00 34.02 20 LYS D C 1
ATOM 2425 O O . LYS D 2 37 ? 86.588 87.230 6.732 1.00 39.13 20 LYS D O 1
ATOM 2431 N N . GLU D 2 38 ? 84.866 85.909 7.282 1.00 33.73 21 GLU D N 1
ATOM 2432 C CA . GLU D 2 38 ? 85.604 85.018 8.211 1.00 39.55 21 GLU D CA 1
ATOM 2433 C C . GLU D 2 38 ? 86.713 84.271 7.438 1.00 36.96 21 GLU D C 1
ATOM 2434 O O . GLU D 2 38 ? 87.853 84.285 7.910 1.00 35.40 21 GLU D O 1
ATOM 2440 N N . ALA D 2 39 ? 86.404 83.703 6.268 1.00 32.98 22 ALA D N 1
ATOM 2441 C CA . ALA D 2 39 ? 87.386 82.991 5.410 1.00 35.33 22 ALA D CA 1
ATOM 2442 C C . ALA D 2 39 ? 88.494 83.969 5.015 1.00 36.88 22 ALA D C 1
ATOM 2443 O O . ALA D 2 39 ? 89.680 83.620 5.178 1.00 38.60 22 ALA D O 1
ATOM 2445 N N . PHE D 2 40 ? 88.136 85.179 4.563 1.00 34.74 23 PHE D N 1
ATOM 2446 C CA . PHE D 2 40 ? 89.096 86.254 4.215 1.00 35.79 23 PHE D CA 1
ATOM 2447 C C . PHE D 2 40 ? 90.024 86.498 5.404 1.00 37.79 23 PHE D C 1
ATOM 2448 O O . PHE D 2 40 ? 91.233 86.573 5.224 1.00 34.47 23 PHE D O 1
ATOM 2456 N N . SER D 2 41 ? 89.468 86.620 6.601 1.00 39.96 24 SER D N 1
ATOM 2457 C CA . SER D 2 41 ? 90.240 86.825 7.853 1.00 46.30 24 SER D CA 1
ATOM 2458 C C . SER D 2 41 ? 91.266 85.696 8.049 1.00 45.55 24 SER D C 1
ATOM 2459 O O . SER D 2 41 ? 92.365 85.975 8.555 1.00 43.40 24 SER D O 1
ATOM 2462 N N . LEU D 2 42 ? 90.922 84.455 7.709 1.00 44.44 25 LEU D N 1
ATOM 2463 C CA . LEU D 2 42 ? 91.868 83.313 7.840 1.00 47.96 25 LEU D CA 1
ATOM 2464 C C . LEU D 2 42 ? 93.050 83.494 6.884 1.00 46.94 25 LEU D C 1
ATOM 2465 O O . LEU D 2 42 ? 94.153 83.155 7.288 1.00 45.88 25 LEU D O 1
ATOM 2470 N N . PHE D 2 43 ? 92.846 84.044 5.684 1.00 45.16 26 PHE D N 1
ATOM 2471 C CA . PHE D 2 43 ? 93.963 84.342 4.749 1.00 42.34 26 PHE D CA 1
ATOM 2472 C C . PHE D 2 43 ? 94.717 85.595 5.230 1.00 47.03 26 PHE D C 1
ATOM 2473 O O . PHE D 2 43 ? 95.956 85.563 5.292 1.00 39.59 26 PHE D O 1
ATOM 2481 N N . ASP D 2 44 ? 93.995 86.657 5.604 1.00 48.66 27 ASP D N 1
ATOM 2482 C CA . ASP D 2 44 ? 94.582 87.999 5.891 1.00 53.54 27 ASP D CA 1
ATOM 2483 C C . ASP D 2 44 ? 95.058 88.037 7.345 1.00 56.06 27 ASP D C 1
ATOM 2484 O O . ASP D 2 44 ? 94.437 88.753 8.150 1.00 57.46 27 ASP D O 1
ATOM 2489 N N . LYS D 2 45 ? 96.122 87.303 7.672 1.00 58.58 28 LYS D N 1
ATOM 2490 C CA . LYS D 2 45 ? 96.474 86.983 9.083 1.00 63.94 28 LYS D CA 1
ATOM 2491 C C . LYS D 2 45 ? 96.949 88.233 9.835 1.00 66.08 28 LYS D C 1
ATOM 2492 O O . LYS D 2 45 ? 96.894 88.202 11.065 1.00 66.89 28 LYS D O 1
ATOM 2498 N N . ASP D 2 46 ? 97.395 89.280 9.139 1.00 65.62 29 ASP D N 1
ATOM 2499 C CA . ASP D 2 46 ? 97.822 90.553 9.782 1.00 67.57 29 ASP D CA 1
ATOM 2500 C C . ASP D 2 46 ? 96.694 91.601 9.722 1.00 67.39 29 ASP D C 1
ATOM 2501 O O . ASP D 2 46 ? 96.982 92.766 9.995 1.00 77.29 29 ASP D O 1
ATOM 2506 N N . GLY D 2 47 ? 95.464 91.212 9.366 1.00 65.94 30 GLY D N 1
ATOM 2507 C CA . GLY D 2 47 ? 94.266 92.078 9.354 1.00 68.25 30 GLY D CA 1
ATOM 2508 C C . GLY D 2 47 ? 94.462 93.345 8.542 1.00 65.87 30 GLY D C 1
ATOM 2509 O O . GLY D 2 47 ? 93.732 94.304 8.777 1.00 77.57 30 GLY D O 1
ATOM 2510 N N . ASP D 2 48 ? 95.380 93.318 7.584 1.00 64.60 31 ASP D N 1
ATOM 2511 C CA . ASP D 2 48 ? 95.801 94.457 6.727 1.00 71.98 31 ASP D CA 1
ATOM 2512 C C . ASP D 2 48 ? 94.656 94.913 5.803 1.00 65.80 31 ASP D C 1
ATOM 2513 O O . ASP D 2 48 ? 94.735 96.048 5.284 1.00 67.59 31 ASP D O 1
ATOM 2518 N N . GLY D 2 49 ? 93.659 94.054 5.555 1.00 59.50 32 GLY D N 1
ATOM 2519 C CA . GLY D 2 49 ? 92.614 94.273 4.538 1.00 53.58 32 GLY D CA 1
ATOM 2520 C C . GLY D 2 49 ? 93.003 93.718 3.173 1.00 54.83 32 GLY D C 1
ATOM 2521 O O . GLY D 2 49 ? 92.158 93.813 2.240 1.00 52.95 32 GLY D O 1
ATOM 2522 N N . THR D 2 50 ? 94.216 93.157 3.039 1.00 54.40 33 THR D N 1
ATOM 2523 C CA . THR D 2 50 ? 94.737 92.567 1.769 1.00 59.53 33 THR D CA 1
ATOM 2524 C C . THR D 2 50 ? 95.471 91.244 2.031 1.00 52.19 33 THR D C 1
ATOM 2525 O O . THR D 2 50 ? 96.137 91.119 3.095 1.00 46.92 33 THR D O 1
ATOM 2529 N N . ILE D 2 51 ? 95.402 90.337 1.052 1.00 45.84 34 ILE D N 1
ATOM 2530 C CA . ILE D 2 51 ? 96.111 89.022 1.033 1.00 42.25 34 ILE D CA 1
ATOM 2531 C C . ILE D 2 51 ? 97.311 89.116 0.082 1.00 39.44 34 ILE D C 1
ATOM 2532 O O . ILE D 2 51 ? 97.135 89.389 -1.122 1.00 38.35 34 ILE D O 1
ATOM 2537 N N . THR D 2 52 ? 98.493 88.855 0.616 1.00 38.82 35 THR D N 1
ATOM 2538 C CA . THR D 2 52 ? 99.771 88.936 -0.118 1.00 42.50 35 THR D CA 1
ATOM 2539 C C . THR D 2 52 ? 100.148 87.524 -0.577 1.00 39.49 35 THR D C 1
ATOM 2540 O O . THR D 2 52 ? 99.520 86.557 -0.135 1.00 36.22 35 THR D O 1
ATOM 2544 N N . THR D 2 53 ? 101.182 87.416 -1.397 1.00 40.31 36 THR D N 1
ATOM 2545 C CA . THR D 2 53 ? 101.795 86.123 -1.749 1.00 41.81 36 THR D CA 1
ATOM 2546 C C . THR D 2 53 ? 102.118 85.314 -0.494 1.00 35.79 36 THR D C 1
ATOM 2547 O O . THR D 2 53 ? 101.843 84.097 -0.479 1.00 37.03 36 THR D O 1
ATOM 2551 N N . LYS D 2 54 ? 102.726 85.931 0.513 1.00 43.09 37 LYS D N 1
ATOM 2552 C CA . LYS D 2 54 ? 103.199 85.210 1.725 1.00 45.45 37 LYS D CA 1
ATOM 2553 C C . LYS D 2 54 ? 102.007 84.616 2.471 1.00 43.35 37 LYS D C 1
ATOM 2554 O O . LYS D 2 54 ? 102.075 83.426 2.918 1.00 41.17 37 LYS D O 1
ATOM 2560 N N . GLU D 2 55 ? 100.946 85.415 2.622 1.00 42.08 38 GLU D N 1
ATOM 2561 C CA . GLU D 2 55 ? 99.742 84.972 3.362 1.00 39.68 38 GLU D CA 1
ATOM 2562 C C . GLU D 2 55 ? 99.063 83.849 2.573 1.00 36.32 38 GLU D C 1
ATOM 2563 O O . GLU D 2 55 ? 98.739 82.800 3.172 1.00 35.69 38 GLU D O 1
ATOM 2569 N N . LEU D 2 56 ? 98.877 84.045 1.264 1.00 33.46 39 LEU D N 1
ATOM 2570 C CA . LEU D 2 56 ? 98.283 82.988 0.416 1.00 35.54 39 LEU D CA 1
ATOM 2571 C C . LEU D 2 56 ? 99.141 81.711 0.514 1.00 31.53 39 LEU D C 1
ATOM 2572 O O . LEU D 2 56 ? 98.575 80.626 0.681 1.00 33.65 39 LEU D O 1
ATOM 2577 N N . GLY D 2 57 ? 100.466 81.840 0.515 1.00 38.20 40 GLY D N 1
ATOM 2578 C CA . GLY D 2 57 ? 101.376 80.676 0.648 1.00 36.43 40 GLY D CA 1
ATOM 2579 C C . GLY D 2 57 ? 101.121 79.917 1.935 1.00 36.16 40 GLY D C 1
ATOM 2580 O O . GLY D 2 57 ? 101.025 78.679 1.909 1.00 35.62 40 GLY D O 1
ATOM 2581 N N . THR D 2 58 ? 101.028 80.624 3.061 1.00 40.58 41 THR D N 1
ATOM 2582 C CA . THR D 2 58 ? 100.805 79.977 4.383 1.00 39.34 41 THR D CA 1
ATOM 2583 C C . THR D 2 58 ? 99.546 79.119 4.287 1.00 38.31 41 THR D C 1
ATOM 2584 O O . THR D 2 58 ? 99.547 77.939 4.709 1.00 39.68 41 THR D O 1
ATOM 2588 N N . VAL D 2 59 ? 98.470 79.682 3.757 1.00 37.51 42 VAL D N 1
ATOM 2589 C CA . VAL D 2 59 ? 97.188 78.926 3.709 1.00 36.51 42 VAL D CA 1
ATOM 2590 C C . VAL D 2 59 ? 97.329 77.727 2.767 1.00 36.43 42 VAL D C 1
ATOM 2591 O O . VAL D 2 59 ? 96.862 76.619 3.146 1.00 37.11 42 VAL D O 1
ATOM 2595 N N . MET D 2 60 ? 97.884 77.923 1.565 1.00 39.84 43 MET D N 1
ATOM 2596 C CA . MET D 2 60 ? 97.960 76.829 0.550 1.00 39.39 43 MET D CA 1
ATOM 2597 C C . MET D 2 60 ? 98.750 75.657 1.161 1.00 37.71 43 MET D C 1
ATOM 2598 O O . MET D 2 60 ? 98.311 74.492 1.004 1.00 38.36 43 MET D O 1
ATOM 2603 N N . ARG D 2 61 ? 99.821 75.935 1.900 1.00 35.28 44 ARG D N 1
ATOM 2604 C CA . ARG D 2 61 ? 100.650 74.862 2.526 1.00 39.76 44 ARG D CA 1
ATOM 2605 C C . ARG D 2 61 ? 99.833 74.159 3.620 1.00 46.96 44 ARG D C 1
ATOM 2606 O O . ARG D 2 61 ? 99.933 72.925 3.728 1.00 41.68 44 ARG D O 1
ATOM 2614 N N . SER D 2 62 ? 98.976 74.885 4.347 1.00 42.78 45 SER D N 1
ATOM 2615 C CA . SER D 2 62 ? 98.088 74.296 5.376 1.00 41.57 45 SER D CA 1
ATOM 2616 C C . SER D 2 62 ? 97.103 73.354 4.680 1.00 40.49 45 SER D C 1
ATOM 2617 O O . SER D 2 62 ? 96.658 72.370 5.309 1.00 43.39 45 SER D O 1
ATOM 2620 N N . LEU D 2 63 ? 96.800 73.599 3.407 1.00 39.14 46 LEU D N 1
ATOM 2621 C CA . LEU D 2 63 ? 95.901 72.711 2.622 1.00 43.06 46 LEU D CA 1
ATOM 2622 C C . LEU D 2 63 ? 96.702 71.555 1.996 1.00 41.71 46 LEU D C 1
ATOM 2623 O O . LEU D 2 63 ? 96.086 70.735 1.266 1.00 45.57 46 LEU D O 1
ATOM 2628 N N . GLY D 2 64 ? 98.010 71.472 2.282 1.00 41.12 47 GLY D N 1
ATOM 2629 C CA . GLY D 2 64 ? 98.898 70.404 1.757 1.00 43.06 47 GLY D CA 1
ATOM 2630 C C . GLY D 2 64 ? 99.354 70.654 0.319 1.00 40.42 47 GLY D C 1
ATOM 2631 O O . GLY D 2 64 ? 99.866 69.730 -0.306 1.00 44.50 47 GLY D O 1
ATOM 2632 N N . GLN D 2 65 ? 99.181 71.863 -0.215 1.00 41.33 48 GLN D N 1
ATOM 2633 C CA . GLN D 2 65 ? 99.665 72.215 -1.575 1.00 41.74 48 GLN D CA 1
ATOM 2634 C C . GLN D 2 65 ? 101.041 72.809 -1.373 1.00 40.16 48 GLN D C 1
ATOM 2635 O O . GLN D 2 65 ? 101.394 73.115 -0.221 1.00 41.82 48 GLN D O 1
ATOM 2641 N N . ASN D 2 66 ? 101.801 72.948 -2.450 1.00 45.44 49 ASN D N 1
ATOM 2642 C CA . ASN D 2 66 ? 103.197 73.431 -2.326 1.00 46.90 49 ASN D CA 1
ATOM 2643 C C . ASN D 2 66 ? 103.570 74.295 -3.530 1.00 47.67 49 ASN D C 1
ATOM 2644 O O . ASN D 2 66 ? 104.435 73.915 -4.314 1.00 49.20 49 ASN D O 1
ATOM 2649 N N . PRO D 2 67 ? 102.938 75.470 -3.727 1.00 40.21 50 PRO D N 1
ATOM 2650 C CA . PRO D 2 67 ? 103.295 76.324 -4.855 1.00 35.07 50 PRO D CA 1
ATOM 2651 C C . PRO D 2 67 ? 104.606 77.081 -4.627 1.00 33.70 50 PRO D C 1
ATOM 2652 O O . PRO D 2 67 ? 104.946 77.403 -3.532 1.00 38.43 50 PRO D O 1
ATOM 2656 N N . THR D 2 68 ? 105.305 77.378 -5.714 1.00 32.20 51 THR D N 1
ATOM 2657 C CA . THR D 2 68 ? 106.436 78.329 -5.714 1.00 34.56 51 THR D CA 1
ATOM 2658 C C . THR D 2 68 ? 105.882 79.730 -5.474 1.00 34.02 51 THR D C 1
ATOM 2659 O O . THR D 2 68 ? 104.669 79.920 -5.682 1.00 33.55 51 THR D O 1
ATOM 2663 N N . GLU D 2 69 ? 106.726 80.673 -5.078 1.00 30.99 52 GLU D N 1
ATOM 2664 C CA . GLU D 2 69 ? 106.330 82.095 -4.931 1.00 35.09 52 GLU D CA 1
ATOM 2665 C C . GLU D 2 69 ? 105.800 82.667 -6.258 1.00 35.87 52 GLU D C 1
ATOM 2666 O O . GLU D 2 69 ? 104.859 83.450 -6.218 1.00 32.62 52 GLU D O 1
ATOM 2672 N N . ALA D 2 70 ? 106.373 82.298 -7.401 1.00 30.97 53 ALA D N 1
ATOM 2673 C CA . ALA D 2 70 ? 105.915 82.765 -8.730 1.00 29.59 53 ALA D CA 1
ATOM 2674 C C . ALA D 2 70 ? 104.507 82.211 -8.974 1.00 29.36 53 ALA D C 1
ATOM 2675 O O . ALA D 2 70 ? 103.645 82.909 -9.605 1.00 30.37 53 ALA D O 1
ATOM 2677 N N . GLU D 2 71 ? 104.245 80.999 -8.521 1.00 26.35 54 GLU D N 1
ATOM 2678 C CA . GLU D 2 71 ? 102.912 80.388 -8.744 1.00 28.69 54 GLU D CA 1
ATOM 2679 C C . GLU D 2 71 ? 101.907 81.121 -7.863 1.00 27.50 54 GLU D C 1
ATOM 2680 O O . GLU D 2 71 ? 100.772 81.344 -8.336 1.00 32.38 54 GLU D O 1
ATOM 2686 N N . LEU D 2 72 ? 102.318 81.500 -6.655 1.00 27.66 55 LEU D N 1
ATOM 2687 C CA . LEU D 2 72 ? 101.422 82.241 -5.718 1.00 27.23 55 LEU D CA 1
ATOM 2688 C C . LEU D 2 72 ? 101.122 83.604 -6.343 1.00 31.51 55 LEU D C 1
ATOM 2689 O O . LEU D 2 72 ? 99.951 84.022 -6.342 1.00 32.18 55 LEU D O 1
ATOM 2694 N N . GLN D 2 73 ? 102.130 84.262 -6.895 1.00 31.74 56 GLN D N 1
ATOM 2695 C CA . GLN D 2 73 ? 101.939 85.570 -7.579 1.00 34.86 56 GLN D CA 1
ATOM 2696 C C . GLN D 2 73 ? 100.977 85.421 -8.770 1.00 33.96 56 GLN D C 1
ATOM 2697 O O . GLN D 2 73 ? 100.110 86.285 -8.970 1.00 32.98 56 GLN D O 1
ATOM 2703 N N . ASP D 2 74 ? 101.111 84.349 -9.536 1.00 33.52 57 ASP D N 1
ATOM 2704 C CA . ASP D 2 74 ? 100.228 84.062 -10.687 1.00 37.11 57 ASP D CA 1
ATOM 2705 C C . ASP D 2 74 ? 98.781 83.845 -10.198 1.00 38.97 57 ASP D C 1
ATOM 2706 O O . ASP D 2 74 ? 97.854 84.344 -10.858 1.00 38.82 57 ASP D O 1
ATOM 2711 N N . MET D 2 75 ? 98.569 83.110 -9.107 1.00 38.28 58 MET D N 1
ATOM 2712 C CA . MET D 2 75 ? 97.209 82.880 -8.536 1.00 43.95 58 MET D CA 1
ATOM 2713 C C . MET D 2 75 ? 96.566 84.225 -8.177 1.00 41.86 58 MET D C 1
ATOM 2714 O O . MET D 2 75 ? 95.383 84.425 -8.478 1.00 46.56 58 MET D O 1
ATOM 2719 N N . ILE D 2 76 ? 97.326 85.110 -7.552 1.00 40.29 59 ILE D N 1
ATOM 2720 C CA . ILE D 2 76 ? 96.882 86.494 -7.240 1.00 43.08 59 ILE D CA 1
ATOM 2721 C C . ILE D 2 76 ? 96.552 87.212 -8.551 1.00 47.99 59 ILE D C 1
ATOM 2722 O O . ILE D 2 76 ? 95.464 87.801 -8.633 1.00 51.84 59 ILE D O 1
ATOM 2727 N N . ASN D 2 77 ? 97.453 87.185 -9.533 1.00 45.23 60 ASN D N 1
ATOM 2728 C CA . ASN D 2 77 ? 97.304 87.997 -10.774 1.00 46.91 60 ASN D CA 1
ATOM 2729 C C . ASN D 2 77 ? 96.024 87.584 -11.511 1.00 46.24 60 ASN D C 1
ATOM 2730 O O . ASN D 2 77 ? 95.426 88.433 -12.163 1.00 51.85 60 ASN D O 1
ATOM 2735 N N . GLU D 2 78 ? 95.625 86.321 -11.424 1.00 44.04 61 GLU D N 1
ATOM 2736 C CA . GLU D 2 78 ? 94.434 85.782 -12.129 1.00 55.75 61 GLU D CA 1
ATOM 2737 C C . GLU D 2 78 ? 93.130 86.375 -11.572 1.00 58.76 61 GLU D C 1
ATOM 2738 O O . GLU D 2 78 ? 92.081 86.147 -12.186 1.00 52.09 61 GLU D O 1
ATOM 2744 N N . VAL D 2 79 ? 93.168 87.088 -10.447 1.00 55.49 62 VAL D N 1
ATOM 2745 C CA . VAL D 2 79 ? 91.947 87.706 -9.852 1.00 56.22 62 VAL D CA 1
ATOM 2746 C C . VAL D 2 79 ? 92.283 89.123 -9.372 1.00 56.30 62 VAL D C 1
ATOM 2747 O O . VAL D 2 79 ? 91.470 89.738 -8.662 1.00 55.30 62 VAL D O 1
ATOM 2751 N N . ASP D 2 80 ? 93.447 89.644 -9.755 1.00 52.08 63 ASP D N 1
ATOM 2752 C CA . ASP D 2 80 ? 93.887 90.997 -9.351 1.00 59.17 63 ASP D CA 1
ATOM 2753 C C . ASP D 2 80 ? 93.216 92.014 -10.285 1.00 69.89 63 ASP D C 1
ATOM 2754 O O . ASP D 2 80 ? 93.827 92.386 -11.297 1.00 68.99 63 ASP D O 1
ATOM 2759 N N . ALA D 2 81 ? 91.991 92.435 -9.958 1.00 72.96 64 ALA D N 1
ATOM 2760 C CA . ALA D 2 81 ? 91.120 93.258 -10.832 1.00 68.33 64 ALA D CA 1
ATOM 2761 C C . ALA D 2 81 ? 91.646 94.691 -10.895 1.00 61.31 64 ALA D C 1
ATOM 2762 O O . ALA D 2 81 ? 91.571 95.292 -11.975 1.00 65.99 64 ALA D O 1
ATOM 2764 N N . ASP D 2 82 ? 92.132 95.235 -9.782 1.00 55.97 65 ASP D N 1
ATOM 2765 C CA . ASP D 2 82 ? 92.569 96.653 -9.742 1.00 60.57 65 ASP D CA 1
ATOM 2766 C C . ASP D 2 82 ? 94.058 96.740 -10.097 1.00 58.63 65 ASP D C 1
ATOM 2767 O O . ASP D 2 82 ? 94.568 97.863 -10.198 1.00 64.18 65 ASP D O 1
ATOM 2772 N N . GLY D 2 83 ? 94.734 95.600 -10.254 1.00 62.07 66 GLY D N 1
ATOM 2773 C CA . GLY D 2 83 ? 96.172 95.541 -10.573 1.00 62.61 66 GLY D CA 1
ATOM 2774 C C . GLY D 2 83 ? 97.022 96.126 -9.462 1.00 62.32 66 GLY D C 1
ATOM 2775 O O . GLY D 2 83 ? 98.043 96.750 -9.766 1.00 68.50 66 GLY D O 1
ATOM 2776 N N . ASN D 2 84 ? 96.637 95.926 -8.207 1.00 60.27 67 ASN D N 1
ATOM 2777 C CA . ASN D 2 84 ? 97.419 96.426 -7.047 1.00 63.21 67 ASN D CA 1
ATOM 2778 C C . ASN D 2 84 ? 98.464 95.383 -6.592 1.00 64.77 67 ASN D C 1
ATOM 2779 O O . ASN D 2 84 ? 99.263 95.738 -5.711 1.00 65.66 67 ASN D O 1
ATOM 2784 N N . GLY D 2 85 ? 98.455 94.151 -7.137 1.00 65.69 68 GLY D N 1
ATOM 2785 C CA . GLY D 2 85 ? 99.416 93.067 -6.813 1.00 66.11 68 GLY D CA 1
ATOM 2786 C C . GLY D 2 85 ? 99.045 92.207 -5.602 1.00 64.87 68 GLY D C 1
ATOM 2787 O O . GLY D 2 85 ? 99.824 91.279 -5.304 1.00 58.95 68 GLY D O 1
ATOM 2788 N N . THR D 2 86 ? 97.931 92.506 -4.912 1.00 64.42 69 THR D N 1
ATOM 2789 C CA . THR D 2 86 ? 97.374 91.748 -3.749 1.00 57.55 69 THR D CA 1
ATOM 2790 C C . THR D 2 86 ? 95.882 91.452 -3.939 1.00 54.61 69 THR D C 1
ATOM 2791 O O . THR D 2 86 ? 95.312 91.859 -4.967 1.00 50.41 69 THR D O 1
ATOM 2795 N N . ILE D 2 87 ? 95.275 90.744 -2.982 1.00 51.44 70 ILE D N 1
ATOM 2796 C CA . ILE D 2 87 ? 93.835 90.364 -3.055 1.00 55.68 70 ILE D CA 1
ATOM 2797 C C . ILE D 2 87 ? 93.076 91.149 -1.977 1.00 56.80 70 ILE D C 1
ATOM 2798 O O . ILE D 2 87 ? 93.411 91.023 -0.778 1.00 54.79 70 ILE D O 1
ATOM 2803 N N . ASP D 2 88 ? 92.076 91.927 -2.381 1.00 53.85 71 ASP D N 1
ATOM 2804 C CA . ASP D 2 88 ? 91.145 92.558 -1.408 1.00 57.03 71 ASP D CA 1
ATOM 2805 C C . ASP D 2 88 ? 89.828 91.783 -1.448 1.00 53.31 71 ASP D C 1
ATOM 2806 O O . ASP D 2 88 ? 89.681 90.850 -2.290 1.00 44.41 71 ASP D O 1
ATOM 2811 N N . PHE D 2 89 ? 88.888 92.154 -0.579 1.00 53.61 72 PHE D N 1
ATOM 2812 C CA . PHE D 2 89 ? 87.716 91.301 -0.291 1.00 47.69 72 PHE D CA 1
ATOM 2813 C C . PHE D 2 89 ? 86.958 90.997 -1.581 1.00 45.59 72 PHE D C 1
ATOM 2814 O O . PHE D 2 89 ? 86.690 89.827 -1.873 1.00 40.19 72 PHE D O 1
ATOM 2822 N N . PRO D 2 90 ? 86.591 91.994 -2.421 1.00 52.06 73 PRO D N 1
ATOM 2823 C CA . PRO D 2 90 ? 85.807 91.703 -3.624 1.00 50.58 73 PRO D CA 1
ATOM 2824 C C . PRO D 2 90 ? 86.522 90.729 -4.567 1.00 48.71 73 PRO D C 1
ATOM 2825 O O . PRO D 2 90 ? 85.862 89.922 -5.164 1.00 49.66 73 PRO D O 1
ATOM 2829 N N . GLU D 2 91 ? 87.848 90.852 -4.690 1.00 50.98 74 GLU D N 1
ATOM 2830 C CA . GLU D 2 91 ? 88.675 89.948 -5.533 1.00 49.25 74 GLU D CA 1
ATOM 2831 C C . GLU D 2 91 ? 88.653 88.554 -4.908 1.00 45.12 74 GLU D C 1
ATOM 2832 O O . GLU D 2 91 ? 88.463 87.583 -5.652 1.00 44.90 74 GLU D O 1
ATOM 2838 N N . PHE D 2 92 ? 88.771 88.467 -3.581 1.00 46.23 75 PHE D N 1
ATOM 2839 C CA . PHE D 2 92 ? 88.672 87.184 -2.828 1.00 42.12 75 PHE D CA 1
ATOM 2840 C C . PHE D 2 92 ? 87.323 86.523 -3.097 1.00 50.58 75 PHE D C 1
ATOM 2841 O O . PHE D 2 92 ? 87.270 85.310 -3.339 1.00 41.96 75 PHE D O 1
ATOM 2849 N N . LEU D 2 93 ? 86.231 87.295 -3.046 1.00 54.89 76 LEU D N 1
ATOM 2850 C CA . LEU D 2 93 ? 84.886 86.747 -3.368 1.00 59.97 76 LEU D CA 1
ATOM 2851 C C . LEU D 2 93 ? 84.903 86.162 -4.783 1.00 60.45 76 LEU D C 1
ATOM 2852 O O . LEU D 2 93 ? 84.452 85.001 -4.975 1.00 55.78 76 LEU D O 1
ATOM 2857 N N . THR D 2 94 ? 85.392 86.931 -5.757 1.00 65.67 77 THR D N 1
ATOM 2858 C CA . THR D 2 94 ? 85.381 86.489 -7.176 1.00 74.53 77 THR D CA 1
ATOM 2859 C C . THR D 2 94 ? 86.248 85.225 -7.259 1.00 60.81 77 THR D C 1
ATOM 2860 O O . THR D 2 94 ? 85.804 84.274 -7.895 1.00 60.79 77 THR D O 1
ATOM 2864 N N . MET D 2 95 ? 87.378 85.177 -6.548 1.00 59.84 78 MET D N 1
ATOM 2865 C CA . MET D 2 95 ? 88.281 83.986 -6.493 1.00 61.68 78 MET D CA 1
ATOM 2866 C C . MET D 2 95 ? 87.587 82.787 -5.818 1.00 64.08 78 MET D C 1
ATOM 2867 O O . MET D 2 95 ? 87.874 81.625 -6.190 1.00 59.80 78 MET D O 1
ATOM 2872 N N . MET D 2 96 ? 86.785 83.023 -4.783 1.00 65.06 79 MET D N 1
ATOM 2873 C CA . MET D 2 96 ? 86.075 81.922 -4.079 1.00 65.64 79 MET D CA 1
ATOM 2874 C C . MET D 2 96 ? 84.873 81.496 -4.925 1.00 65.41 79 MET D C 1
ATOM 2875 O O . MET D 2 96 ? 84.646 80.287 -5.014 1.00 59.17 79 MET D O 1
ATOM 2880 N N . ALA D 2 97 ? 84.183 82.452 -5.563 1.00 74.98 80 ALA D N 1
ATOM 2881 C CA . ALA D 2 97 ? 82.990 82.201 -6.407 1.00 83.03 80 ALA D CA 1
ATOM 2882 C C . ALA D 2 97 ? 83.267 81.030 -7.357 1.00 91.21 80 ALA D C 1
ATOM 2883 O O . ALA D 2 97 ? 82.475 80.070 -7.357 1.00 103.87 80 ALA D O 1
ATOM 2885 N N . ARG D 2 98 ? 84.383 81.090 -8.091 1.00 95.45 81 ARG D N 1
ATOM 2886 C CA . ARG D 2 98 ? 84.721 80.161 -9.207 1.00 94.47 81 ARG D CA 1
ATOM 2887 C C . ARG D 2 98 ? 85.232 78.825 -8.661 1.00 89.41 81 ARG D C 1
ATOM 2888 O O . ARG D 2 98 ? 85.154 77.827 -9.388 1.00 97.43 81 ARG D O 1
ATOM 2896 N N . LYS D 2 99 ? 85.746 78.824 -7.434 1.00 87.26 82 LYS D N 1
ATOM 2897 C CA . LYS D 2 99 ? 86.341 77.642 -6.762 1.00 88.02 82 LYS D CA 1
ATOM 2898 C C . LYS D 2 99 ? 85.230 76.872 -6.041 1.00 91.55 82 LYS D C 1
ATOM 2899 O O . LYS D 2 99 ? 85.447 75.805 -5.457 1.00 96.39 82 LYS D O 1
#

Nearest PDB structures (foldseek):
  6k67-assembly2_D  TM=9.923E-01  e=2.466E-13  Homo sapiens
  2f2o-assembly1_A  TM=9.751E-01  e=8.545E-11  Bos taurus
  1j7o-assembly1_A  TM=9.738E-01  e=2.190E-10  Homo sapiens
  5hit-assembly1_A  TM=6.982E-01  e=1.700E-07  Gallus gallus
  1k93-assembly2_E  TM=6.353E-01  e=9.283E-08  Homo sapiens

GO terms:
  GO:0005509 calcium ion binding (F, IDA)
  GO:0043539 protein serine/threonine kinase activator activity (F, IDA)
  GO:1901842 negative regulation of high voltage-gated calcium channel activity (P, IMP)
  GO:0098901 regulation of cardiac muscle cell action potential (P, IMP)
  GO:0005829 cytosol (C, TAS)
  GO:0005515 protein binding (F, IPI)
  GO:0072542 protein phosphatase activator activity (F, IDA)
  GO:0005246 calcium channel regulator activity (F, IDA)
  GO:0030017 sarcomere (C, IDA)
  GO:0010880 regulation of release of sequestered calcium ion into cytosol by sarcoplasmic reticulum (P, IDA)
  GO:0010881 regulation of cardiac muscle contraction by regulation of the release of sequestered calcium ion (P, IDA)
  GO:0034704 calcium channel complex (C, IDA)
  GO:1901844 regulation of cell communication by electrical coupling involved in cardiac conduction (P, IDA)
  GO:0051592 response to calcium ion (P, IDA)
  GO:0097720 calcineurin-mediated signaling (P, IDA)
  GO:0043539 protein serine/threonine kinase activator activity (F, TAS)
  GO:0060291 long-term synaptic potentiation (P, TAS)
  GO:0002027 regulation of heart rate (P, IMP)
  GO:0055117 regulation of cardiac muscle contraction (P, IMP)
  GO:0005513 detection of calcium ion (P, IMP)